Protein AF-A0AAJ7VWB4-F1 (afdb_monomer_lite)

Secondary structure (DSSP, 8-state):
--SEEEEEE---TTSSPPEEEEEHHHHHHHHHHHHSSS--S--EEE-S-TTSHHHHHHHHHHHHHT--EEE-SS--HHHHHHHHHHH--SEEEEEHHHHHHHHHSS-GGG--GGG-SEEEEESSPPPHHHHHHHHHHTTTSEEEEEEEETTTEEEEEE-TTSPTT--BEEPTT-EEEEE-TTT-PEE-TT--EEEEEE-SS--SEETT-HHHHHHHB-TTS-EEEEEEEEE-TT--EEEEEETTTSEEETTEEE-HHHHHHHHHTSTTEEEEEEEEEEETTTEEEEEEEEEEPTT----HHHHHHHHHHHS-GGGS-TTEEEEESS-----------PPEEETTEEEPPP--------SHHHHHHTT----TTTGGGG----EEETTEEEPPP-------SSHHHHHHHHHHT-TTSEEEEETTT--EEEHHHHHHHHHHHHHHHHHTT--TT--EEEE--SSTTTHHHHHHHHHHT--EEEE-TT--EEEEETTTEEEEEE--TTSTT--BEEPTT-EEEEE-TTT-PBP-TT--EEEEEE-TT-----TT-HHHHHHHB-TTS-EEEEEEEEE-TT--EEEEEEGGGSEEETTEEE-HHHHHHHHHTSTTEEEEEEEEEEETTTEEEEEEEEEEPTT----HHHHHHHHHHHS-GGGS-TTEEEEESS--B-TTSSB-HHHHHHHHHHH-

InterPro domains:
  IPR000873 AMP-dependent synthetase/ligase domain [PF00501] (3-206)
  IPR000873 AMP-dependent synthetase/ligase domain [PF00501] (412-486)
  IPR000873 AMP-dependent synthetase/ligase domain [PF00501] (490-550)
  IPR020845 AMP-binding, conserved site [PS00455] (7-18)
  IPR025110 AMP-binding enzyme, C-terminal domain [PF13193] (258-334)
  IPR025110 AMP-binding enzyme, C-terminal domain [PF13193] (602-678)
  IPR042099 ANL, N-terminal domain [G3DSA:3.40.50.12780] (1-244)
  IPR042099 ANL, N-terminal domain [G3DSA:3.40.50.12780] (384-488)
  IPR045851 AMP-binding enzyme domain superfamily [G3DSA:3.30.300.30] (245-344)
  IPR045851 AMP-binding enzyme domain superfamily [G3DSA:3.30.300.30] (587-691)

Structure (mmCIF, N/CA/C/O backbone):
data_AF-A0AAJ7VWB4-F1
#
_entry.id   AF-A0AAJ7VWB4-F1
#
loop_
_atom_site.group_PDB
_atom_site.id
_atom_site.type_symbol
_atom_site.label_atom_id
_atom_site.label_alt_id
_atom_site.label_comp_id
_atom_site.label_asym_id
_atom_site.label_entity_id
_atom_site.label_seq_id
_atom_site.pdbx_PDB_ins_code
_atom_site.Cartn_x
_atom_site.Cartn_y
_atom_site.Cartn_z
_atom_site.occupancy
_atom_site.B_iso_or_equiv
_atom_site.auth_seq_id
_atom_site.auth_comp_id
_atom_site.auth_asym_id
_atom_site.auth_atom_id
_atom_site.pdbx_PDB_model_num
ATOM 1 N N . MET A 1 1 ? -9.449 -22.121 2.253 1.00 65.88 1 MET A N 1
ATOM 2 C CA . MET A 1 1 ? -8.291 -21.289 2.656 1.00 65.88 1 MET A CA 1
ATOM 3 C C . MET A 1 1 ? -7.584 -20.574 1.507 1.00 65.88 1 MET A C 1
ATOM 5 O O . MET A 1 1 ? -7.487 -19.358 1.591 1.00 65.88 1 MET A O 1
ATOM 9 N N . LYS A 1 2 ? -7.162 -21.248 0.424 1.00 72.38 2 LYS A N 1
ATOM 10 C CA . LYS A 1 2 ? -6.494 -20.581 -0.720 1.00 72.38 2 LYS A CA 1
ATOM 11 C C . LYS A 1 2 ? -7.417 -19.804 -1.676 1.00 72.38 2 LYS A C 1
ATOM 13 O O . LYS A 1 2 ? -6.926 -19.114 -2.558 1.00 72.38 2 LYS A O 1
ATOM 18 N N . HIS A 1 3 ? -8.736 -19.894 -1.497 1.00 83.19 3 HIS A N 1
ATOM 19 C CA . HIS A 1 3 ? -9.700 -19.081 -2.244 1.00 83.19 3 HIS A CA 1
ATOM 20 C C . HIS A 1 3 ? -9.554 -17.596 -1.913 1.00 83.19 3 HIS A C 1
ATOM 22 O O . HIS A 1 3 ? -9.207 -17.244 -0.779 1.00 83.19 3 HIS A O 1
ATOM 28 N N . ILE A 1 4 ? -9.849 -16.758 -2.905 1.00 89.12 4 ILE A N 1
ATOM 29 C CA . ILE A 1 4 ? -9.809 -15.300 -2.810 1.00 89.12 4 ILE A CA 1
ATOM 30 C C . ILE A 1 4 ? -10.823 -14.843 -1.755 1.00 89.12 4 ILE A C 1
ATOM 32 O O . ILE A 1 4 ? -11.956 -15.313 -1.726 1.00 89.12 4 ILE A O 1
ATOM 36 N N . ALA A 1 5 ? -10.399 -13.937 -0.883 1.00 87.62 5 ALA A N 1
ATOM 37 C CA . ALA A 1 5 ? -11.239 -13.275 0.106 1.00 87.62 5 ALA A CA 1
ATOM 38 C C . ALA A 1 5 ? -11.436 -11.796 -0.236 1.00 87.62 5 ALA A C 1
ATOM 40 O O . ALA A 1 5 ? -12.531 -11.266 -0.068 1.00 87.62 5 ALA A O 1
ATOM 41 N N . ILE A 1 6 ? -10.374 -11.128 -0.696 1.00 91.69 6 ILE A N 1
ATOM 42 C CA . ILE A 1 6 ? -10.367 -9.685 -0.950 1.00 91.69 6 ILE A CA 1
ATOM 43 C C . ILE A 1 6 ? -9.558 -9.424 -2.216 1.00 91.69 6 ILE A C 1
ATOM 45 O O . ILE A 1 6 ? -8.493 -10.010 -2.391 1.00 91.69 6 ILE A O 1
ATOM 49 N N . ILE A 1 7 ? -10.052 -8.552 -3.089 1.00 89.62 7 ILE A N 1
ATOM 50 C CA . ILE A 1 7 ? -9.299 -8.034 -4.233 1.00 89.62 7 ILE A CA 1
ATOM 51 C C . ILE A 1 7 ? -8.996 -6.569 -3.935 1.00 89.62 7 ILE A C 1
ATOM 53 O O . ILE A 1 7 ? -9.926 -5.795 -3.752 1.00 89.62 7 ILE A O 1
ATOM 57 N N . VAL A 1 8 ? -7.723 -6.187 -3.848 1.00 79.88 8 VAL A N 1
ATOM 58 C CA . VAL A 1 8 ? -7.310 -4.821 -3.474 1.00 79.88 8 VAL A CA 1
ATOM 59 C C . VAL A 1 8 ? -6.569 -4.168 -4.643 1.00 79.88 8 VAL A C 1
ATOM 61 O O . VAL A 1 8 ? -5.651 -4.792 -5.175 1.00 79.88 8 VAL A O 1
ATOM 64 N N . PRO A 1 9 ? -6.918 -2.941 -5.069 1.00 67.44 9 PRO A N 1
ATOM 65 C CA . PRO A 1 9 ? -6.173 -2.256 -6.119 1.00 67.44 9 PRO A CA 1
ATOM 66 C C . PRO A 1 9 ? -4.786 -1.805 -5.629 1.00 67.44 9 PRO A C 1
ATOM 68 O O . PRO A 1 9 ? -4.629 -1.313 -4.513 1.00 67.44 9 PRO A O 1
ATOM 71 N N . THR A 1 10 ? -3.762 -1.938 -6.473 1.00 58.84 10 THR A N 1
ATOM 72 C CA . THR A 1 10 ? -2.438 -1.339 -6.219 1.00 58.84 10 THR A CA 1
ATOM 73 C C . THR A 1 10 ? -2.473 0.179 -6.417 1.00 58.84 10 THR A C 1
ATOM 75 O O . THR A 1 10 ? -3.131 0.645 -7.341 1.00 58.84 10 THR A O 1
ATOM 78 N N . SER A 1 11 ? -1.655 0.943 -5.686 1.00 50.78 11 SER A N 1
ATOM 79 C CA . SER A 1 11 ? -1.554 2.413 -5.807 1.00 50.78 11 SER A CA 1
ATOM 80 C C . SER A 1 11 ? -1.009 2.947 -7.146 1.00 50.78 11 SER A C 1
ATOM 82 O O . SER A 1 11 ? -0.951 4.156 -7.331 1.00 50.78 11 SER A O 1
ATOM 84 N N . GLY A 1 12 ? -0.605 2.086 -8.090 1.00 37.28 12 GLY A N 1
ATOM 85 C CA . GLY A 1 12 ? -0.456 2.469 -9.502 1.00 37.28 12 GLY A CA 1
ATOM 86 C C . GLY A 1 12 ? 0.591 3.549 -9.811 1.00 37.28 12 GLY A C 1
ATOM 87 O O . GLY A 1 12 ? 0.348 4.423 -10.622 1.00 37.28 12 GLY A O 1
ATOM 88 N N . THR A 1 13 ? 1.785 3.511 -9.215 1.00 35.78 13 THR A N 1
ATOM 89 C CA . THR A 1 13 ? 2.806 4.573 -9.433 1.00 35.78 13 THR A CA 1
ATOM 90 C C . THR A 1 13 ? 3.363 4.725 -10.867 1.00 35.78 13 THR A C 1
ATOM 92 O O . THR A 1 13 ? 4.071 5.687 -11.128 1.00 35.78 13 THR A O 1
ATOM 95 N N . THR A 1 14 ? 3.136 3.767 -11.780 1.00 35.19 14 THR A N 1
ATOM 96 C CA . THR A 1 14 ? 3.696 3.777 -13.159 1.00 35.19 14 THR A CA 1
ATOM 97 C C . THR A 1 14 ? 2.738 3.217 -14.227 1.00 35.19 14 THR A C 1
ATOM 99 O O . THR A 1 14 ? 3.150 2.979 -15.360 1.00 35.19 14 THR A O 1
ATOM 102 N N . GLY A 1 15 ? 1.470 2.960 -13.882 1.00 39.12 15 GLY A N 1
ATOM 103 C CA . GLY A 1 15 ? 0.470 2.363 -14.776 1.00 39.12 15 GLY A CA 1
ATOM 104 C C . GLY A 1 15 ? -0.875 2.135 -14.080 1.00 39.12 15 GLY A C 1
ATOM 105 O O . GLY A 1 15 ? -0.980 2.358 -12.875 1.00 39.12 15 GLY A O 1
ATOM 106 N N . MET A 1 16 ? -1.883 1.672 -14.832 1.00 41.97 16 MET A N 1
ATOM 107 C CA . MET A 1 16 ? -3.222 1.395 -14.293 1.00 41.97 16 MET A CA 1
ATOM 108 C C . MET A 1 16 ? -3.154 0.452 -13.074 1.00 41.97 16 MET A C 1
ATOM 110 O O . MET A 1 16 ? -2.407 -0.534 -13.119 1.00 41.97 16 MET A O 1
ATOM 114 N N . PRO A 1 17 ? -3.921 0.722 -11.999 1.00 55.56 17 PRO A N 1
ATOM 115 C CA . PRO A 1 17 ? -4.004 -0.151 -10.833 1.00 55.56 17 PRO A CA 1
ATOM 116 C C . PRO A 1 17 ? -4.300 -1.606 -11.210 1.00 55.56 17 PRO A C 1
ATOM 118 O O . PRO A 1 17 ? -5.254 -1.893 -11.932 1.00 55.56 17 PRO A O 1
ATOM 121 N N . LYS A 1 18 ? -3.505 -2.546 -10.691 1.00 68.62 18 LYS A N 1
ATOM 122 C CA . LYS A 1 18 ? -3.796 -3.982 -10.784 1.00 68.62 18 LYS A CA 1
ATOM 123 C C . LYS A 1 18 ? -4.649 -4.398 -9.587 1.00 68.62 18 LYS A C 1
ATOM 125 O O . LYS A 1 18 ? -4.404 -3.936 -8.476 1.00 68.62 18 LYS A O 1
ATOM 130 N N . GLY A 1 19 ? -5.614 -5.295 -9.785 1.00 78.44 19 GLY A N 1
ATOM 131 C CA . GLY A 1 19 ? -6.345 -5.915 -8.677 1.00 78.44 19 GLY A CA 1
ATOM 132 C C . GLY A 1 19 ? -5.533 -7.059 -8.076 1.00 78.44 19 GLY A C 1
ATOM 133 O O . GLY A 1 19 ? -5.329 -8.066 -8.740 1.00 78.44 19 GLY A O 1
ATOM 134 N N . VAL A 1 20 ? -5.064 -6.932 -6.840 1.00 84.25 20 VAL A N 1
ATOM 135 C CA . VAL A 1 20 ? -4.345 -7.993 -6.123 1.00 84.25 20 VAL A CA 1
ATOM 136 C C . VAL A 1 20 ? -5.358 -8.898 -5.435 1.00 84.25 20 VAL A C 1
ATOM 138 O O . VAL A 1 20 ? -6.032 -8.471 -4.499 1.00 84.25 20 VAL A O 1
ATOM 141 N N . ALA A 1 21 ? -5.477 -10.147 -5.882 1.00 90.56 21 ALA A N 1
ATOM 142 C CA . ALA A 1 21 ? -6.367 -11.125 -5.274 1.00 90.56 21 ALA A CA 1
ATOM 143 C C . ALA A 1 21 ? -5.685 -11.795 -4.070 1.00 90.56 21 ALA A C 1
ATOM 145 O O . ALA A 1 21 ? -4.709 -12.534 -4.210 1.00 90.56 21 ALA A O 1
ATOM 146 N N . LEU A 1 22 ? -6.215 -11.550 -2.875 1.00 88.75 22 LEU A N 1
ATOM 147 C CA . LEU A 1 22 ? -5.682 -12.012 -1.596 1.00 88.75 22 LEU A CA 1
ATOM 148 C C . LEU A 1 22 ? -6.584 -13.096 -1.005 1.00 88.75 22 LEU A C 1
ATOM 150 O O . LEU A 1 22 ? -7.808 -12.957 -0.974 1.00 88.75 22 LEU A O 1
ATOM 154 N N . SER A 1 23 ? -5.989 -14.194 -0.538 1.00 88.31 23 SER A N 1
ATOM 155 C CA . SER A 1 23 ? -6.734 -15.360 -0.049 1.00 88.31 23 SER A CA 1
ATOM 156 C C . SER A 1 23 ? -7.264 -15.193 1.378 1.00 88.31 23 SER A C 1
ATOM 158 O O . SER A 1 23 ? -6.818 -14.334 2.136 1.00 88.31 23 SER A O 1
ATOM 160 N N . HIS A 1 24 ? -8.173 -16.072 1.808 1.00 85.81 24 HIS A N 1
ATOM 161 C CA . HIS A 1 24 ? -8.522 -16.163 3.232 1.00 85.81 24 HIS A CA 1
ATOM 162 C C . HIS A 1 24 ? -7.296 -16.473 4.104 1.00 85.81 24 HIS A C 1
ATOM 164 O O . HIS A 1 24 ? -7.179 -15.953 5.210 1.00 85.81 24 HIS A O 1
ATOM 170 N N . GLU A 1 25 ? -6.388 -17.320 3.612 1.00 84.06 25 GLU A N 1
ATOM 171 C CA . GLU A 1 25 ? -5.157 -17.686 4.316 1.00 84.06 25 GLU A CA 1
ATOM 172 C C . GLU A 1 25 ? -4.235 -16.485 4.540 1.00 84.06 25 GLU A C 1
ATOM 174 O O . GLU A 1 25 ? -3.708 -16.346 5.642 1.00 84.06 25 GLU A O 1
ATOM 179 N N . TYR A 1 26 ? -4.119 -15.590 3.552 1.00 86.81 26 TYR A N 1
ATOM 180 C CA . TYR A 1 26 ? -3.371 -14.335 3.673 1.00 86.81 26 TYR A CA 1
ATOM 181 C C . TYR A 1 26 ? -3.783 -13.568 4.933 1.00 86.81 26 TYR A C 1
ATOM 183 O O . TYR A 1 26 ? -2.953 -13.263 5.790 1.00 86.81 26 TYR A O 1
ATOM 191 N N . PHE A 1 27 ? -5.085 -13.309 5.086 1.00 84.25 27 PHE A N 1
ATOM 192 C CA . PHE A 1 27 ? -5.580 -12.501 6.198 1.00 84.25 27 PHE A CA 1
ATOM 193 C C . PHE A 1 27 ? -5.535 -13.244 7.526 1.00 84.25 27 PHE A C 1
ATOM 195 O O . PHE A 1 27 ? -5.168 -12.641 8.526 1.00 84.25 27 PHE A O 1
ATOM 202 N N . ILE A 1 28 ? -5.840 -14.545 7.563 1.00 81.31 28 ILE A N 1
ATOM 203 C CA . ILE A 1 28 ? -5.711 -15.311 8.812 1.00 81.31 28 ILE A CA 1
ATOM 204 C C . ILE A 1 28 ? -4.264 -15.269 9.318 1.00 81.31 28 ILE A C 1
ATOM 206 O O . ILE A 1 28 ? -4.040 -15.000 10.497 1.00 81.31 28 ILE A O 1
ATOM 210 N N . ARG A 1 29 ? -3.279 -15.449 8.431 1.00 79.06 29 ARG A N 1
ATOM 211 C CA . ARG A 1 29 ? -1.858 -15.358 8.794 1.00 79.06 29 ARG A CA 1
ATOM 212 C C . ARG A 1 29 ? -1.461 -13.964 9.267 1.00 79.06 29 ARG A C 1
ATOM 214 O O . ARG A 1 29 ? -0.700 -13.859 10.221 1.00 79.06 29 ARG A O 1
ATOM 221 N N . ALA A 1 30 ? -2.010 -12.916 8.658 1.00 78.94 30 ALA A N 1
ATOM 222 C CA . ALA A 1 30 ? -1.786 -11.544 9.103 1.00 78.94 30 ALA A CA 1
ATOM 223 C C . ALA A 1 30 ? -2.434 -11.237 10.471 1.00 78.94 30 ALA A C 1
ATOM 225 O O . ALA A 1 30 ? -1.931 -10.391 11.202 1.00 78.94 30 ALA A O 1
ATOM 226 N N . ILE A 1 31 ? -3.532 -11.914 10.835 1.00 77.25 31 ILE A N 1
ATOM 227 C CA . ILE A 1 31 ? -4.295 -11.651 12.068 1.00 77.25 31 ILE A CA 1
ATOM 228 C C . ILE A 1 31 ? -3.759 -12.428 13.279 1.00 77.25 31 ILE A C 1
ATOM 230 O O . ILE A 1 31 ? -3.718 -11.874 14.374 1.00 77.25 31 ILE A O 1
ATOM 234 N N . ILE A 1 32 ? -3.349 -13.692 13.113 1.00 72.81 32 ILE A N 1
ATOM 235 C CA . ILE A 1 32 ? -2.942 -14.577 14.228 1.00 72.81 32 ILE A CA 1
ATOM 236 C C . ILE A 1 32 ? -1.908 -13.949 15.186 1.00 72.81 32 ILE A C 1
ATOM 238 O O . ILE A 1 32 ? -2.076 -14.107 16.397 1.00 72.81 32 ILE A O 1
ATOM 242 N N . PRO A 1 33 ? -0.874 -13.215 14.722 1.00 73.06 33 PRO A N 1
ATOM 243 C CA . PRO A 1 33 ? 0.075 -12.569 15.630 1.00 73.06 33 PRO A CA 1
ATOM 244 C C . PRO A 1 33 ? -0.583 -11.611 16.635 1.00 73.06 33 PRO A C 1
ATOM 246 O O . PRO A 1 33 ? -0.067 -11.424 17.735 1.00 73.06 33 PRO A O 1
ATOM 249 N N . TYR A 1 34 ? -1.729 -11.022 16.279 1.00 71.81 34 TYR A N 1
ATOM 250 C CA . TYR A 1 34 ? -2.507 -10.150 17.157 1.00 71.81 34 TYR A CA 1
ATOM 251 C C . TYR A 1 34 ? -3.419 -10.931 18.110 1.00 71.81 34 TYR A C 1
ATOM 253 O O . TYR A 1 34 ? -3.652 -10.467 19.223 1.00 71.81 34 TYR A O 1
ATOM 261 N N . ASP A 1 35 ? -3.899 -12.108 17.709 1.00 66.00 35 ASP A N 1
ATOM 262 C CA . ASP A 1 35 ? -4.757 -12.974 18.532 1.00 66.00 35 ASP A CA 1
ATOM 263 C C . ASP A 1 35 ? -3.974 -13.641 19.676 1.00 66.00 35 ASP A C 1
ATOM 265 O O . ASP A 1 35 ? -4.375 -13.599 20.834 1.00 66.00 35 ASP A O 1
ATOM 269 N N . ASN A 1 36 ? -2.770 -14.141 19.381 1.00 58.09 36 ASN A N 1
ATOM 270 C CA . ASN A 1 36 ? -1.888 -14.784 20.366 1.00 58.09 36 ASN A CA 1
ATOM 271 C C . ASN A 1 36 ? -1.142 -13.801 21.283 1.00 58.09 36 ASN A C 1
ATOM 273 O O . ASN A 1 36 ? -0.328 -14.206 22.117 1.00 58.09 36 ASN A O 1
ATOM 277 N N . SER A 1 37 ? -1.350 -12.503 21.097 1.00 56.28 37 SER A N 1
ATOM 278 C CA . SER A 1 37 ? -0.658 -11.489 21.876 1.00 56.28 37 SER A CA 1
ATOM 279 C C . SER A 1 37 ? -1.319 -11.318 23.247 1.00 56.28 37 SER A C 1
ATOM 281 O O . SER A 1 37 ? -2.541 -11.267 23.353 1.00 56.28 37 SER A O 1
ATOM 283 N N . SER A 1 38 ? -0.529 -11.163 24.317 1.00 47.88 38 SER A N 1
ATOM 284 C CA . SER A 1 38 ? -1.005 -10.931 25.699 1.00 47.88 38 SER A CA 1
ATOM 285 C C . SER A 1 38 ? -1.736 -9.587 25.899 1.00 47.88 38 SER A C 1
ATOM 287 O O . SER A 1 38 ? -1.830 -9.069 27.013 1.00 47.88 38 SER A O 1
ATOM 289 N N . PHE A 1 39 ? -2.205 -8.970 24.817 1.00 52.47 39 PHE A N 1
ATOM 290 C CA . PHE A 1 39 ? -2.793 -7.646 24.759 1.00 52.47 39 PHE A CA 1
ATOM 291 C C . PHE A 1 39 ? -4.297 -7.699 25.032 1.00 52.47 39 PHE A C 1
ATOM 293 O O . PHE A 1 39 ? -5.127 -7.424 24.163 1.00 52.47 39 PHE A O 1
ATOM 300 N N . ASN A 1 40 ? -4.645 -8.018 26.276 1.00 49.44 40 ASN A N 1
ATOM 301 C CA . ASN A 1 40 ? -6.006 -7.831 26.755 1.00 49.44 40 ASN A CA 1
ATOM 302 C C . ASN A 1 40 ? -6.326 -6.325 26.833 1.00 49.44 40 ASN A C 1
ATOM 304 O O . ASN A 1 40 ? -5.509 -5.533 27.293 1.00 49.44 40 ASN A O 1
ATOM 308 N N . GLU A 1 41 ? -7.514 -5.956 26.341 1.00 59.16 41 GLU A N 1
ATOM 309 C CA . GLU A 1 41 ? -8.098 -4.600 26.350 1.00 59.16 41 GLU A CA 1
ATOM 310 C C . GLU A 1 41 ? -7.366 -3.537 25.512 1.00 59.16 41 GLU A C 1
ATOM 312 O O . GLU A 1 41 ? -6.769 -2.585 26.012 1.00 59.16 41 GLU A O 1
ATOM 317 N N . ARG A 1 42 ? -7.470 -3.663 24.185 1.00 77.31 42 ARG A N 1
ATOM 318 C CA . ARG A 1 42 ? -6.994 -2.651 23.236 1.00 77.31 42 ARG A CA 1
ATOM 319 C C . ARG A 1 42 ? -8.106 -2.071 22.377 1.00 77.31 42 ARG A C 1
ATOM 321 O O . ARG A 1 42 ? -9.107 -2.743 22.152 1.00 77.31 42 ARG A O 1
ATOM 328 N N . SER A 1 43 ? -7.882 -0.861 21.869 1.00 90.31 43 SER A N 1
ATOM 329 C CA . SER A 1 43 ? -8.668 -0.225 20.810 1.00 90.31 43 SER A CA 1
ATOM 330 C C . SER A 1 43 ? -7.743 0.349 19.734 1.00 90.31 43 SER A C 1
ATOM 332 O O . SER A 1 43 ? -6.604 0.738 20.017 1.00 90.31 43 SER A O 1
ATOM 334 N N . ALA A 1 44 ? -8.222 0.355 18.491 1.00 91.81 44 ALA A N 1
ATOM 335 C CA . ALA A 1 44 ? -7.454 0.762 17.317 1.00 91.81 44 ALA A CA 1
ATOM 336 C C . ALA A 1 44 ? -8.062 2.002 16.657 1.00 91.81 44 ALA A C 1
ATOM 338 O O . ALA A 1 44 ? -9.277 2.064 16.478 1.00 91.81 44 ALA A O 1
ATOM 339 N N . ILE A 1 45 ? -7.233 2.965 16.255 1.00 93.50 45 ILE A N 1
ATOM 340 C CA . ILE A 1 45 ? -7.683 4.078 15.406 1.00 93.50 45 ILE A CA 1
ATOM 341 C C . ILE A 1 45 ? -7.672 3.636 13.939 1.00 93.50 45 ILE A C 1
ATOM 343 O O . ILE A 1 45 ? -6.738 2.961 13.503 1.00 93.50 45 ILE A O 1
ATOM 347 N N . ILE A 1 46 ? -8.670 4.062 13.163 1.00 88.88 46 ILE A N 1
ATOM 348 C CA . ILE A 1 46 ? -8.676 3.912 11.706 1.00 88.88 46 ILE A CA 1
ATOM 349 C C . ILE A 1 46 ? -8.937 5.249 11.002 1.00 88.88 46 ILE A C 1
ATOM 351 O O . ILE A 1 46 ? -10.011 5.832 11.121 1.00 88.88 46 ILE A O 1
ATOM 355 N N . PHE A 1 47 ? -7.938 5.691 10.232 1.00 81.69 47 PHE A N 1
ATOM 356 C CA . PHE A 1 47 ? -8.046 6.784 9.256 1.00 81.69 47 PHE A CA 1
ATOM 357 C C . PHE A 1 47 ? -8.060 6.275 7.808 1.00 81.69 47 PHE A C 1
ATOM 359 O O . PHE A 1 47 ? -8.545 6.957 6.913 1.00 81.69 47 PHE A O 1
ATOM 366 N N . SER A 1 48 ? -7.525 5.079 7.548 1.00 78.56 48 SER A N 1
ATOM 367 C CA . SER A 1 48 ? -7.459 4.518 6.196 1.00 78.56 48 SER A CA 1
ATOM 368 C C . SER A 1 48 ? -8.851 4.188 5.657 1.00 78.56 48 SER A C 1
ATOM 370 O O . SER A 1 48 ? -9.617 3.513 6.341 1.00 78.56 48 SER A O 1
ATOM 372 N N . LYS A 1 49 ? -9.140 4.607 4.419 1.00 82.19 49 LYS A N 1
ATOM 373 C CA . LYS A 1 49 ? -10.317 4.175 3.649 1.00 82.19 49 LYS A CA 1
ATOM 374 C C . LYS A 1 49 ? -10.262 2.685 3.297 1.00 82.19 49 LYS A C 1
ATOM 376 O O . LYS A 1 49 ? -9.172 2.122 3.168 1.00 82.19 49 LYS A O 1
ATOM 381 N N . LEU A 1 50 ? -11.429 2.072 3.061 1.00 85.62 50 LEU A N 1
ATOM 382 C CA . LEU A 1 50 ? -11.570 0.639 2.756 1.00 85.62 50 LEU A CA 1
ATOM 383 C C . LEU A 1 50 ? -10.784 0.193 1.510 1.00 85.62 50 LEU A C 1
ATOM 385 O O . LEU A 1 50 ? -10.382 -0.967 1.442 1.00 85.62 50 LEU A O 1
ATOM 389 N N . ILE A 1 51 ? -10.519 1.096 0.557 1.00 79.50 51 ILE A N 1
ATOM 390 C CA . ILE A 1 51 ? -9.704 0.803 -0.633 1.00 79.50 51 ILE A CA 1
ATOM 391 C C . ILE A 1 51 ? -8.280 0.335 -0.293 1.00 79.50 51 ILE A C 1
ATOM 393 O O . ILE A 1 51 ? -7.684 -0.438 -1.037 1.00 79.50 51 ILE A O 1
ATOM 397 N N . TRP A 1 52 ? -7.748 0.732 0.865 1.00 78.00 52 TRP A N 1
ATOM 398 C CA . TRP A 1 52 ? -6.401 0.376 1.294 1.00 78.00 52 TRP A CA 1
ATOM 399 C C . TRP A 1 52 ? -6.380 -0.923 2.104 1.00 78.00 52 TRP A C 1
ATOM 401 O O . TRP A 1 52 ? -7.196 -1.139 3.006 1.00 78.00 52 TRP A O 1
ATOM 411 N N . VAL A 1 53 ? -5.373 -1.771 1.865 1.00 78.19 53 VAL A N 1
ATOM 412 C CA . VAL A 1 53 ? -5.188 -3.035 2.607 1.00 78.19 53 VAL A CA 1
ATOM 413 C C . VAL A 1 53 ? -5.120 -2.822 4.127 1.00 78.19 53 VAL A C 1
ATOM 415 O O . VAL A 1 53 ? -5.614 -3.651 4.887 1.00 78.19 53 VAL A O 1
ATOM 418 N N . THR A 1 54 ? -4.610 -1.673 4.584 1.00 79.81 54 THR A N 1
ATOM 419 C CA . THR A 1 54 ? -4.536 -1.298 6.004 1.00 79.81 54 THR A CA 1
ATOM 420 C C . THR A 1 54 ? -5.908 -1.245 6.676 1.00 79.81 54 THR A C 1
ATOM 422 O O . THR A 1 54 ? -6.067 -1.754 7.785 1.00 79.81 54 THR A O 1
ATOM 425 N N . ALA A 1 55 ? -6.916 -0.670 6.010 1.00 86.00 55 ALA A N 1
ATOM 426 C CA . ALA A 1 55 ? -8.269 -0.597 6.557 1.00 86.00 55 ALA A CA 1
ATOM 427 C C . ALA A 1 55 ? -8.892 -1.990 6.685 1.00 86.00 55 ALA A C 1
ATOM 429 O O . ALA A 1 55 ? -9.463 -2.325 7.724 1.00 86.00 55 ALA A O 1
ATOM 430 N N . ASN A 1 56 ? -8.712 -2.813 5.648 1.00 89.31 56 ASN A N 1
ATOM 431 C CA . ASN A 1 56 ? -9.143 -4.207 5.632 1.00 89.31 56 ASN A CA 1
ATOM 432 C C . ASN A 1 56 ? -8.499 -4.984 6.787 1.00 89.31 56 ASN A C 1
ATOM 434 O O . ASN A 1 56 ? -9.207 -5.610 7.570 1.00 89.31 56 ASN A O 1
ATOM 438 N N . LEU A 1 57 ? -7.180 -4.876 6.963 1.00 84.06 57 LEU A N 1
ATOM 439 C CA . LEU A 1 57 ? -6.469 -5.540 8.053 1.00 84.06 57 LEU A CA 1
ATOM 440 C C . LEU A 1 57 ? -7.007 -5.123 9.428 1.00 84.06 57 LEU A C 1
ATOM 442 O O . LEU A 1 57 ? -7.318 -5.993 10.234 1.00 84.06 57 LEU A O 1
ATOM 446 N N . ILE A 1 58 ? -7.172 -3.821 9.694 1.00 88.56 58 ILE A N 1
ATOM 447 C CA . ILE A 1 58 ? -7.657 -3.332 10.998 1.00 88.56 58 ILE A CA 1
ATOM 448 C C . ILE A 1 58 ? -9.088 -3.809 11.276 1.00 88.56 58 ILE A C 1
ATOM 450 O O . ILE A 1 58 ? -9.368 -4.253 12.386 1.00 88.56 58 ILE A O 1
ATOM 454 N N . ILE A 1 59 ? -9.988 -3.762 10.285 1.00 93.25 59 ILE A N 1
ATOM 455 C CA . ILE A 1 59 ? -11.369 -4.259 10.427 1.00 93.25 59 ILE A CA 1
ATOM 456 C C . ILE A 1 59 ? -11.374 -5.743 10.818 1.00 93.25 59 ILE A C 1
ATOM 458 O O . ILE A 1 59 ? -12.113 -6.142 11.720 1.00 93.25 59 ILE A O 1
ATOM 462 N N . LEU A 1 60 ? -10.536 -6.553 10.168 1.00 90.94 60 LEU A N 1
ATOM 463 C CA . LEU A 1 60 ? -10.470 -7.993 10.404 1.00 90.94 60 LEU A CA 1
ATOM 464 C C . LEU A 1 60 ? -9.786 -8.337 11.734 1.00 90.94 60 LEU A C 1
ATOM 466 O O . LEU A 1 60 ? -10.289 -9.186 12.469 1.00 90.94 60 LEU A O 1
ATOM 470 N N . VAL A 1 61 ? -8.689 -7.651 12.075 1.00 87.12 61 VAL A N 1
ATOM 471 C CA . VAL A 1 61 ? -8.012 -7.786 13.374 1.00 87.12 61 VAL A CA 1
ATOM 472 C C . VAL A 1 61 ? -8.986 -7.447 14.495 1.00 87.12 61 VAL A C 1
ATOM 474 O O . VAL A 1 61 ? -9.191 -8.283 15.366 1.00 87.12 61 VAL A O 1
ATOM 477 N N . SER A 1 62 ? -9.658 -6.292 14.436 1.00 89.69 62 SER A N 1
ATOM 478 C CA . SER A 1 62 ? -10.651 -5.886 15.439 1.00 89.69 62 SER A CA 1
ATOM 479 C C . SER A 1 62 ? -11.772 -6.905 15.624 1.00 89.69 62 SER A C 1
ATOM 481 O O . SER A 1 62 ? -12.240 -7.088 16.744 1.00 89.69 62 SER A O 1
ATOM 483 N N . ALA A 1 63 ? -12.208 -7.575 14.556 1.00 89.56 63 ALA A N 1
ATOM 484 C CA . ALA A 1 63 ? -13.261 -8.579 14.642 1.00 89.56 63 ALA A CA 1
ATOM 485 C C . ALA A 1 63 ? -12.803 -9.864 15.348 1.00 89.56 63 ALA A C 1
ATOM 487 O O . ALA A 1 63 ? -13.549 -10.423 16.149 1.00 89.56 63 ALA A O 1
ATOM 488 N N . VAL A 1 64 ? -11.576 -10.313 15.075 1.00 85.94 64 VAL A N 1
ATOM 489 C CA . VAL A 1 64 ? -11.004 -11.525 15.677 1.00 85.94 64 VAL A CA 1
ATOM 490 C C . VAL A 1 64 ? -10.570 -11.270 17.121 1.00 85.94 64 VAL A C 1
ATOM 492 O O . VAL A 1 64 ? -11.016 -11.965 18.025 1.00 85.94 64 VAL A O 1
ATOM 495 N N . THR A 1 65 ? -9.793 -10.215 17.368 1.00 84.12 65 THR A N 1
ATOM 496 C CA . THR A 1 65 ? -9.289 -9.874 18.712 1.00 84.12 65 THR A CA 1
ATOM 497 C C . THR A 1 65 ? -10.345 -9.217 19.603 1.00 84.12 65 THR A C 1
ATOM 499 O O . THR A 1 65 ? -10.147 -9.018 20.806 1.00 84.12 65 THR A O 1
ATOM 502 N N . ARG A 1 66 ? -11.485 -8.843 19.012 1.00 88.69 66 ARG A N 1
ATOM 503 C CA . ARG A 1 66 ? -12.578 -8.090 19.638 1.00 88.69 66 ARG A CA 1
ATOM 504 C C . ARG A 1 66 ? -12.111 -6.758 20.234 1.00 88.69 66 ARG A C 1
ATOM 506 O O . ARG A 1 66 ? -12.546 -6.363 21.321 1.00 88.69 66 ARG A O 1
ATOM 513 N N . TRP A 1 67 ? -11.184 -6.080 19.562 1.00 89.94 67 TRP A N 1
ATOM 514 C CA . TRP A 1 67 ? -10.741 -4.727 19.912 1.00 89.94 67 TRP A CA 1
ATOM 515 C C . TRP A 1 67 ? -11.708 -3.691 19.326 1.00 89.94 67 TRP A C 1
ATOM 517 O O . TRP A 1 67 ? -11.931 -3.723 18.110 1.00 89.94 67 TRP A O 1
ATOM 527 N N . PRO A 1 68 ? -12.248 -2.744 20.121 1.00 93.31 68 PRO A N 1
ATOM 528 C CA . PRO A 1 68 ? -13.034 -1.650 19.571 1.00 93.31 68 PRO A CA 1
ATOM 529 C C . PRO A 1 68 ? -12.199 -0.838 18.573 1.00 93.31 68 PRO A C 1
ATOM 531 O O . PRO A 1 68 ? -11.035 -0.526 18.838 1.00 93.31 68 PRO A O 1
ATOM 534 N N . ARG A 1 69 ? -12.786 -0.465 17.438 1.00 94.12 69 ARG A N 1
ATOM 535 C CA . ARG A 1 69 ? -12.162 0.432 16.453 1.00 94.12 69 ARG A CA 1
ATOM 536 C C . ARG A 1 69 ? -12.787 1.821 16.501 1.00 94.12 69 ARG A C 1
ATOM 538 O O . ARG A 1 69 ? -14.005 1.956 16.434 1.00 94.12 69 ARG A O 1
ATOM 545 N N . ILE A 1 70 ? -11.952 2.848 16.606 1.00 96.62 70 ILE A N 1
ATOM 546 C CA . ILE A 1 70 ? -12.350 4.256 16.598 1.00 96.62 70 ILE A CA 1
ATOM 547 C C . ILE A 1 70 ? -12.228 4.765 15.164 1.00 96.62 70 ILE A C 1
ATOM 549 O O . ILE A 1 70 ? -11.123 4.861 14.629 1.00 96.62 70 ILE A O 1
ATOM 553 N N . ILE A 1 71 ? -13.373 5.023 14.538 1.00 94.44 71 ILE A N 1
ATOM 554 C CA . ILE A 1 71 ? -13.501 5.390 13.131 1.00 94.44 71 ILE A CA 1
ATOM 555 C C . ILE A 1 71 ? -13.381 6.897 12.978 1.00 94.44 71 ILE A C 1
ATOM 557 O O . ILE A 1 71 ? -14.187 7.645 13.533 1.00 94.44 71 ILE A O 1
ATOM 561 N N . CYS A 1 72 ? -12.408 7.317 12.177 1.00 88.31 72 CYS A N 1
ATOM 562 C CA . CYS A 1 72 ? -12.197 8.706 11.812 1.00 88.31 72 CYS A CA 1
ATOM 563 C C . CYS A 1 72 ? -12.485 8.890 10.318 1.00 88.31 72 CYS A C 1
ATOM 565 O O . CYS A 1 72 ? -11.937 8.164 9.484 1.00 88.31 72 CYS A O 1
ATOM 567 N N . ALA A 1 73 ? -13.333 9.865 9.982 1.00 77.69 73 ALA A N 1
ATOM 568 C CA . ALA A 1 73 ? -13.703 10.153 8.597 1.00 77.69 73 ALA A CA 1
ATOM 569 C C . ALA A 1 73 ? -12.495 10.636 7.777 1.00 77.69 73 ALA A C 1
ATOM 571 O O . ALA A 1 73 ? -12.207 10.094 6.713 1.00 77.69 73 ALA A O 1
ATOM 572 N N . THR A 1 74 ? -11.758 11.611 8.309 1.00 74.69 74 THR A N 1
ATOM 573 C CA . THR A 1 74 ? -10.582 12.216 7.675 1.00 74.69 74 THR A CA 1
ATOM 574 C C . THR A 1 74 ? -9.460 12.403 8.688 1.00 74.69 74 THR A C 1
ATOM 576 O O . THR A 1 74 ? -9.690 12.459 9.899 1.00 74.69 74 THR A O 1
ATOM 579 N N . PHE A 1 75 ? -8.226 12.461 8.192 1.00 78.12 75 PHE A N 1
ATOM 580 C CA . PHE A 1 75 ? -7.050 12.724 9.009 1.00 78.12 75 PHE A CA 1
ATOM 581 C C . PHE A 1 75 ? -6.709 14.214 8.998 1.00 78.12 75 PHE A C 1
ATOM 583 O O . PHE A 1 75 ? -6.488 14.785 7.936 1.00 78.12 75 PHE A O 1
ATOM 590 N N . THR A 1 76 ? -6.566 14.792 10.187 1.00 76.94 76 THR A N 1
ATOM 591 C CA . THR A 1 76 ? -5.694 15.945 10.441 1.00 76.94 76 THR A CA 1
ATOM 592 C C . THR A 1 76 ? -4.912 15.668 11.723 1.00 76.94 76 THR A C 1
ATOM 594 O O . THR A 1 76 ? -5.288 14.787 12.509 1.00 76.94 76 THR A O 1
ATOM 597 N N . THR A 1 77 ? -3.829 16.408 11.962 1.00 77.81 77 THR A N 1
ATOM 598 C CA . THR A 1 77 ? -3.059 16.262 13.204 1.00 77.81 77 THR A CA 1
ATOM 599 C C . THR A 1 77 ? -3.910 16.592 14.438 1.00 77.81 77 THR A C 1
ATOM 601 O O . THR A 1 77 ? -3.840 15.886 15.440 1.00 77.81 77 THR A O 1
ATOM 604 N N . GLU A 1 78 ? -4.772 17.605 14.357 1.00 86.25 78 GLU A N 1
ATOM 605 C CA . GLU A 1 78 ? -5.681 18.012 15.435 1.00 86.25 78 GLU A CA 1
ATOM 606 C C . GLU A 1 78 ? -6.699 16.911 15.737 1.00 86.25 78 GLU A C 1
ATOM 608 O O . GLU A 1 78 ? -6.860 16.523 16.892 1.00 86.25 78 GLU A O 1
ATOM 613 N N . VAL A 1 79 ? -7.314 16.333 14.698 1.00 88.31 79 VAL A N 1
ATOM 614 C CA . VAL A 1 79 ? -8.255 15.215 14.856 1.00 88.31 79 VAL A CA 1
ATOM 615 C C . VAL A 1 79 ? -7.559 14.005 15.477 1.00 88.31 79 VAL A C 1
ATOM 617 O O . VAL A 1 79 ? -8.124 13.359 16.360 1.00 88.31 79 VAL A O 1
ATOM 620 N N . LEU A 1 80 ? -6.327 13.690 15.060 1.00 91.00 80 LEU A N 1
ATOM 621 C CA . LEU A 1 80 ? -5.538 12.619 15.675 1.00 91.00 80 LEU A CA 1
ATOM 622 C C . LEU A 1 80 ? -5.338 12.871 17.176 1.00 91.00 80 LEU A C 1
ATOM 624 O O . LEU A 1 80 ? -5.549 11.959 17.977 1.00 91.00 80 LEU A O 1
ATOM 628 N N . PHE A 1 81 ? -4.956 14.089 17.558 1.00 94.88 81 PHE A N 1
ATOM 629 C CA . PHE A 1 81 ? -4.701 14.453 18.953 1.00 94.88 81 PHE A CA 1
ATOM 630 C C . PHE A 1 81 ? -5.970 14.394 19.799 1.00 94.88 81 PHE A C 1
ATOM 632 O O . PHE A 1 81 ? -5.966 13.774 20.865 1.00 94.88 81 PHE A O 1
ATOM 639 N N . ASP A 1 82 ? -7.073 14.950 19.299 1.00 94.81 82 ASP A N 1
ATOM 640 C CA . ASP A 1 82 ? -8.374 14.902 19.964 1.00 94.81 82 ASP A CA 1
ATOM 641 C C . ASP A 1 82 ? -8.830 13.458 20.185 1.00 94.81 82 ASP A C 1
ATOM 643 O O . ASP A 1 82 ? -9.271 13.096 21.278 1.00 94.81 82 ASP A O 1
ATOM 647 N N . VAL A 1 83 ? -8.665 12.599 19.176 1.00 95.94 83 VAL A N 1
ATOM 648 C CA . VAL A 1 83 ? -9.030 11.183 19.263 1.00 95.94 83 VAL A CA 1
ATOM 649 C C . VAL A 1 83 ? -8.158 10.434 20.266 1.00 95.94 83 VAL A C 1
ATOM 651 O O . VAL A 1 83 ? -8.696 9.684 21.086 1.00 95.94 83 VAL A O 1
ATOM 654 N N . ILE A 1 84 ? -6.838 10.643 20.247 1.00 96.12 84 ILE A N 1
ATOM 655 C CA . ILE A 1 84 ? -5.926 10.017 21.212 1.00 96.12 84 ILE A CA 1
ATOM 656 C C . ILE A 1 84 ? -6.286 10.450 22.634 1.00 96.12 84 ILE A C 1
ATOM 658 O O . ILE A 1 84 ? -6.430 9.609 23.523 1.00 96.12 84 ILE A O 1
ATOM 662 N N . ASN A 1 85 ? -6.484 11.748 22.852 1.00 96.19 85 ASN A N 1
ATOM 663 C CA . ASN A 1 85 ? -6.790 12.299 24.165 1.00 96.19 85 ASN A CA 1
ATOM 664 C C . ASN A 1 85 ? -8.147 11.828 24.697 1.00 96.19 85 ASN A C 1
ATOM 666 O O . ASN A 1 85 ? -8.247 11.479 25.873 1.00 96.19 85 ASN A O 1
ATOM 670 N N . LYS A 1 86 ? -9.175 11.795 23.843 1.00 96.31 86 LYS A N 1
ATOM 671 C CA . LYS A 1 86 ? -10.550 11.451 24.225 1.00 96.31 86 LYS A CA 1
ATOM 672 C C . LYS A 1 86 ? -10.755 9.952 24.414 1.00 96.31 86 LYS A C 1
ATOM 674 O O . LYS A 1 86 ? -11.352 9.540 25.403 1.00 96.31 86 LYS A O 1
ATOM 679 N N . TYR A 1 87 ? -10.288 9.139 23.467 1.00 95.56 87 TYR A N 1
ATOM 680 C CA . TYR A 1 87 ? -10.598 7.706 23.424 1.00 95.56 87 TYR A CA 1
ATOM 681 C C . TYR A 1 87 ? -9.470 6.812 23.943 1.00 95.56 87 TYR A C 1
ATOM 683 O O . TYR A 1 87 ? -9.681 5.607 24.079 1.00 95.56 87 TYR A O 1
ATOM 691 N N . LYS A 1 88 ? -8.292 7.385 24.234 1.00 94.69 88 LYS A N 1
ATOM 692 C CA . LYS A 1 88 ? -7.114 6.699 24.790 1.00 94.69 88 LYS A CA 1
ATOM 693 C C . LYS A 1 88 ? -6.813 5.351 24.099 1.00 94.69 88 LYS A C 1
ATOM 695 O O . LYS A 1 88 ? -6.727 4.322 24.772 1.00 94.69 88 LYS A O 1
ATOM 700 N N . PRO A 1 89 ? -6.673 5.330 22.760 1.00 94.12 89 PRO A N 1
ATOM 701 C CA . PRO A 1 89 ? -6.421 4.110 22.013 1.00 94.12 89 PRO A CA 1
ATOM 702 C C . PRO A 1 89 ? -5.032 3.548 22.278 1.00 94.12 89 PRO A C 1
ATOM 704 O O . PRO A 1 89 ? -4.110 4.266 22.652 1.00 94.12 89 PRO A O 1
ATOM 707 N N . SER A 1 90 ? -4.865 2.253 22.026 1.00 91.69 90 SER A N 1
ATOM 708 C CA . SER A 1 90 ? -3.597 1.556 22.258 1.00 91.69 90 SER A CA 1
ATOM 709 C C . SER A 1 90 ? -2.892 1.111 20.981 1.00 91.69 90 SER A C 1
ATOM 711 O O . SER A 1 90 ? -1.699 0.798 21.033 1.00 91.69 90 SER A O 1
ATOM 713 N N . PHE A 1 91 ? -3.587 1.102 19.842 1.00 90.19 91 PHE A N 1
ATOM 714 C CA . PHE A 1 91 ? -3.040 0.697 18.552 1.00 90.19 91 PHE A CA 1
ATOM 715 C C . PHE A 1 91 ? -3.274 1.762 17.474 1.00 90.19 91 PHE A C 1
ATOM 717 O O . PHE A 1 91 ? -4.399 2.227 17.273 1.00 90.19 91 PHE A O 1
ATOM 724 N N . LEU A 1 92 ? -2.209 2.116 16.756 1.00 91.31 92 LEU A N 1
ATOM 725 C CA . LEU A 1 92 ? -2.244 3.060 15.643 1.00 91.31 92 LEU A CA 1
ATOM 726 C C . LEU A 1 92 ? -1.374 2.548 14.492 1.00 91.31 92 LEU A C 1
ATOM 728 O O . LEU A 1 92 ? -0.187 2.278 14.669 1.00 91.31 92 LEU A O 1
ATOM 732 N N . VAL A 1 93 ? -1.954 2.469 13.298 1.00 84.62 93 VAL A N 1
ATOM 733 C CA . VAL A 1 93 ? -1.186 2.381 12.051 1.00 84.62 93 VAL A CA 1
ATOM 734 C C . VAL A 1 93 ? -1.248 3.742 11.384 1.00 84.62 93 VAL A C 1
ATOM 736 O O . VAL A 1 93 ? -2.332 4.302 11.228 1.00 84.62 93 VAL A O 1
ATOM 739 N N . MET A 1 94 ? -0.096 4.278 11.004 1.00 79.50 94 MET A N 1
ATOM 740 C CA . MET A 1 94 ? -0.003 5.581 10.359 1.00 79.50 94 MET A CA 1
ATOM 741 C C . MET A 1 94 ? 0.869 5.504 9.110 1.00 79.50 94 MET A C 1
ATOM 743 O O . MET A 1 94 ? 1.829 4.733 9.046 1.00 79.50 94 MET A O 1
ATOM 747 N N . SER A 1 95 ? 0.527 6.299 8.098 1.00 75.56 95 SER A N 1
ATOM 748 C CA . SER A 1 95 ? 1.399 6.472 6.941 1.00 75.56 95 SER A CA 1
ATOM 749 C C . SER A 1 95 ? 2.630 7.299 7.321 1.00 75.56 95 SER A C 1
ATOM 751 O O . SER A 1 95 ? 2.637 8.030 8.318 1.00 75.56 95 SER A O 1
ATOM 753 N N . VAL A 1 96 ? 3.665 7.247 6.483 1.00 70.38 96 VAL A N 1
ATOM 754 C CA . VAL A 1 96 ? 4.831 8.134 6.626 1.00 70.38 96 VAL A CA 1
ATOM 755 C C . VAL A 1 96 ? 4.420 9.610 6.594 1.00 70.38 96 VAL A C 1
ATOM 757 O O . VAL A 1 96 ? 4.942 10.400 7.378 1.00 70.38 96 VAL A O 1
ATOM 760 N N . SER A 1 97 ? 3.445 9.984 5.755 1.00 68.38 97 SER A N 1
ATOM 761 C CA . SER A 1 97 ? 2.945 11.363 5.685 1.00 68.38 97 SER A CA 1
ATOM 762 C C . SER A 1 97 ? 2.235 11.790 6.970 1.00 68.38 97 SER A C 1
ATOM 764 O O . SER A 1 97 ? 2.509 12.877 7.474 1.00 68.38 97 SER A O 1
ATOM 766 N N . MET A 1 98 ? 1.391 10.931 7.551 1.00 73.56 98 MET A N 1
ATOM 767 C CA . MET A 1 98 ? 0.743 11.194 8.840 1.00 73.56 98 MET A CA 1
ATOM 768 C C . MET A 1 98 ? 1.779 11.369 9.952 1.00 73.56 98 MET A C 1
ATOM 770 O O . MET A 1 98 ? 1.666 12.299 10.748 1.00 73.56 98 MET A O 1
ATOM 774 N N . MET A 1 99 ? 2.809 10.513 9.997 1.00 80.31 99 MET A N 1
ATOM 775 C CA . MET A 1 99 ? 3.911 10.652 10.955 1.00 80.31 99 MET A CA 1
ATOM 776 C C . MET A 1 99 ? 4.613 12.002 10.783 1.00 80.31 99 MET A C 1
ATOM 778 O O . MET A 1 99 ? 4.782 12.721 11.762 1.00 80.31 99 MET A O 1
ATOM 782 N N . GLN A 1 100 ? 4.999 12.362 9.556 1.00 69.00 100 GLN A N 1
ATOM 783 C CA . GLN A 1 100 ? 5.702 13.616 9.277 1.00 69.00 100 GLN A CA 1
ATOM 784 C C . GLN A 1 100 ? 4.868 14.842 9.660 1.00 69.00 100 GLN A C 1
ATOM 786 O O . GLN A 1 100 ? 5.393 15.746 1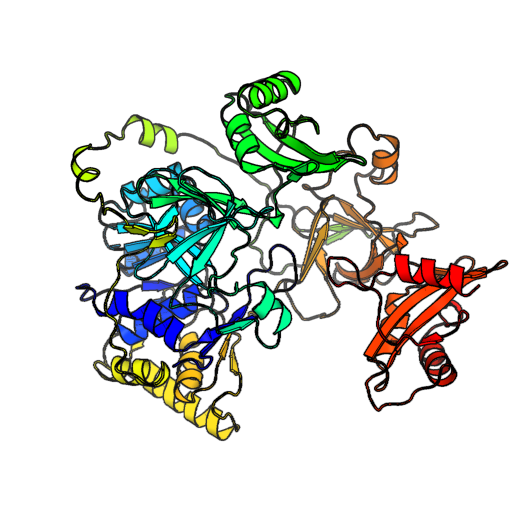0.304 1.00 69.00 100 GLN A O 1
ATOM 791 N N . GLN A 1 101 ? 3.580 14.862 9.307 1.00 68.88 101 GLN A N 1
ATOM 792 C CA . GLN A 1 101 ? 2.661 15.936 9.698 1.00 68.88 101 GLN A CA 1
ATOM 793 C C . GLN A 1 101 ? 2.512 16.024 11.217 1.00 68.88 101 GLN A C 1
ATOM 795 O O . GLN A 1 101 ? 2.569 17.118 11.771 1.00 68.88 101 GLN A O 1
ATOM 800 N N . THR A 1 102 ? 2.402 14.873 11.887 1.00 77.56 102 THR A N 1
ATOM 801 C CA . THR A 1 102 ? 2.325 14.802 13.348 1.00 77.56 102 THR A CA 1
ATOM 802 C C . THR A 1 102 ? 3.569 15.426 13.970 1.00 77.56 102 THR A C 1
ATOM 804 O O . THR A 1 102 ? 3.462 16.434 14.658 1.00 77.56 102 THR A O 1
ATOM 807 N N . VAL A 1 103 ? 4.762 14.899 13.673 1.00 77.44 103 VAL A N 1
ATOM 808 C CA . VAL A 1 103 ? 5.998 15.340 14.342 1.00 77.44 103 VAL A CA 1
ATOM 809 C C . VAL A 1 103 ? 6.366 16.792 14.023 1.00 77.44 103 VAL A C 1
ATOM 811 O O . VAL A 1 103 ? 6.941 17.463 14.879 1.00 77.44 103 VAL A O 1
ATOM 814 N N . ARG A 1 104 ? 6.010 17.297 12.831 1.00 71.31 104 ARG A N 1
ATOM 815 C CA . ARG A 1 104 ? 6.303 18.672 12.380 1.00 71.31 104 ARG A CA 1
ATOM 816 C C . ARG A 1 104 ? 5.257 19.706 12.798 1.00 71.31 104 ARG A C 1
ATOM 818 O O . ARG A 1 104 ? 5.471 20.887 12.556 1.00 71.31 104 ARG A O 1
ATOM 825 N N . SER A 1 105 ? 4.157 19.294 13.426 1.00 70.94 105 SER A N 1
ATOM 826 C CA . SER A 1 105 ? 3.033 20.186 13.745 1.00 70.94 105 SER A CA 1
ATOM 827 C C . SER A 1 105 ? 3.367 21.325 14.714 1.00 70.94 105 SER A C 1
ATOM 829 O O . SER A 1 105 ? 2.599 22.279 14.820 1.00 70.94 105 SER A O 1
ATOM 831 N N . GLY A 1 106 ? 4.458 21.202 15.480 1.00 69.12 106 GLY A N 1
ATOM 832 C CA . GLY A 1 106 ? 4.826 22.141 16.545 1.00 69.12 106 GLY A CA 1
ATOM 833 C C . GLY A 1 106 ? 3.872 22.148 17.748 1.00 69.12 106 GLY A C 1
ATOM 834 O O . GLY A 1 106 ? 4.121 22.877 18.697 1.00 69.12 106 GLY A O 1
ATOM 835 N N . ASN A 1 107 ? 2.814 21.328 17.726 1.00 76.69 107 ASN A N 1
ATOM 836 C CA . ASN A 1 107 ? 1.749 21.262 18.732 1.00 76.69 107 ASN A CA 1
ATOM 837 C C . ASN A 1 107 ? 1.722 19.904 19.461 1.00 76.69 107 ASN A C 1
ATOM 839 O O . ASN A 1 107 ? 0.691 19.496 19.995 1.00 76.69 107 ASN A O 1
ATOM 843 N N . ASN A 1 108 ? 2.828 19.155 19.428 1.00 78.44 108 ASN A N 1
ATOM 844 C CA . ASN A 1 108 ? 2.899 17.776 19.932 1.00 78.44 108 ASN A CA 1
ATOM 845 C C . ASN A 1 108 ? 2.613 17.669 21.439 1.00 78.44 108 ASN A C 1
ATOM 847 O O . ASN A 1 108 ? 2.158 16.631 21.909 1.00 78.44 108 ASN A O 1
ATOM 851 N N . ASP A 1 109 ? 2.856 18.747 22.181 1.00 84.94 109 ASP A N 1
ATOM 852 C CA . ASP A 1 109 ? 2.543 18.915 23.600 1.00 84.94 109 ASP A CA 1
ATOM 853 C C . ASP A 1 109 ? 1.035 18.875 23.901 1.00 84.94 109 ASP A C 1
ATOM 855 O O . ASP A 1 109 ? 0.639 18.571 25.025 1.00 84.94 109 ASP A O 1
ATOM 859 N N . LYS A 1 110 ? 0.180 19.107 22.895 1.00 88.44 110 LYS A N 1
ATOM 860 C CA . LYS A 1 110 ? -1.283 19.007 23.021 1.00 88.44 110 LYS A CA 1
ATOM 861 C C . LYS A 1 110 ? -1.805 17.568 23.014 1.00 88.44 110 LYS A C 1
ATOM 863 O O . LYS A 1 110 ? -2.995 17.360 23.248 1.00 88.44 110 LYS A O 1
ATOM 868 N N . CYS A 1 111 ? -0.960 16.574 22.747 1.00 93.75 111 CYS A N 1
ATOM 869 C CA . CYS A 1 111 ? -1.357 15.172 22.665 1.00 93.75 111 CYS A CA 1
ATOM 870 C C . CYS A 1 111 ? -0.654 14.315 23.718 1.00 93.75 111 CYS A C 1
ATOM 872 O O . CYS A 1 111 ? 0.571 14.262 23.796 1.00 93.75 111 CYS A O 1
ATOM 874 N N . ASP A 1 112 ? -1.440 13.567 24.490 1.00 93.62 112 ASP A N 1
ATOM 875 C CA . ASP A 1 112 ? -0.933 12.569 25.426 1.00 93.62 112 ASP A CA 1
ATOM 876 C C . ASP A 1 112 ? -0.848 11.183 24.760 1.00 93.62 112 ASP A C 1
ATOM 878 O O . ASP A 1 112 ? -1.790 10.384 24.778 1.00 93.62 112 ASP A O 1
ATOM 882 N N . PHE A 1 113 ? 0.329 10.875 24.211 1.00 93.88 113 PHE A N 1
ATOM 883 C CA . PHE A 1 113 ? 0.627 9.598 23.552 1.00 93.88 113 PHE A CA 1
ATOM 884 C C . PHE A 1 113 ? 0.744 8.399 24.518 1.00 93.88 113 PHE A C 1
ATOM 886 O O . PHE A 1 113 ? 0.978 7.279 24.068 1.00 93.88 113 PHE A O 1
ATOM 893 N N . SER A 1 114 ? 0.584 8.574 25.839 1.00 92.25 114 SER A N 1
ATOM 894 C CA . SER A 1 114 ? 0.831 7.512 26.834 1.00 92.25 114 SER A CA 1
ATOM 895 C C . SER A 1 114 ? -0.116 6.303 26.743 1.00 92.25 114 SER A C 1
ATOM 897 O O . SER A 1 114 ? 0.227 5.200 27.201 1.00 92.25 114 SER A O 1
ATOM 899 N N . SER A 1 115 ? -1.295 6.506 26.146 1.00 93.12 115 SER A N 1
ATOM 900 C CA . SER A 1 115 ? -2.291 5.458 25.895 1.00 93.12 115 SER A CA 1
ATOM 901 C C . SER A 1 115 ? -1.846 4.467 24.818 1.00 93.12 115 SER A C 1
ATOM 903 O O . SER A 1 115 ? -2.103 3.265 24.946 1.00 93.12 115 SER A O 1
ATOM 905 N N . LEU A 1 116 ? -1.091 4.938 23.821 1.00 92.88 116 LEU A N 1
ATOM 906 C CA . LEU A 1 116 ? -0.597 4.112 22.729 1.00 92.88 116 LEU A CA 1
ATOM 907 C C . LEU A 1 116 ? 0.413 3.087 23.250 1.00 92.88 116 LEU A C 1
ATOM 909 O O . LEU A 1 116 ? 1.306 3.393 24.040 1.00 92.88 116 LEU A O 1
ATOM 913 N N . LYS A 1 117 ? 0.255 1.843 22.797 1.00 90.19 117 LYS A N 1
ATOM 914 C CA . LYS A 1 117 ? 1.139 0.710 23.111 1.00 90.19 117 LYS A CA 1
ATOM 915 C C . LYS A 1 117 ? 1.845 0.187 21.874 1.00 90.19 117 LYS A C 1
ATOM 917 O O . LYS A 1 117 ? 2.960 -0.307 21.984 1.00 90.19 117 LYS A O 1
ATOM 922 N N . ASN A 1 118 ? 1.219 0.313 20.707 1.00 88.75 118 ASN A N 1
ATOM 923 C CA . ASN A 1 118 ? 1.836 -0.016 19.436 1.00 88.75 118 ASN A CA 1
ATOM 924 C C . ASN A 1 118 ? 1.529 1.063 18.402 1.00 88.75 118 ASN A C 1
ATOM 926 O O . ASN A 1 118 ? 0.365 1.385 18.161 1.00 88.75 118 ASN A O 1
ATOM 930 N N . ILE A 1 119 ? 2.579 1.550 17.754 1.00 91.38 119 ILE A N 1
ATOM 931 C CA . ILE A 1 119 ? 2.484 2.391 16.568 1.00 91.38 119 ILE A CA 1
ATOM 932 C C . ILE A 1 119 ? 3.204 1.659 15.441 1.00 91.38 119 ILE A C 1
ATOM 934 O O . ILE A 1 119 ? 4.285 1.110 15.644 1.00 91.38 119 ILE A O 1
ATOM 938 N N . THR A 1 120 ? 2.594 1.572 14.266 1.00 87.44 120 THR A N 1
ATOM 939 C CA . THR A 1 120 ? 3.244 1.023 13.070 1.00 87.44 120 THR A CA 1
ATOM 940 C C . THR A 1 120 ? 3.216 2.056 11.959 1.00 87.44 120 THR A C 1
ATOM 942 O O . THR A 1 120 ? 2.146 2.506 11.555 1.00 87.44 120 THR A O 1
ATOM 945 N N . VAL A 1 121 ? 4.401 2.427 11.480 1.00 82.00 121 VAL A N 1
ATOM 946 C CA . VAL A 1 121 ? 4.604 3.346 10.360 1.00 82.00 121 VAL A CA 1
ATOM 947 C C . VAL A 1 121 ? 4.901 2.528 9.107 1.00 82.00 121 VAL A C 1
ATOM 949 O O . VAL A 1 121 ? 5.795 1.680 9.114 1.00 82.00 121 VAL A O 1
ATOM 952 N N . THR A 1 122 ? 4.146 2.748 8.033 1.00 73.88 122 THR A N 1
ATOM 953 C CA . THR A 1 122 ? 4.318 2.000 6.777 1.00 73.88 122 THR A CA 1
ATOM 954 C C . THR A 1 122 ? 3.849 2.800 5.554 1.00 73.88 122 THR A C 1
ATOM 956 O O . THR A 1 122 ? 3.355 3.923 5.678 1.00 73.88 122 THR A O 1
ATOM 959 N N . GLY A 1 123 ? 4.015 2.228 4.361 1.00 61.44 123 GLY A N 1
ATOM 960 C CA . GLY A 1 123 ? 3.495 2.750 3.092 1.00 61.44 123 GLY A CA 1
ATOM 961 C C . GLY A 1 123 ? 4.463 3.604 2.267 1.00 61.44 123 GLY A C 1
ATOM 962 O O . GLY A 1 123 ? 4.168 3.870 1.108 1.00 61.44 123 GLY A O 1
ATOM 963 N N . ALA A 1 124 ? 5.608 4.018 2.818 1.00 64.56 124 ALA A N 1
ATOM 964 C CA . ALA A 1 124 ? 6.674 4.706 2.084 1.00 64.56 124 ALA A CA 1
ATOM 965 C C . ALA A 1 124 ? 8.020 4.598 2.827 1.00 64.56 124 ALA A C 1
ATOM 967 O O . ALA A 1 124 ? 8.082 4.075 3.944 1.00 64.56 124 ALA A O 1
ATOM 968 N N . ARG A 1 125 ? 9.097 5.120 2.222 1.00 64.56 125 ARG A N 1
ATOM 969 C CA . ARG A 1 125 ? 10.408 5.244 2.876 1.00 64.56 125 ARG A CA 1
ATOM 970 C C . ARG A 1 125 ? 10.317 6.238 4.037 1.00 64.56 125 ARG A C 1
ATOM 972 O O . ARG A 1 125 ? 9.844 7.359 3.872 1.00 64.56 125 ARG A O 1
ATOM 979 N N . VAL A 1 126 ? 10.755 5.813 5.217 1.00 64.56 126 VAL A N 1
ATOM 980 C CA . VAL A 1 126 ? 10.735 6.615 6.447 1.00 64.56 126 VAL A CA 1
ATOM 981 C C . VAL A 1 126 ? 12.071 7.331 6.612 1.00 64.56 126 VAL A C 1
ATOM 983 O O . VAL A 1 126 ? 13.121 6.734 6.392 1.00 64.56 126 VAL A O 1
ATOM 986 N N . ASN A 1 127 ? 12.037 8.598 7.033 1.00 68.31 127 ASN A N 1
ATOM 987 C CA . ASN A 1 127 ? 13.245 9.298 7.464 1.00 68.31 127 ASN A CA 1
ATOM 988 C C . ASN A 1 127 ? 13.531 8.993 8.952 1.00 68.31 127 ASN A C 1
ATOM 990 O O . ASN A 1 127 ? 12.618 8.968 9.783 1.00 68.31 127 ASN A O 1
ATOM 994 N N . SER A 1 128 ? 14.800 8.746 9.285 1.00 72.56 128 SER A N 1
ATOM 995 C CA . SER A 1 128 ? 15.217 8.317 10.630 1.00 72.56 128 SER A CA 1
ATOM 996 C C . SER A 1 128 ? 14.962 9.380 11.710 1.00 72.56 128 SER A C 1
ATOM 998 O O . SER A 1 128 ? 14.649 9.038 12.851 1.00 72.56 128 SER A O 1
ATOM 1000 N N . GLU A 1 129 ? 15.043 10.667 11.359 1.00 72.81 129 GLU A N 1
ATOM 1001 C CA . GLU A 1 129 ? 14.825 11.788 12.284 1.00 72.81 129 GLU A CA 1
ATOM 1002 C C . GLU A 1 129 ? 13.378 11.829 12.803 1.00 72.81 129 GLU A C 1
ATOM 1004 O O . GLU A 1 129 ? 13.144 11.804 14.010 1.00 72.81 129 GLU A O 1
ATOM 1009 N N . SER A 1 130 ? 12.388 11.807 11.905 1.00 75.75 130 SER A N 1
ATOM 1010 C CA . SER A 1 130 ? 10.963 11.848 12.269 1.00 75.75 130 SER A CA 1
ATOM 1011 C C . SER A 1 130 ? 10.555 10.609 13.059 1.00 75.75 130 SER A C 1
ATOM 1013 O O . SER A 1 130 ? 9.768 10.715 13.998 1.00 75.75 130 SER A O 1
ATOM 1015 N N . LEU A 1 131 ? 11.105 9.440 12.715 1.00 81.50 131 LEU A N 1
ATOM 1016 C CA . LEU A 1 131 ? 10.842 8.205 13.452 1.00 81.50 131 LEU A CA 1
ATOM 1017 C C . LEU A 1 131 ? 11.401 8.266 14.879 1.00 81.50 131 LEU A C 1
ATOM 1019 O O . LEU A 1 131 ? 10.748 7.806 15.815 1.00 81.50 131 LEU A O 1
ATOM 1023 N N . THR A 1 132 ? 12.583 8.862 15.052 1.00 83.88 132 THR A N 1
ATOM 1024 C CA . THR A 1 132 ? 13.195 9.081 16.370 1.00 83.88 132 THR A CA 1
ATOM 1025 C C . THR A 1 132 ? 12.354 10.042 17.207 1.00 83.88 132 THR A C 1
ATOM 1027 O O . THR A 1 132 ? 12.024 9.724 18.346 1.00 83.88 132 THR A O 1
ATOM 1030 N N . ILE A 1 133 ? 11.906 11.161 16.628 1.00 83.44 133 ILE A N 1
ATOM 1031 C CA . ILE A 1 133 ? 11.011 12.106 17.315 1.00 83.44 133 ILE A CA 1
ATOM 1032 C C . ILE A 1 133 ? 9.708 11.412 17.735 1.00 83.44 133 ILE A C 1
ATOM 1034 O O . ILE A 1 133 ? 9.271 11.559 18.874 1.00 83.44 133 ILE A O 1
ATOM 1038 N N . LEU A 1 134 ? 9.097 10.613 16.853 1.00 87.31 134 LEU A N 1
ATOM 1039 C CA . LEU A 1 134 ? 7.880 9.868 17.184 1.00 87.31 134 LEU A CA 1
ATOM 1040 C C . LEU A 1 134 ? 8.105 8.865 18.329 1.00 87.31 134 LEU A C 1
ATOM 1042 O O . LEU A 1 134 ? 7.243 8.732 19.197 1.00 87.31 134 LEU A O 1
ATOM 1046 N N . ARG A 1 135 ? 9.249 8.168 18.349 1.00 89.19 135 ARG A N 1
ATOM 1047 C CA . ARG A 1 135 ? 9.628 7.241 19.431 1.00 89.19 135 ARG A CA 1
ATOM 1048 C C . ARG A 1 135 ? 9.747 7.947 20.779 1.00 89.19 135 ARG A C 1
ATOM 1050 O O . ARG A 1 135 ? 9.302 7.390 21.778 1.00 89.19 135 ARG A O 1
ATOM 1057 N N . GLU A 1 136 ? 10.274 9.167 20.799 1.00 87.88 136 GLU A N 1
ATOM 1058 C CA . GLU A 1 136 ? 10.356 9.976 22.019 1.00 87.88 136 GLU A CA 1
ATOM 1059 C C . GLU A 1 136 ? 8.979 10.476 22.477 1.00 87.88 136 GLU A C 1
ATOM 1061 O O . GLU A 1 136 ? 8.625 10.334 23.651 1.00 87.88 136 GLU A O 1
ATOM 1066 N N . LEU A 1 137 ? 8.156 10.986 21.551 1.00 89.44 137 LEU A N 1
ATOM 1067 C CA . LEU A 1 137 ? 6.779 11.401 21.853 1.00 89.44 137 LEU A CA 1
ATOM 1068 C C . LEU A 1 137 ? 5.956 10.239 22.427 1.00 89.44 137 LEU A C 1
ATOM 1070 O O . LEU A 1 137 ? 5.238 10.401 23.412 1.00 89.44 137 LEU A O 1
ATOM 1074 N N . ALA A 1 138 ? 6.102 9.047 21.847 1.00 90.62 138 ALA A N 1
ATOM 1075 C CA . ALA A 1 138 ? 5.393 7.836 22.234 1.00 90.62 138 ALA A CA 1
ATOM 1076 C C . ALA A 1 138 ? 6.289 6.840 22.995 1.00 90.62 138 ALA A C 1
ATOM 1078 O O . ALA A 1 138 ? 6.220 5.637 22.754 1.00 90.62 138 ALA A O 1
ATOM 1079 N N . LYS A 1 139 ? 7.091 7.311 23.961 1.00 88.12 139 LYS A N 1
ATOM 1080 C CA . LYS A 1 139 ? 8.064 6.491 24.725 1.00 88.12 139 LYS A CA 1
ATOM 1081 C C . LYS A 1 139 ? 7.509 5.237 25.421 1.00 88.12 139 LYS A C 1
ATOM 1083 O O . LYS A 1 139 ? 8.267 4.336 25.772 1.00 88.12 139 LYS A O 1
ATOM 1088 N N . ASN A 1 140 ? 6.196 5.189 25.658 1.00 86.19 140 ASN A N 1
ATOM 1089 C CA . ASN A 1 140 ? 5.503 4.047 26.268 1.00 86.19 140 ASN A CA 1
ATOM 1090 C C . ASN A 1 140 ? 4.990 3.027 25.233 1.00 86.19 140 ASN A C 1
ATOM 1092 O O . ASN A 1 140 ? 4.417 2.006 25.620 1.00 86.19 140 ASN A O 1
ATOM 1096 N N . ALA A 1 141 ? 5.156 3.315 23.942 1.00 88.81 141 ALA A N 1
ATOM 1097 C CA . ALA A 1 141 ? 4.713 2.493 22.832 1.00 88.81 141 ALA A CA 1
ATOM 1098 C C . ALA A 1 141 ? 5.895 1.819 22.129 1.00 88.81 141 ALA A C 1
ATOM 1100 O O . ALA A 1 141 ? 6.990 2.367 22.000 1.00 88.81 141 ALA A O 1
ATOM 1101 N N . THR A 1 142 ? 5.642 0.635 21.585 1.00 88.94 142 THR A N 1
ATOM 1102 C CA . THR A 1 142 ? 6.504 0.047 20.565 1.00 88.94 142 THR A CA 1
ATOM 1103 C C . THR A 1 142 ? 6.201 0.724 19.227 1.00 88.94 142 THR A C 1
ATOM 1105 O O . THR A 1 142 ? 5.096 0.582 18.699 1.00 88.94 142 THR A O 1
ATOM 1108 N N . VAL A 1 143 ? 7.163 1.475 18.687 1.00 90.00 143 VAL A N 1
ATOM 1109 C CA . VAL A 1 143 ? 7.047 2.200 17.416 1.00 90.00 143 VAL A CA 1
ATOM 1110 C C . VAL A 1 143 ? 7.840 1.451 16.353 1.00 90.00 143 VAL A C 1
ATOM 1112 O O . VAL A 1 143 ? 9.069 1.553 16.264 1.00 90.00 143 VAL A O 1
ATOM 1115 N N . ASN A 1 144 ? 7.101 0.688 15.556 1.00 88.62 144 ASN A N 1
ATOM 1116 C CA . ASN A 1 144 ? 7.633 -0.133 14.485 1.00 88.62 144 ASN A CA 1
ATOM 1117 C C . ASN A 1 144 ? 7.588 0.618 13.153 1.00 88.62 144 ASN A C 1
ATOM 1119 O O . ASN A 1 144 ? 6.601 1.288 12.851 1.00 88.62 144 ASN A O 1
ATOM 1123 N N . GLN A 1 145 ? 8.608 0.429 12.326 1.00 85.94 145 GLN A N 1
ATOM 1124 C CA . GLN A 1 145 ? 8.537 0.691 10.892 1.00 85.94 145 GLN A CA 1
ATOM 1125 C C . GLN A 1 145 ? 8.400 -0.650 10.171 1.00 85.94 145 GLN A C 1
ATOM 1127 O O . GLN A 1 145 ? 9.109 -1.596 10.501 1.00 85.94 145 GLN A O 1
ATOM 1132 N N . ALA A 1 146 ? 7.497 -0.745 9.199 1.00 83.38 146 ALA A N 1
ATOM 1133 C CA . ALA A 1 146 ? 7.296 -1.967 8.428 1.00 83.38 146 ALA A CA 1
ATOM 1134 C C . ALA A 1 146 ? 7.385 -1.690 6.926 1.00 83.38 146 ALA A C 1
ATOM 1136 O O . ALA A 1 146 ? 6.747 -0.758 6.424 1.00 83.38 146 ALA A O 1
ATOM 1137 N N . TYR A 1 147 ? 8.140 -2.528 6.216 1.00 86.62 147 TYR A N 1
ATOM 1138 C CA . TYR A 1 147 ? 8.165 -2.575 4.755 1.00 86.62 147 TYR A CA 1
ATOM 1139 C C . TYR A 1 147 ? 7.357 -3.776 4.269 1.00 86.62 147 TYR A C 1
ATOM 1141 O O . TYR A 1 147 ? 7.376 -4.853 4.866 1.00 86.62 147 TYR A O 1
ATOM 1149 N N . GLY A 1 148 ? 6.612 -3.572 3.191 1.00 82.81 148 GLY A N 1
ATOM 1150 C CA . GLY A 1 148 ? 5.725 -4.567 2.625 1.00 82.81 148 GLY A CA 1
ATOM 1151 C C . GLY A 1 148 ? 5.035 -4.049 1.376 1.00 82.81 148 GLY A C 1
ATOM 1152 O O . GLY A 1 148 ? 5.043 -2.849 1.099 1.00 82.81 148 GLY A O 1
ATOM 1153 N N . LEU A 1 149 ? 4.411 -4.969 0.650 1.00 81.50 149 LEU A N 1
ATOM 1154 C CA . LEU A 1 149 ? 3.588 -4.678 -0.518 1.00 81.50 149 LEU A CA 1
ATOM 1155 C C . LEU A 1 149 ? 2.221 -5.334 -0.336 1.00 81.50 149 LEU A C 1
ATOM 1157 O O . LEU A 1 149 ? 2.073 -6.278 0.446 1.00 81.50 149 LEU A O 1
ATOM 1161 N N . THR A 1 150 ? 1.220 -4.870 -1.083 1.00 76.50 150 THR A N 1
ATOM 1162 C CA . THR A 1 150 ? -0.125 -5.473 -1.057 1.00 76.50 150 THR A CA 1
ATOM 1163 C C . THR A 1 150 ? -0.040 -6.976 -1.345 1.00 76.50 150 THR A C 1
ATOM 1165 O O . THR A 1 150 ? -0.699 -7.780 -0.692 1.00 76.50 150 THR A O 1
ATOM 1168 N N . GLU A 1 151 ? 0.853 -7.351 -2.258 1.00 84.69 151 GLU A N 1
ATOM 1169 C CA . GLU A 1 151 ? 1.093 -8.698 -2.755 1.00 84.69 151 GLU A CA 1
ATOM 1170 C C . GLU A 1 151 ? 1.700 -9.670 -1.740 1.00 84.69 151 GLU A C 1
ATOM 1172 O O . GLU A 1 151 ? 1.532 -10.873 -1.908 1.00 84.69 151 GLU A O 1
ATOM 1177 N N . VAL A 1 152 ? 2.398 -9.200 -0.703 1.00 82.31 152 VAL A N 1
ATOM 1178 C CA . VAL A 1 152 ? 3.129 -10.079 0.241 1.00 82.31 152 VAL A CA 1
ATOM 1179 C C . VAL A 1 152 ? 2.918 -9.743 1.719 1.00 82.31 152 VAL A C 1
ATOM 1181 O O . VAL A 1 152 ? 3.437 -10.444 2.592 1.00 82.31 152 VAL A O 1
ATOM 1184 N N . GLY A 1 153 ? 2.153 -8.687 2.008 1.00 81.31 153 GLY A N 1
ATOM 1185 C CA . GLY A 1 153 ? 1.971 -8.176 3.362 1.00 81.31 153 GLY A CA 1
ATOM 1186 C C . GLY A 1 153 ? 3.251 -7.539 3.902 1.00 81.31 153 GLY A C 1
ATOM 1187 O O . GLY A 1 153 ? 4.087 -7.056 3.136 1.00 81.31 153 GLY A O 1
ATOM 1188 N N . PHE A 1 154 ? 3.404 -7.521 5.229 1.00 83.44 154 PHE A N 1
ATOM 1189 C CA . PHE A 1 154 ? 4.637 -7.051 5.862 1.00 83.44 154 PHE A CA 1
ATOM 1190 C C . PHE A 1 154 ? 5.770 -8.049 5.629 1.00 83.44 154 PHE A C 1
ATOM 1192 O O . PHE A 1 154 ? 5.713 -9.189 6.084 1.00 83.44 154 PHE A O 1
ATOM 1199 N N . ALA A 1 155 ? 6.802 -7.593 4.930 1.00 87.62 155 ALA A N 1
ATOM 1200 C CA . ALA A 1 155 ? 7.987 -8.368 4.613 1.00 87.62 155 ALA A CA 1
ATOM 1201 C C . ALA A 1 155 ? 9.036 -8.255 5.717 1.00 87.62 155 ALA A C 1
ATOM 1203 O O . ALA A 1 155 ? 9.561 -9.266 6.177 1.00 87.62 155 ALA A O 1
ATOM 1204 N N . THR A 1 156 ? 9.303 -7.028 6.172 1.00 90.00 156 THR A N 1
ATOM 1205 C CA . THR A 1 156 ? 10.257 -6.742 7.246 1.00 90.00 156 THR A CA 1
ATOM 1206 C C . THR A 1 156 ? 9.658 -5.798 8.276 1.00 90.00 156 THR A C 1
ATOM 1208 O O . THR A 1 156 ? 8.785 -4.979 7.967 1.00 90.00 156 THR A O 1
ATOM 1211 N N . VAL A 1 157 ? 10.144 -5.900 9.514 1.00 87.69 157 VAL A N 1
ATOM 1212 C CA . VAL A 1 157 ? 9.740 -5.016 10.610 1.00 87.69 157 VAL A CA 1
ATOM 1213 C C . VAL A 1 157 ? 10.970 -4.549 11.377 1.00 87.69 157 VAL A C 1
ATOM 1215 O O . VAL A 1 157 ? 11.739 -5.351 11.903 1.00 87.69 157 VAL A O 1
ATOM 1218 N N . GLN A 1 158 ? 11.140 -3.234 11.480 1.00 88.12 158 GLN A N 1
ATOM 1219 C CA . GLN A 1 158 ? 12.113 -2.599 12.356 1.00 88.12 158 GLN A CA 1
ATOM 1220 C C . GLN A 1 158 ? 11.421 -2.189 13.661 1.00 88.12 158 GLN A C 1
ATOM 1222 O O . GLN A 1 158 ? 10.524 -1.345 13.657 1.00 88.12 158 GLN A O 1
ATOM 1227 N N . GLN A 1 159 ? 11.843 -2.769 14.784 1.00 80.44 159 GLN A N 1
ATOM 1228 C CA . GLN A 1 159 ? 11.337 -2.404 16.114 1.00 80.44 159 GLN A CA 1
ATOM 1229 C C . GLN A 1 159 ? 11.969 -1.098 16.635 1.00 80.44 159 GLN A C 1
ATOM 1231 O O . GLN A 1 159 ? 12.902 -0.578 16.022 1.00 80.44 159 GLN A O 1
ATOM 1236 N N . SER A 1 160 ? 11.487 -0.571 17.773 1.00 69.75 160 SER A N 1
ATOM 1237 C CA . SER A 1 160 ? 11.855 0.748 18.338 1.00 69.75 160 SER A CA 1
ATOM 1238 C C . SER A 1 160 ? 13.361 1.043 18.462 1.00 69.75 160 SER A C 1
ATOM 1240 O O . SER A 1 160 ? 13.738 2.208 18.553 1.00 69.75 160 SER A O 1
ATOM 1242 N N . TYR A 1 161 ? 14.216 0.018 18.453 1.00 68.56 161 TYR A N 1
ATOM 1243 C CA . TYR A 1 161 ? 15.674 0.132 18.585 1.00 68.56 161 TYR A CA 1
ATOM 1244 C C . TYR A 1 161 ? 16.431 -0.648 17.500 1.00 68.56 161 TYR A C 1
ATOM 1246 O O . TYR A 1 161 ? 17.564 -1.077 17.710 1.00 68.56 161 TYR A O 1
ATOM 1254 N N . GLY A 1 162 ? 15.792 -0.877 16.349 1.00 72.56 162 GLY A N 1
ATOM 1255 C CA . GLY A 1 162 ? 16.449 -1.490 15.199 1.00 72.56 162 GLY A CA 1
ATOM 1256 C C . GLY A 1 162 ? 17.537 -0.594 14.601 1.00 72.56 162 GLY A C 1
ATOM 1257 O O . GLY A 1 162 ? 17.626 0.599 14.899 1.00 72.56 162 GLY A O 1
ATOM 1258 N N . LYS A 1 163 ? 18.370 -1.184 13.739 1.00 81.44 163 LYS A N 1
ATOM 1259 C CA . LYS A 1 163 ? 19.486 -0.488 13.090 1.00 81.44 163 LYS A CA 1
ATOM 1260 C C . LYS A 1 163 ? 18.980 0.736 12.307 1.00 81.44 163 LYS A C 1
ATOM 1262 O O . LYS A 1 163 ? 18.038 0.560 11.538 1.00 81.44 163 LYS A O 1
ATOM 1267 N N . PRO A 1 164 ? 19.554 1.942 12.473 1.00 75.44 164 PRO A N 1
ATOM 1268 C CA . PRO A 1 164 ? 19.131 3.130 11.727 1.00 75.44 164 PRO A CA 1
ATOM 1269 C C . PRO A 1 164 ? 19.066 2.880 10.217 1.00 75.44 164 PRO A C 1
ATOM 1271 O O . PRO A 1 164 ? 19.842 2.080 9.701 1.00 75.44 164 PRO A O 1
ATOM 1274 N N . GLU A 1 165 ? 18.122 3.537 9.534 1.00 78.62 165 GLU A N 1
ATOM 1275 C CA . GLU A 1 165 ? 17.881 3.452 8.075 1.00 78.62 165 GLU A CA 1
ATOM 1276 C C . GLU A 1 165 ? 17.445 2.082 7.528 1.00 78.62 165 GLU A C 1
ATOM 1278 O O . GLU A 1 165 ? 16.904 2.001 6.425 1.00 78.62 165 GLU A O 1
ATOM 1283 N N . SER A 1 166 ? 17.612 1.013 8.306 1.00 87.25 166 SER A N 1
ATOM 1284 C CA . SER A 1 166 ? 17.095 -0.311 7.982 1.00 87.25 166 SER A CA 1
ATOM 1285 C C . SER A 1 166 ? 15.568 -0.340 8.060 1.00 87.25 166 SER A C 1
ATOM 1287 O O . SER A 1 166 ? 14.951 0.237 8.956 1.00 87.25 166 SER A O 1
ATOM 1289 N N . VAL A 1 167 ? 14.950 -1.096 7.154 1.00 87.06 167 VAL A N 1
ATOM 1290 C CA . VAL A 1 167 ? 13.526 -1.460 7.216 1.00 87.06 167 VAL A CA 1
ATOM 1291 C C . VAL A 1 167 ? 13.261 -2.687 8.098 1.00 87.06 167 VAL A C 1
ATOM 1293 O O . VAL A 1 167 ? 12.129 -3.165 8.192 1.00 87.06 167 VAL A O 1
ATOM 1296 N N . GLY A 1 168 ? 14.294 -3.170 8.782 1.00 91.38 168 GLY A N 1
ATOM 1297 C CA . GLY A 1 168 ? 14.254 -4.226 9.780 1.00 91.38 168 GLY A CA 1
ATOM 1298 C C . GLY A 1 168 ? 14.660 -5.587 9.240 1.00 91.38 168 GLY A C 1
ATOM 1299 O O . GLY A 1 168 ? 15.296 -5.708 8.196 1.00 91.38 168 GLY A O 1
ATOM 1300 N N . THR A 1 169 ? 14.290 -6.620 9.983 1.00 93.50 169 THR A N 1
ATOM 1301 C CA . THR A 1 169 ? 14.547 -8.022 9.641 1.00 93.50 169 THR A CA 1
ATOM 1302 C C . THR A 1 169 ? 13.259 -8.678 9.130 1.00 93.50 169 THR A C 1
ATOM 1304 O O . THR A 1 169 ? 12.174 -8.117 9.341 1.00 93.50 169 THR A O 1
ATOM 1307 N N . PRO A 1 170 ? 13.329 -9.831 8.433 1.00 93.25 170 PRO A N 1
ATOM 1308 C CA . PRO A 1 170 ? 12.133 -10.490 7.919 1.00 93.25 170 PRO A CA 1
ATOM 1309 C C . PRO A 1 170 ? 11.118 -10.809 9.021 1.00 93.25 170 PRO A C 1
ATOM 1311 O O . PRO A 1 170 ? 11.479 -11.285 10.100 1.00 93.25 170 PRO A O 1
ATOM 1314 N N . ALA A 1 171 ? 9.841 -10.567 8.726 1.00 88.56 171 ALA A N 1
ATOM 1315 C CA . ALA A 1 171 ? 8.730 -10.965 9.579 1.00 88.56 171 ALA A CA 1
ATOM 1316 C C . ALA A 1 171 ? 8.651 -12.497 9.730 1.00 88.56 171 ALA A C 1
ATOM 1318 O O . ALA A 1 171 ? 9.253 -13.252 8.965 1.00 88.56 171 ALA A O 1
ATOM 1319 N N . ASP A 1 172 ? 7.896 -12.969 10.723 1.00 85.19 172 ASP A N 1
ATOM 1320 C CA . ASP A 1 172 ? 7.769 -14.399 11.014 1.00 85.19 172 ASP A CA 1
ATOM 1321 C C . ASP A 1 172 ? 7.376 -15.206 9.762 1.00 85.19 172 ASP A C 1
ATOM 1323 O O . ASP A 1 172 ? 6.393 -14.910 9.077 1.00 85.19 172 ASP A O 1
ATOM 1327 N N . ASN A 1 173 ? 8.126 -16.281 9.494 1.00 86.25 173 ASN A N 1
ATOM 1328 C CA . ASN A 1 173 ? 8.022 -17.171 8.323 1.00 86.25 173 ASN A CA 1
ATOM 1329 C C . ASN A 1 173 ? 8.186 -16.505 6.950 1.00 86.25 173 ASN A C 1
ATOM 1331 O O . ASN A 1 173 ? 7.948 -17.163 5.936 1.00 86.25 173 ASN A O 1
ATOM 1335 N N . VAL A 1 174 ? 8.578 -15.235 6.893 1.00 91.31 174 VAL A N 1
ATOM 1336 C CA . VAL A 1 174 ? 8.958 -14.587 5.640 1.00 91.31 174 VAL A CA 1
ATOM 1337 C C . VAL A 1 174 ? 10.397 -14.962 5.317 1.00 91.31 174 VAL A C 1
ATOM 1339 O O . VAL A 1 174 ? 11.268 -14.967 6.188 1.00 91.31 174 VAL A O 1
ATOM 1342 N N . GLN A 1 175 ? 10.655 -15.276 4.055 1.00 96.00 175 GLN A N 1
ATOM 1343 C CA . GLN A 1 175 ? 11.997 -15.479 3.529 1.00 96.00 175 GLN A CA 1
ATOM 1344 C C . GLN A 1 175 ? 12.273 -14.419 2.475 1.00 96.00 175 GLN A C 1
ATOM 1346 O O . GLN A 1 175 ? 11.418 -14.140 1.634 1.00 96.00 175 GLN A O 1
ATOM 1351 N N . ILE A 1 176 ? 13.462 -13.831 2.516 1.00 97.62 176 ILE A N 1
ATOM 1352 C CA . ILE A 1 176 ? 13.849 -12.767 1.596 1.00 97.62 176 ILE A CA 1
ATOM 1353 C C . ILE A 1 176 ? 15.221 -13.095 1.020 1.00 97.62 176 ILE A C 1
ATOM 1355 O O . ILE A 1 176 ? 16.144 -13.437 1.762 1.00 97.62 176 ILE A O 1
ATOM 1359 N N . LYS A 1 177 ? 15.340 -12.989 -0.302 1.00 97.50 177 LYS A N 1
ATOM 1360 C CA . LYS A 1 177 ? 16.603 -13.085 -1.036 1.00 97.50 177 LYS A CA 1
ATOM 1361 C C . LYS A 1 177 ? 16.826 -11.805 -1.839 1.00 97.50 177 LYS A C 1
ATOM 1363 O O . LYS A 1 177 ? 15.858 -11.155 -2.235 1.00 97.50 177 LYS A O 1
ATOM 1368 N N . ILE A 1 178 ? 18.087 -11.449 -2.060 1.00 97.88 178 ILE A N 1
ATOM 1369 C CA . ILE A 1 178 ? 18.473 -10.373 -2.977 1.00 97.88 178 ILE A CA 1
ATOM 1370 C C . ILE A 1 178 ? 19.002 -11.026 -4.246 1.00 97.88 178 ILE A C 1
ATOM 1372 O O . ILE A 1 178 ? 19.814 -11.944 -4.159 1.00 97.88 178 ILE A O 1
ATOM 1376 N N . VAL A 1 179 ? 18.528 -10.584 -5.405 1.00 95.69 179 VAL A N 1
ATOM 1377 C CA . VAL A 1 179 ? 18.879 -11.176 -6.699 1.00 95.69 179 VAL A CA 1
ATOM 1378 C C . VAL A 1 179 ? 19.537 -10.128 -7.585 1.00 95.69 179 VAL A C 1
ATOM 1380 O O . VAL A 1 179 ? 19.047 -9.004 -7.696 1.00 95.69 179 VAL A O 1
ATOM 1383 N N . ASP A 1 180 ? 20.649 -10.482 -8.221 1.00 92.44 180 ASP A N 1
ATOM 1384 C CA . ASP A 1 180 ? 21.264 -9.627 -9.231 1.00 92.44 180 ASP A CA 1
ATOM 1385 C C . ASP A 1 180 ? 20.332 -9.470 -10.440 1.00 92.44 180 ASP A C 1
ATOM 1387 O O . ASP A 1 180 ? 19.795 -10.442 -10.972 1.00 92.44 180 ASP A O 1
ATOM 1391 N N . ILE A 1 181 ? 20.139 -8.231 -10.888 1.00 83.88 181 ILE A N 1
ATOM 1392 C CA . ILE A 1 181 ? 19.165 -7.897 -11.936 1.00 83.88 181 ILE A CA 1
ATOM 1393 C C . ILE A 1 181 ? 19.588 -8.470 -13.302 1.00 83.88 181 ILE A C 1
ATOM 1395 O O . ILE A 1 181 ? 18.736 -8.690 -14.162 1.00 83.88 181 ILE A O 1
ATOM 1399 N N . GLN A 1 182 ? 20.888 -8.695 -13.520 1.00 79.31 182 GLN A N 1
ATOM 1400 C CA . GLN A 1 182 ? 21.439 -9.162 -14.792 1.00 79.31 182 GLN A CA 1
ATOM 1401 C C . GLN A 1 182 ? 21.661 -10.667 -14.805 1.00 79.31 182 GLN A C 1
ATOM 1403 O O . GLN A 1 182 ? 21.199 -11.341 -15.724 1.00 79.31 182 GLN A O 1
ATOM 1408 N N . SER A 1 183 ? 22.386 -11.191 -13.816 1.00 88.38 183 SER A N 1
ATOM 1409 C CA . SER A 1 183 ? 22.749 -12.608 -13.774 1.00 88.38 183 SER A CA 1
ATOM 1410 C C . SER A 1 183 ? 21.636 -13.483 -13.202 1.00 88.38 183 SER A C 1
ATOM 1412 O O . SER A 1 183 ? 21.590 -14.675 -13.499 1.00 88.38 183 SER A O 1
ATOM 1414 N N . GLY A 1 184 ? 20.734 -12.913 -12.394 1.00 87.62 184 GLY A N 1
ATOM 1415 C CA . GLY A 1 184 ? 19.736 -13.674 -11.644 1.00 87.62 184 GLY A CA 1
ATOM 1416 C C . GLY A 1 184 ? 20.316 -14.440 -10.449 1.00 87.62 184 GLY A C 1
ATOM 1417 O O . GLY A 1 184 ? 19.611 -15.244 -9.841 1.00 87.62 184 GLY A O 1
ATOM 1418 N N . GLU A 1 185 ? 21.588 -14.221 -10.100 1.00 93.94 185 GLU A N 1
ATOM 1419 C CA . GLU A 1 185 ? 22.237 -14.894 -8.973 1.00 93.94 185 GLU A CA 1
ATOM 1420 C C . GLU A 1 185 ? 21.779 -14.329 -7.625 1.00 93.94 185 GLU A C 1
ATOM 1422 O O . GLU A 1 185 ? 21.512 -13.134 -7.485 1.00 93.94 185 GLU A O 1
ATOM 1427 N N . ILE A 1 186 ? 21.724 -15.192 -6.605 1.00 97.06 186 ILE A N 1
ATOM 1428 C CA . ILE A 1 186 ? 21.408 -14.776 -5.236 1.00 97.06 186 ILE A CA 1
ATOM 1429 C C . ILE A 1 186 ? 22.638 -14.117 -4.611 1.00 97.06 186 ILE A C 1
ATOM 1431 O O . ILE A 1 186 ? 23.674 -14.753 -4.399 1.00 97.06 186 ILE A O 1
ATOM 1435 N N . LEU A 1 187 ? 22.484 -12.849 -4.262 1.00 97.06 187 LEU A N 1
ATOM 1436 C CA . LEU A 1 187 ? 23.529 -12.005 -3.713 1.00 97.06 187 LEU A CA 1
ATOM 1437 C C . LEU A 1 187 ? 23.657 -12.163 -2.195 1.00 97.06 187 LEU A C 1
ATOM 1439 O O . LEU A 1 187 ? 22.677 -12.392 -1.487 1.00 97.06 187 LEU A O 1
ATOM 1443 N N . GLY A 1 188 ? 24.890 -12.045 -1.707 1.00 95.75 188 GLY A N 1
ATOM 1444 C CA . GLY A 1 188 ? 25.241 -12.077 -0.294 1.00 95.75 188 GLY A CA 1
ATOM 1445 C C . GLY A 1 188 ? 25.062 -10.727 0.419 1.00 95.75 188 GLY A C 1
ATOM 1446 O O . GLY A 1 188 ? 24.532 -9.767 -0.149 1.00 95.75 188 GLY A O 1
ATOM 1447 N N . PRO A 1 189 ? 25.528 -10.626 1.676 1.00 95.25 189 PRO A N 1
ATOM 1448 C CA . PRO A 1 189 ? 25.420 -9.405 2.465 1.00 95.25 189 PRO A CA 1
ATOM 1449 C C . PRO A 1 189 ? 26.070 -8.194 1.779 1.00 95.25 189 PRO A C 1
ATOM 1451 O O . PRO A 1 189 ? 27.117 -8.298 1.144 1.00 95.25 189 PRO A O 1
ATOM 1454 N N . SER A 1 190 ? 25.466 -7.021 1.958 1.00 94.44 190 SER A N 1
ATOM 1455 C CA . SER A 1 190 ? 25.893 -5.714 1.437 1.00 94.44 190 SER A CA 1
ATOM 1456 C C . SER A 1 190 ? 25.968 -5.601 -0.091 1.00 94.44 190 SER A C 1
ATOM 1458 O O . SER A 1 190 ? 26.468 -4.604 -0.611 1.00 94.44 190 SER A O 1
ATOM 1460 N N . GLN A 1 191 ? 25.442 -6.582 -0.824 1.00 93.00 191 GLN A N 1
ATOM 1461 C CA . GLN A 1 191 ? 25.330 -6.540 -2.279 1.00 93.00 191 GLN A CA 1
ATOM 1462 C C . GLN A 1 191 ? 23.921 -6.083 -2.682 1.00 93.00 191 GLN A C 1
ATOM 1464 O O . GLN A 1 191 ? 22.921 -6.593 -2.177 1.00 93.00 191 GLN A O 1
ATOM 1469 N N . LYS A 1 192 ? 23.846 -5.086 -3.569 1.00 91.81 192 LYS A N 1
ATOM 1470 C CA . LYS A 1 192 ? 22.588 -4.475 -4.020 1.00 91.81 192 LYS A CA 1
ATOM 1471 C C . LYS A 1 192 ? 21.969 -5.298 -5.150 1.00 91.81 192 LYS A C 1
ATOM 1473 O O . LYS A 1 192 ? 22.657 -5.621 -6.110 1.00 91.81 192 LYS A O 1
ATOM 1478 N N . GLY A 1 193 ? 20.668 -5.548 -5.071 1.00 91.62 193 GLY A N 1
ATOM 1479 C CA . GLY A 1 193 ? 19.906 -6.235 -6.113 1.00 91.62 193 GLY A CA 1
ATOM 1480 C C . GLY A 1 193 ? 18.400 -6.113 -5.898 1.00 91.62 193 GLY A C 1
ATOM 1481 O O . GLY A 1 193 ? 17.946 -5.383 -5.016 1.00 91.62 193 GLY A O 1
ATOM 1482 N N . GLU A 1 194 ? 17.622 -6.821 -6.710 1.00 94.00 194 GLU A N 1
ATOM 1483 C CA . GLU A 1 194 ? 16.171 -6.899 -6.559 1.00 94.00 194 GLU A CA 1
ATOM 1484 C C . GLU A 1 194 ? 15.806 -7.698 -5.302 1.00 94.00 194 GLU A C 1
ATOM 1486 O O . GLU A 1 194 ? 16.263 -8.826 -5.101 1.00 94.00 194 GLU A O 1
ATOM 1491 N N . ILE A 1 195 ? 14.944 -7.124 -4.463 1.00 96.00 195 ILE A N 1
ATOM 1492 C CA . ILE A 1 195 ? 14.377 -7.810 -3.307 1.00 96.00 195 ILE A CA 1
ATOM 1493 C C . ILE A 1 195 ? 13.327 -8.812 -3.804 1.00 96.00 195 ILE A C 1
ATOM 1495 O O . ILE A 1 195 ? 12.364 -8.454 -4.477 1.00 96.00 195 ILE A O 1
ATOM 1499 N N . CYS A 1 196 ? 13.481 -10.081 -3.439 1.00 96.56 196 CYS A N 1
ATOM 1500 C CA . CYS A 1 196 ? 12.520 -11.137 -3.745 1.00 96.56 196 CYS A CA 1
ATOM 1501 C C . CYS A 1 196 ? 12.006 -11.758 -2.442 1.00 96.56 196 CYS A C 1
ATOM 1503 O O . CYS A 1 196 ? 12.796 -12.129 -1.571 1.00 96.56 196 CYS A O 1
ATOM 1505 N N . ILE A 1 197 ? 10.684 -11.879 -2.293 1.00 95.38 197 ILE A N 1
ATOM 1506 C CA . ILE A 1 197 ? 10.035 -12.221 -1.018 1.00 95.38 197 ILE A CA 1
ATOM 1507 C C . ILE A 1 197 ? 9.172 -13.469 -1.160 1.00 95.38 197 ILE A C 1
ATOM 1509 O O . ILE A 1 197 ? 8.207 -13.493 -1.919 1.00 95.38 197 ILE A O 1
ATOM 1513 N N . ASN A 1 198 ? 9.441 -14.483 -0.348 1.00 94.06 198 ASN A N 1
ATOM 1514 C CA . ASN A 1 198 ? 8.535 -15.601 -0.135 1.00 94.06 198 ASN A CA 1
ATOM 1515 C C . ASN A 1 198 ? 7.816 -15.396 1.202 1.00 94.06 198 ASN A C 1
ATOM 1517 O O . ASN A 1 198 ? 8.405 -15.515 2.276 1.00 94.06 198 ASN A O 1
ATOM 1521 N N . SER A 1 199 ? 6.539 -15.032 1.117 1.00 88.00 199 SER A N 1
ATOM 1522 C CA . SER A 1 199 ? 5.661 -14.823 2.266 1.00 88.00 199 SER A CA 1
ATOM 1523 C C . SER A 1 199 ? 4.548 -15.869 2.252 1.00 88.00 199 SER A C 1
ATOM 1525 O O . SER A 1 199 ? 3.974 -16.145 1.192 1.00 88.00 199 SER A O 1
ATOM 1527 N N . PRO A 1 200 ? 4.167 -16.430 3.411 1.00 76.75 200 PRO A N 1
ATOM 1528 C CA . PRO A 1 200 ? 2.997 -17.294 3.489 1.00 76.75 200 PRO A CA 1
ATOM 1529 C C . PRO A 1 200 ? 1.690 -16.492 3.333 1.00 76.75 200 PRO A C 1
ATOM 1531 O O . PRO A 1 200 ? 0.652 -17.063 3.002 1.00 76.75 200 PRO A O 1
ATOM 1534 N N . ALA A 1 201 ? 1.737 -15.171 3.534 1.00 75.19 201 ALA A N 1
ATOM 1535 C CA . ALA A 1 201 ? 0.681 -14.225 3.198 1.00 75.19 201 ALA A CA 1
ATOM 1536 C C . ALA A 1 201 ? 1.006 -13.554 1.855 1.00 75.19 201 ALA A C 1
ATOM 1538 O O . ALA A 1 201 ? 1.233 -12.352 1.785 1.00 75.19 201 ALA A O 1
ATOM 1539 N N . ARG A 1 202 ? 1.052 -14.343 0.777 1.00 82.62 202 ARG A N 1
ATOM 1540 C CA . ARG A 1 202 ? 1.244 -13.838 -0.591 1.00 82.62 202 ARG A CA 1
ATOM 1541 C C . ARG A 1 202 ? -0.053 -13.819 -1.396 1.00 82.62 202 ARG A C 1
ATOM 1543 O O . ARG A 1 202 ? -1.005 -14.535 -1.069 1.00 82.62 202 ARG A O 1
ATOM 1550 N N . LEU A 1 203 ? -0.070 -13.013 -2.453 1.00 86.44 203 LEU A N 1
ATOM 1551 C CA . LEU A 1 203 ? -1.150 -12.952 -3.427 1.00 86.44 203 LEU A CA 1
ATOM 1552 C C . LEU A 1 203 ? -1.443 -14.331 -4.022 1.00 86.44 203 LEU A C 1
ATOM 1554 O O . LEU A 1 203 ? -0.561 -15.183 -4.150 1.00 86.44 203 LEU A O 1
ATOM 1558 N N . VAL A 1 204 ? -2.700 -14.528 -4.406 1.00 87.06 204 VAL A N 1
ATOM 1559 C CA . VAL A 1 204 ? -3.116 -15.664 -5.234 1.00 87.06 204 VAL A CA 1
ATOM 1560 C C . VAL A 1 204 ? -2.775 -15.371 -6.688 1.00 87.06 204 VAL A C 1
ATOM 1562 O O . VAL A 1 204 ? -2.161 -16.193 -7.358 1.00 87.06 204 VAL A O 1
ATOM 1565 N N . GLU A 1 205 ? -3.171 -14.186 -7.148 1.00 87.56 205 GLU A N 1
ATOM 1566 C CA . GLU A 1 205 ? -2.984 -13.705 -8.511 1.00 87.56 205 GLU A CA 1
ATOM 1567 C C . GLU A 1 205 ? -3.161 -12.184 -8.572 1.00 87.56 205 GLU A C 1
ATOM 1569 O O . GLU A 1 205 ? -3.734 -11.564 -7.669 1.00 87.56 205 GLU A O 1
ATOM 1574 N N . TYR A 1 206 ? -2.731 -11.586 -9.676 1.00 85.19 206 TYR A N 1
ATOM 1575 C CA . TYR A 1 206 ? -3.380 -10.380 -10.165 1.00 85.19 206 TYR A CA 1
ATOM 1576 C C . TYR A 1 206 ? -4.692 -10.788 -10.838 1.00 85.19 206 TYR A C 1
ATOM 1578 O O . TYR A 1 206 ? -4.704 -11.580 -11.780 1.00 85.19 206 TYR A O 1
ATOM 1586 N N . TYR A 1 207 ? -5.801 -10.263 -10.327 1.00 84.31 207 TYR A N 1
ATOM 1587 C CA . TYR A 1 207 ? -7.154 -10.663 -10.684 1.00 84.31 207 TYR A CA 1
ATOM 1588 C C . TYR A 1 207 ? -7.381 -10.570 -12.194 1.00 84.31 207 TYR A C 1
ATOM 1590 O O . TYR A 1 207 ? -7.259 -9.494 -12.782 1.00 84.31 207 TYR A O 1
ATOM 1598 N N . LYS A 1 208 ? -7.711 -11.714 -12.810 1.00 83.56 208 LYS A N 1
ATOM 1599 C CA . LYS A 1 208 ? -7.902 -11.860 -14.266 1.00 83.56 208 LYS A CA 1
ATOM 1600 C C . LYS A 1 208 ? -6.695 -11.423 -15.115 1.00 83.56 208 LYS A C 1
ATOM 1602 O O . LYS A 1 208 ? -6.861 -11.086 -16.283 1.00 83.56 208 LYS A O 1
ATOM 1607 N N . ASN A 1 209 ? -5.487 -11.450 -14.552 1.00 82.12 209 ASN A N 1
ATOM 1608 C CA . ASN A 1 209 ? -4.249 -11.111 -15.249 1.00 82.12 209 ASN A CA 1
ATOM 1609 C C . ASN A 1 209 ? -3.180 -12.206 -15.032 1.00 82.12 209 ASN A C 1
ATOM 1611 O O . ASN A 1 209 ? -2.266 -12.052 -14.208 1.00 82.12 209 ASN A O 1
ATOM 1615 N N . PRO A 1 210 ? -3.297 -13.347 -15.741 1.00 87.19 210 PRO A N 1
ATOM 1616 C CA . PRO A 1 210 ? -2.395 -14.485 -15.568 1.00 87.19 210 PRO A CA 1
ATOM 1617 C C . PRO A 1 210 ? -0.952 -14.168 -15.983 1.00 87.19 210 PRO A C 1
ATOM 1619 O O . PRO A 1 210 ? -0.018 -14.673 -15.364 1.00 87.19 210 PRO A O 1
ATOM 1622 N N . GLU A 1 211 ? -0.752 -13.301 -16.977 1.00 84.06 211 GLU A N 1
ATOM 1623 C CA . GLU A 1 211 ? 0.579 -12.908 -17.452 1.00 84.06 211 GLU A CA 1
ATOM 1624 C C . GLU A 1 211 ? 1.337 -12.105 -16.396 1.00 84.06 211 GLU A C 1
ATOM 1626 O O . GLU A 1 211 ? 2.455 -12.468 -16.026 1.00 84.06 211 GLU A O 1
ATOM 1631 N N . ALA A 1 212 ? 0.702 -11.073 -15.825 1.00 77.00 212 ALA A N 1
ATOM 1632 C CA . ALA A 1 212 ? 1.300 -10.310 -14.734 1.00 77.00 212 ALA A CA 1
ATOM 1633 C C . ALA A 1 212 ? 1.546 -11.184 -13.499 1.00 77.00 212 ALA A C 1
ATOM 1635 O O . ALA A 1 212 ? 2.519 -10.963 -12.785 1.00 77.00 212 ALA A O 1
ATOM 1636 N N . THR A 1 213 ? 0.673 -12.163 -13.242 1.00 82.44 213 THR A N 1
ATOM 1637 C CA . THR A 1 213 ? 0.824 -13.098 -12.117 1.00 82.44 213 THR A CA 1
ATOM 1638 C C . THR A 1 213 ? 2.055 -13.974 -12.300 1.00 82.44 213 THR A C 1
ATOM 1640 O O . THR A 1 213 ? 2.879 -14.068 -11.393 1.00 82.44 213 THR A O 1
ATOM 1643 N N . LYS A 1 214 ? 2.215 -14.565 -13.489 1.00 87.62 214 LYS A N 1
ATOM 1644 C CA . LYS A 1 214 ? 3.371 -15.398 -13.827 1.00 87.62 214 LYS A CA 1
ATOM 1645 C C . LYS A 1 214 ? 4.676 -14.601 -13.807 1.00 87.62 214 LYS A C 1
ATOM 1647 O O . LYS A 1 214 ? 5.689 -15.120 -13.370 1.00 87.62 214 LYS A O 1
ATOM 1652 N N . ALA A 1 215 ? 4.657 -13.347 -14.254 1.00 85.19 215 ALA A N 1
ATOM 1653 C CA . ALA A 1 215 ? 5.846 -12.497 -14.256 1.00 85.19 215 ALA A CA 1
ATOM 1654 C C . ALA A 1 215 ? 6.289 -12.051 -12.849 1.00 85.19 215 ALA A C 1
ATOM 1656 O O . ALA A 1 215 ? 7.449 -11.691 -12.658 1.00 85.19 215 ALA A O 1
ATOM 1657 N N . ALA A 1 216 ? 5.371 -12.038 -11.879 1.00 83.69 216 ALA A N 1
ATOM 1658 C CA . ALA A 1 216 ? 5.627 -11.495 -10.549 1.00 83.69 216 ALA A CA 1
ATOM 1659 C C . ALA A 1 216 ? 6.131 -12.524 -9.532 1.00 83.69 216 ALA A C 1
ATOM 1661 O O . ALA A 1 216 ? 6.613 -12.126 -8.476 1.00 83.69 216 ALA A O 1
ATOM 1662 N N . ILE A 1 217 ? 6.023 -13.823 -9.820 1.00 88.94 217 ILE A N 1
ATOM 1663 C CA . ILE A 1 217 ? 6.476 -14.902 -8.936 1.00 88.94 217 ILE A CA 1
ATOM 1664 C C . ILE A 1 217 ? 7.488 -15.752 -9.704 1.00 88.94 217 ILE A C 1
ATOM 1666 O O . ILE A 1 217 ? 7.187 -16.210 -10.802 1.00 88.94 217 ILE A O 1
ATOM 1670 N N . ASP A 1 218 ? 8.677 -15.949 -9.138 1.00 89.50 218 ASP A N 1
ATOM 1671 C CA . ASP A 1 218 ? 9.695 -16.819 -9.729 1.00 89.50 218 ASP A CA 1
ATOM 1672 C C . ASP A 1 218 ? 9.357 -18.316 -9.574 1.00 89.50 218 ASP A C 1
ATOM 1674 O O . ASP A 1 218 ? 8.419 -18.705 -8.870 1.00 89.50 218 ASP A O 1
ATOM 1678 N N . ASP A 1 219 ? 10.140 -19.177 -10.226 1.00 88.12 219 ASP A N 1
ATOM 1679 C CA . ASP A 1 219 ? 9.927 -20.632 -10.214 1.00 88.12 219 ASP A CA 1
ATOM 1680 C C . ASP A 1 219 ? 10.087 -21.260 -8.812 1.00 88.12 219 ASP A C 1
ATOM 1682 O O . ASP A 1 219 ? 9.599 -22.363 -8.556 1.00 88.12 219 ASP A O 1
ATOM 1686 N N . GLU A 1 220 ? 10.724 -20.550 -7.875 1.00 88.88 220 GLU A N 1
ATOM 1687 C CA . GLU A 1 220 ? 10.897 -20.952 -6.474 1.00 88.88 220 GLU A CA 1
ATOM 1688 C C . GLU A 1 220 ? 9.784 -20.405 -5.554 1.00 88.88 220 GLU A C 1
ATOM 1690 O O . GLU A 1 220 ? 9.738 -20.700 -4.354 1.00 88.88 220 GLU A O 1
ATOM 1695 N N . GLY A 1 221 ? 8.846 -19.625 -6.099 1.00 89.88 221 GLY A N 1
ATOM 1696 C CA . GLY A 1 221 ? 7.713 -19.064 -5.374 1.00 89.88 221 GLY A CA 1
ATOM 1697 C C . GLY A 1 221 ? 8.003 -17.762 -4.620 1.00 89.88 221 GLY A C 1
ATOM 1698 O O . GLY A 1 221 ? 7.212 -17.404 -3.737 1.00 89.88 221 GLY A O 1
ATOM 1699 N N . PHE A 1 222 ? 9.098 -17.065 -4.930 1.00 94.75 222 PHE A N 1
ATOM 1700 C CA . PHE A 1 222 ? 9.386 -15.723 -4.428 1.00 94.75 222 PHE A CA 1
ATOM 1701 C C . PHE A 1 222 ? 8.731 -14.666 -5.315 1.00 94.75 222 PHE A C 1
ATOM 1703 O O . PHE A 1 222 ? 8.842 -14.682 -6.538 1.00 94.75 222 PHE A O 1
ATOM 1710 N N . PHE A 1 223 ? 8.062 -13.713 -4.678 1.00 93.50 223 PHE A N 1
ATOM 1711 C CA . PHE A 1 223 ? 7.511 -12.539 -5.330 1.00 93.50 223 PHE A CA 1
ATOM 1712 C C . PHE A 1 223 ? 8.619 -11.525 -5.624 1.00 93.50 223 PHE A C 1
ATOM 1714 O O . PHE A 1 223 ? 9.350 -11.126 -4.713 1.00 93.50 223 PHE A O 1
ATOM 1721 N N . ARG A 1 224 ? 8.714 -11.091 -6.878 1.00 92.00 224 ARG A N 1
ATOM 1722 C CA . ARG A 1 224 ? 9.648 -10.067 -7.355 1.00 92.00 224 ARG A CA 1
ATOM 1723 C C . ARG A 1 224 ? 9.075 -8.686 -7.061 1.00 92.00 224 ARG A C 1
ATOM 1725 O O . ARG A 1 224 ? 8.062 -8.303 -7.645 1.00 92.00 224 ARG A O 1
ATOM 1732 N N . THR A 1 225 ? 9.675 -7.952 -6.125 1.00 85.94 225 THR A N 1
ATOM 1733 C CA . THR A 1 225 ? 9.082 -6.693 -5.644 1.00 85.94 225 THR A CA 1
ATOM 1734 C C . THR A 1 225 ? 9.242 -5.546 -6.633 1.00 85.94 225 THR A C 1
ATOM 1736 O O . THR A 1 225 ? 8.454 -4.601 -6.605 1.00 85.94 225 THR A O 1
ATOM 1739 N N . GLY A 1 226 ? 10.261 -5.605 -7.496 1.00 83.31 226 GLY A N 1
ATOM 1740 C CA . GLY A 1 226 ? 10.720 -4.448 -8.252 1.00 83.31 226 GLY A CA 1
ATOM 1741 C C . GLY A 1 226 ? 11.346 -3.352 -7.379 1.00 83.31 226 GLY A C 1
ATOM 1742 O O . GLY A 1 226 ? 11.549 -2.248 -7.880 1.00 83.31 226 GLY A O 1
ATOM 1743 N N . ASP A 1 227 ? 11.653 -3.628 -6.109 1.00 82.94 227 ASP A N 1
ATOM 1744 C CA . ASP A 1 227 ? 12.401 -2.747 -5.209 1.00 82.94 227 ASP A CA 1
ATOM 1745 C C . ASP A 1 227 ? 13.853 -3.226 -5.105 1.00 82.94 227 ASP A C 1
ATOM 1747 O O . ASP A 1 227 ? 14.129 -4.424 -5.013 1.00 82.94 227 ASP A O 1
ATOM 1751 N N . ILE A 1 228 ? 14.788 -2.281 -5.097 1.00 85.00 228 ILE A N 1
ATOM 1752 C CA . ILE A 1 228 ? 16.217 -2.532 -4.941 1.00 85.00 228 ILE A CA 1
ATOM 1753 C C . ILE A 1 228 ? 16.611 -2.354 -3.489 1.00 85.00 228 ILE A C 1
ATOM 1755 O O . ILE A 1 228 ? 16.288 -1.346 -2.855 1.00 85.00 228 ILE A O 1
ATOM 1759 N N . GLY A 1 229 ? 17.382 -3.304 -2.984 1.00 91.75 229 GLY A N 1
ATOM 1760 C CA . GLY A 1 229 ? 17.941 -3.229 -1.651 1.00 91.75 229 GLY A CA 1
ATOM 1761 C C . GLY A 1 229 ? 19.092 -4.189 -1.443 1.00 91.75 229 GLY A C 1
ATOM 1762 O O . GLY A 1 229 ? 19.572 -4.841 -2.368 1.00 91.75 229 GLY A O 1
ATOM 1763 N N . TYR A 1 230 ? 19.538 -4.247 -0.199 1.00 94.69 230 TYR A N 1
ATOM 1764 C CA . TYR A 1 230 ? 20.530 -5.199 0.281 1.00 94.69 230 TYR A CA 1
ATOM 1765 C C . TYR A 1 230 ? 20.215 -5.559 1.736 1.00 94.69 230 TYR A C 1
ATOM 1767 O O . TYR A 1 230 ? 19.382 -4.909 2.376 1.00 94.69 230 TYR A O 1
ATOM 1775 N N . TYR A 1 231 ? 20.890 -6.574 2.268 1.00 96.56 231 TYR A N 1
ATOM 1776 C CA . TYR A 1 231 ? 20.867 -6.892 3.695 1.00 96.56 231 TYR A CA 1
ATOM 1777 C C . TYR A 1 231 ? 22.283 -6.910 4.270 1.00 96.56 231 TYR A C 1
ATOM 1779 O O . TYR A 1 231 ? 23.233 -7.137 3.530 1.00 96.56 231 TYR A O 1
ATOM 1787 N N . ASP A 1 232 ? 22.452 -6.646 5.562 1.00 94.25 232 ASP A N 1
ATOM 1788 C CA . ASP A 1 232 ? 23.758 -6.735 6.231 1.00 94.25 232 ASP A CA 1
ATOM 1789 C C . ASP A 1 232 ? 24.015 -8.111 6.871 1.00 94.25 232 ASP A C 1
ATOM 1791 O O . ASP A 1 232 ? 23.153 -8.987 6.867 1.00 94.25 232 ASP A O 1
ATOM 1795 N N . ASP A 1 233 ? 25.197 -8.308 7.458 1.00 92.12 233 ASP A N 1
ATOM 1796 C CA . ASP A 1 233 ? 25.573 -9.573 8.114 1.00 92.12 233 ASP A CA 1
ATOM 1797 C C . ASP A 1 233 ? 24.662 -9.957 9.297 1.00 92.12 233 ASP A C 1
ATOM 1799 O O . ASP A 1 233 ? 24.603 -11.124 9.691 1.00 92.12 233 ASP A O 1
ATOM 1803 N N . ASP A 1 234 ? 23.930 -8.987 9.853 1.00 89.88 234 ASP A N 1
ATOM 1804 C CA . ASP A 1 234 ? 22.961 -9.188 10.930 1.00 89.88 234 ASP A CA 1
ATOM 1805 C C . ASP A 1 234 ? 21.542 -9.501 10.392 1.00 89.88 234 ASP A C 1
ATOM 1807 O O . ASP A 1 234 ? 20.630 -9.782 11.175 1.00 89.88 234 ASP A O 1
ATOM 1811 N N . GLY A 1 235 ? 21.341 -9.482 9.067 1.00 91.44 235 GLY A N 1
ATOM 1812 C CA . GLY A 1 235 ? 20.066 -9.754 8.398 1.00 91.44 235 GLY A CA 1
ATOM 1813 C C . GLY A 1 235 ? 19.101 -8.564 8.353 1.00 91.44 235 GLY A C 1
ATOM 1814 O O . GLY A 1 235 ? 17.904 -8.759 8.129 1.00 91.44 235 GLY A O 1
ATOM 1815 N N . ASN A 1 236 ? 19.589 -7.343 8.588 1.00 92.69 236 ASN A N 1
ATOM 1816 C CA . ASN A 1 236 ? 18.810 -6.114 8.448 1.00 92.69 236 ASN A CA 1
ATOM 1817 C C . ASN A 1 236 ? 18.753 -5.688 6.984 1.00 92.69 236 ASN A C 1
ATOM 1819 O O . ASN A 1 236 ? 19.793 -5.601 6.339 1.00 92.69 236 ASN A O 1
ATOM 1823 N N . PHE A 1 237 ? 17.563 -5.362 6.490 1.00 93.50 237 PHE A N 1
ATOM 1824 C CA . PHE A 1 237 ? 17.344 -4.937 5.111 1.00 93.50 237 PHE A CA 1
ATOM 1825 C C . PHE A 1 237 ? 17.360 -3.420 4.959 1.00 93.50 237 PHE A C 1
ATOM 1827 O O . PHE A 1 237 ? 16.841 -2.690 5.801 1.00 93.50 237 PHE A O 1
ATOM 1834 N N . PHE A 1 238 ? 17.884 -2.951 3.832 1.00 89.00 238 PHE A N 1
ATOM 1835 C CA . PHE A 1 238 ? 17.978 -1.541 3.472 1.00 89.00 238 PHE A CA 1
ATOM 1836 C C . PHE A 1 238 ? 17.385 -1.332 2.083 1.00 89.00 238 PHE A C 1
ATOM 1838 O O . PHE A 1 238 ? 17.765 -2.017 1.132 1.00 89.00 238 PHE A O 1
ATOM 1845 N N . LEU A 1 239 ? 16.452 -0.385 1.970 1.00 82.94 239 LEU A N 1
ATOM 1846 C CA . LEU A 1 239 ? 15.871 0.006 0.688 1.00 82.94 239 LEU A CA 1
ATOM 1847 C C . LEU A 1 239 ? 16.750 1.062 0.026 1.00 82.94 239 LEU A C 1
ATOM 1849 O O . LEU A 1 239 ? 17.095 2.069 0.649 1.00 82.94 239 LEU A O 1
ATOM 1853 N N . VAL A 1 240 ? 17.069 0.833 -1.242 1.00 77.12 240 VAL A N 1
ATOM 1854 C CA . VAL A 1 240 ? 17.864 1.737 -2.070 1.00 77.12 240 VAL A CA 1
ATOM 1855 C C . VAL A 1 240 ? 16.930 2.541 -2.967 1.00 77.12 240 VAL A C 1
ATOM 1857 O O . VAL A 1 240 ? 16.803 3.749 -2.792 1.00 77.12 240 VAL A O 1
ATOM 1860 N N . ASP A 1 241 ? 16.240 1.883 -3.893 1.00 64.88 241 ASP A N 1
ATOM 1861 C CA . ASP A 1 241 ? 15.390 2.546 -4.885 1.00 64.88 241 ASP A CA 1
ATOM 1862 C C . ASP A 1 241 ? 14.360 1.559 -5.452 1.00 64.88 241 ASP A C 1
ATOM 1864 O O . ASP A 1 241 ? 14.273 0.421 -4.996 1.00 64.88 241 ASP A O 1
ATOM 1868 N N . ARG A 1 242 ? 13.591 1.957 -6.463 1.00 62.94 242 ARG A N 1
ATOM 1869 C CA . ARG A 1 242 ? 12.774 1.040 -7.262 1.00 62.94 242 ARG A CA 1
ATOM 1870 C C . ARG A 1 242 ? 13.465 0.718 -8.570 1.00 62.94 242 ARG A C 1
ATOM 1872 O O . ARG A 1 242 ? 14.003 1.604 -9.219 1.00 62.94 242 ARG A O 1
ATOM 1879 N N . LEU A 1 243 ? 13.361 -0.527 -9.022 1.00 58.28 243 LEU A N 1
ATOM 1880 C CA . LEU A 1 243 ? 13.924 -1.004 -10.287 1.00 58.28 243 LEU A CA 1
ATOM 1881 C C . LEU A 1 243 ? 13.517 -0.115 -11.471 1.00 58.28 243 LEU A C 1
ATOM 1883 O O . LEU A 1 243 ? 14.331 0.181 -12.336 1.00 58.28 243 LEU A O 1
ATOM 1887 N N . LYS A 1 244 ? 12.263 0.355 -11.489 1.00 54.88 244 LYS A N 1
ATOM 1888 C CA . LYS A 1 244 ? 11.753 1.270 -12.526 1.00 54.88 244 LYS A CA 1
ATOM 1889 C C . LYS A 1 244 ? 12.227 2.722 -12.391 1.00 54.88 244 LYS A C 1
ATOM 1891 O O . LYS A 1 244 ? 12.003 3.491 -13.316 1.00 54.88 244 LYS A O 1
ATOM 1896 N N . ALA A 1 245 ? 12.783 3.096 -11.244 1.00 52.31 245 ALA A N 1
ATOM 1897 C CA . ALA A 1 245 ? 13.342 4.418 -10.970 1.00 52.31 245 ALA A CA 1
ATOM 1898 C C . ALA A 1 245 ? 14.876 4.447 -11.112 1.00 52.31 245 ALA A C 1
ATOM 1900 O O . ALA A 1 245 ? 15.459 5.527 -11.116 1.00 52.31 245 ALA A O 1
ATOM 1901 N N . LEU A 1 246 ? 15.524 3.282 -11.267 1.00 59.34 246 LEU A N 1
ATOM 1902 C CA . LEU A 1 246 ? 16.951 3.207 -11.564 1.00 59.34 246 LEU A CA 1
ATOM 1903 C C . LEU A 1 246 ? 17.256 3.847 -12.912 1.00 59.34 246 LEU A C 1
ATOM 1905 O O . LEU A 1 246 ? 16.602 3.562 -13.917 1.00 59.34 246 LEU A O 1
ATOM 1909 N N . ILE A 1 247 ? 18.320 4.636 -12.913 1.00 67.19 247 ILE A N 1
ATOM 1910 C CA . ILE A 1 247 ? 18.848 5.300 -14.093 1.00 67.19 247 ILE A CA 1
ATOM 1911 C C . ILE A 1 247 ? 19.664 4.279 -14.877 1.00 67.19 247 ILE A C 1
ATOM 1913 O O . ILE A 1 247 ? 20.600 3.678 -14.342 1.00 67.19 247 ILE A O 1
ATOM 1917 N N . LYS A 1 248 ? 19.312 4.057 -16.137 1.00 65.19 248 LYS A N 1
ATOM 1918 C CA . LYS A 1 248 ? 19.985 3.084 -17.002 1.00 65.19 248 LYS A CA 1
ATOM 1919 C C . LYS A 1 248 ? 21.196 3.734 -17.649 1.00 65.19 248 LYS A C 1
ATOM 1921 O O . LYS A 1 248 ? 21.045 4.440 -18.628 1.00 65.19 248 LYS A O 1
ATOM 1926 N N . PHE A 1 249 ? 22.391 3.504 -17.121 1.00 65.75 249 PHE A N 1
ATOM 1927 C CA . PHE A 1 249 ? 23.635 3.983 -17.722 1.00 65.75 249 PHE A CA 1
ATOM 1928 C C . PHE A 1 249 ? 24.378 2.814 -18.371 1.00 65.75 249 PHE A C 1
ATOM 1930 O O . PHE A 1 249 ? 25.100 2.078 -17.693 1.00 65.75 249 PHE A O 1
ATOM 1937 N N . ARG A 1 250 ? 24.224 2.626 -19.686 1.00 68.62 250 ARG A N 1
ATOM 1938 C CA . ARG A 1 250 ? 24.711 1.441 -20.416 1.00 68.62 250 ARG A CA 1
ATOM 1939 C C . ARG A 1 250 ? 24.203 0.154 -19.743 1.00 68.62 250 ARG A C 1
ATOM 1941 O O . ARG A 1 250 ? 23.041 0.027 -19.379 1.00 68.62 250 ARG A O 1
ATOM 1948 N N . ASN A 1 251 ? 25.112 -0.782 -19.469 1.00 55.34 251 ASN A N 1
ATOM 1949 C CA . ASN A 1 251 ? 24.844 -2.001 -18.713 1.00 55.34 251 ASN A CA 1
ATOM 1950 C C . ASN A 1 251 ? 24.845 -1.773 -17.187 1.00 55.34 251 ASN A C 1
ATOM 1952 O O . ASN A 1 251 ? 25.037 -2.728 -16.445 1.00 55.34 251 ASN A O 1
ATOM 1956 N N . TYR A 1 252 ? 24.695 -0.547 -16.683 1.00 57.91 252 TYR A N 1
ATOM 1957 C CA . TYR A 1 252 ? 24.659 -0.259 -15.247 1.00 57.91 252 TYR A CA 1
ATOM 1958 C C . TYR A 1 252 ? 23.317 0.344 -14.850 1.00 57.91 252 TYR A C 1
ATOM 1960 O O . TYR A 1 252 ? 22.750 1.168 -15.559 1.00 57.91 252 TYR A O 1
ATOM 1968 N N . HIS A 1 253 ? 22.831 -0.049 -13.676 1.00 63.81 253 HIS A N 1
ATOM 1969 C CA . HIS A 1 253 ? 21.660 0.557 -13.059 1.00 63.81 253 HIS A CA 1
ATOM 1970 C C . HIS A 1 253 ? 22.123 1.451 -11.911 1.00 63.81 253 HIS A C 1
ATOM 1972 O O . HIS A 1 253 ? 22.656 0.969 -10.910 1.00 63.81 253 HIS A O 1
ATOM 1978 N N . VAL A 1 254 ? 21.954 2.758 -12.077 1.00 69.38 254 VAL A N 1
ATOM 1979 C CA . VAL A 1 254 ? 22.409 3.777 -11.134 1.00 69.38 254 VAL A CA 1
ATOM 1980 C C . VAL A 1 254 ? 21.245 4.177 -10.230 1.00 69.38 254 VAL A C 1
ATOM 1982 O O . VAL A 1 254 ? 20.165 4.524 -10.704 1.00 69.38 254 VAL A O 1
ATOM 1985 N N . SER A 1 255 ? 21.465 4.117 -8.916 1.00 70.62 255 SER A N 1
ATOM 1986 C CA . SER A 1 255 ? 20.482 4.550 -7.919 1.00 70.62 255 SER A CA 1
ATOM 1987 C C . SER A 1 255 ? 20.442 6.074 -7.842 1.00 70.62 255 SER A C 1
ATOM 1989 O O . SER A 1 255 ? 21.464 6.697 -7.540 1.00 70.62 255 SER A O 1
ATOM 1991 N N . ALA A 1 256 ? 19.269 6.669 -8.067 1.00 66.94 256 ALA A N 1
ATOM 1992 C CA . ALA A 1 256 ? 19.077 8.105 -7.901 1.00 66.94 256 ALA A CA 1
ATOM 1993 C C . ALA A 1 256 ? 19.276 8.509 -6.434 1.00 66.94 256 ALA A C 1
ATOM 1995 O O . ALA A 1 256 ? 20.027 9.436 -6.130 1.00 66.94 256 ALA A O 1
ATOM 1996 N N . SER A 1 257 ? 18.693 7.737 -5.514 1.00 61.62 257 SER A N 1
ATOM 1997 C CA . SER A 1 257 ? 18.684 8.051 -4.083 1.00 61.62 257 SER A CA 1
ATOM 1998 C C . SER A 1 257 ? 20.070 8.041 -3.421 1.00 61.62 257 SER A C 1
ATOM 2000 O O . SER A 1 257 ? 20.307 8.756 -2.445 1.00 61.62 257 SER A O 1
ATOM 2002 N N . GLU A 1 258 ? 21.008 7.249 -3.949 1.00 71.38 258 GLU A N 1
ATOM 2003 C CA . GLU A 1 258 ? 22.401 7.228 -3.486 1.00 71.38 258 GLU A CA 1
ATOM 2004 C C . GLU A 1 258 ? 23.089 8.562 -3.785 1.00 71.38 258 GLU A C 1
ATOM 2006 O O . GLU A 1 258 ? 23.738 9.146 -2.917 1.00 71.38 258 GLU A O 1
ATOM 2011 N N . ILE A 1 259 ? 22.868 9.089 -4.989 1.00 77.38 259 ILE A N 1
ATOM 2012 C CA . ILE A 1 259 ? 23.411 10.376 -5.415 1.00 77.38 259 ILE A CA 1
ATOM 2013 C C . ILE A 1 259 ? 22.706 11.521 -4.671 1.00 77.38 259 ILE A C 1
ATOM 2015 O O . ILE A 1 259 ? 23.371 12.443 -4.205 1.00 77.38 259 ILE A O 1
ATOM 2019 N N . GLU A 1 260 ? 21.385 11.439 -4.479 1.00 77.94 260 GLU A N 1
ATOM 2020 C CA . GLU A 1 260 ? 20.615 12.409 -3.684 1.00 77.94 260 GLU A CA 1
ATOM 2021 C C . GLU A 1 260 ? 21.148 12.522 -2.254 1.00 77.94 260 GLU A C 1
ATOM 2023 O O . GLU A 1 260 ? 21.325 13.629 -1.753 1.00 77.94 260 GLU A O 1
ATOM 2028 N N . THR A 1 261 ? 21.457 11.389 -1.616 1.00 71.44 261 THR A N 1
ATOM 2029 C CA . THR A 1 261 ? 21.987 11.352 -0.244 1.00 71.44 261 THR A CA 1
ATOM 2030 C C . THR A 1 261 ? 23.351 12.041 -0.157 1.00 71.44 261 THR A C 1
ATOM 2032 O O . THR A 1 261 ? 23.589 12.835 0.754 1.00 71.44 261 THR A O 1
ATOM 2035 N N . ILE A 1 262 ? 24.242 11.793 -1.123 1.00 81.94 262 ILE A N 1
ATOM 2036 C CA . ILE A 1 262 ? 25.561 12.440 -1.173 1.00 81.94 262 ILE A CA 1
ATOM 2037 C C . ILE A 1 262 ? 25.407 13.948 -1.360 1.00 81.94 262 ILE A C 1
ATOM 2039 O O . ILE A 1 262 ? 26.045 14.721 -0.646 1.00 81.94 262 ILE A O 1
ATOM 2043 N N . LEU A 1 263 ? 24.520 14.382 -2.256 1.00 78.31 263 LEU A N 1
ATOM 2044 C CA . LEU A 1 263 ? 24.254 15.803 -2.473 1.00 78.31 263 LEU A CA 1
ATOM 2045 C C . LEU A 1 263 ? 23.678 16.464 -1.215 1.00 78.31 263 LEU A C 1
ATOM 2047 O O . LEU A 1 263 ? 24.130 17.541 -0.835 1.00 78.31 263 LEU A O 1
ATOM 2051 N N . GLN A 1 264 ? 22.743 15.800 -0.530 1.00 79.94 264 GLN A N 1
ATOM 2052 C CA . GLN A 1 264 ? 22.139 16.282 0.718 1.00 79.94 264 GLN A CA 1
ATOM 2053 C C . GLN A 1 264 ? 23.138 16.362 1.884 1.00 79.94 264 GLN A C 1
ATOM 2055 O O . GLN A 1 264 ? 22.890 17.088 2.844 1.00 79.94 264 GLN A O 1
ATOM 2060 N N . SER A 1 265 ? 24.286 15.676 1.810 1.00 80.94 265 SER A N 1
ATOM 2061 C CA . SER A 1 265 ? 25.353 15.835 2.808 1.00 80.94 265 SER A CA 1
ATOM 2062 C C . SER A 1 265 ? 26.057 17.199 2.730 1.00 80.94 265 SER A C 1
ATOM 2064 O O . SER A 1 265 ? 26.706 17.621 3.692 1.00 80.94 265 SER A O 1
ATOM 2066 N N . HIS A 1 266 ? 25.933 17.912 1.604 1.00 84.62 266 HIS A N 1
ATOM 2067 C CA . HIS A 1 266 ? 26.584 19.199 1.414 1.00 84.62 266 HIS A CA 1
ATOM 2068 C C . HIS A 1 266 ? 25.841 20.321 2.171 1.00 84.62 266 HIS A C 1
ATOM 2070 O O . HIS A 1 266 ? 24.655 20.544 1.940 1.00 84.62 266 HIS A O 1
ATOM 2076 N N . PRO A 1 267 ? 26.517 21.125 3.015 1.00 79.94 267 PRO A N 1
ATOM 2077 C CA . PRO A 1 267 ? 25.869 22.086 3.918 1.00 79.94 267 PRO A CA 1
ATOM 2078 C C . PRO A 1 267 ? 25.106 23.224 3.217 1.00 79.94 267 PRO A C 1
ATOM 2080 O O . PRO A 1 267 ? 24.321 23.921 3.863 1.00 79.94 267 PRO A O 1
ATOM 2083 N N . SER A 1 268 ? 25.353 23.457 1.928 1.00 87.62 268 SER A N 1
ATOM 2084 C CA . SER A 1 268 ? 24.631 24.448 1.114 1.00 87.62 268 SER A CA 1
ATOM 2085 C C . SER A 1 268 ? 23.440 23.866 0.339 1.00 87.62 268 SER A C 1
ATOM 2087 O O . SER A 1 268 ? 22.716 24.633 -0.291 1.00 87.62 268 SER A O 1
ATOM 2089 N N . VAL A 1 269 ? 23.228 22.547 0.367 1.00 79.38 269 VAL A N 1
ATOM 2090 C CA . VAL A 1 269 ? 22.120 21.857 -0.314 1.00 79.38 269 VAL A CA 1
ATOM 2091 C C . VAL A 1 269 ? 20.951 21.719 0.659 1.00 79.38 269 VAL A C 1
ATOM 2093 O O . VAL A 1 269 ? 21.120 21.235 1.774 1.00 79.38 269 VAL A O 1
ATOM 2096 N N . GLN A 1 270 ? 19.769 22.179 0.254 1.00 70.69 270 GLN A N 1
ATOM 2097 C CA . GLN A 1 270 ? 18.538 22.083 1.039 1.00 70.69 270 GLN A CA 1
ATOM 2098 C C . GLN A 1 270 ? 17.742 20.825 0.676 1.00 70.69 270 GLN A C 1
ATOM 2100 O O . GLN A 1 270 ? 17.354 20.070 1.562 1.00 70.69 270 GLN A O 1
ATOM 2105 N N . GLU A 1 271 ? 17.511 20.588 -0.615 1.00 66.50 271 GLU A N 1
ATOM 2106 C CA . GLU A 1 271 ? 16.893 19.372 -1.150 1.00 66.50 271 GLU A CA 1
ATOM 2107 C C . GLU A 1 271 ? 17.623 18.971 -2.442 1.00 66.50 271 GLU A C 1
ATOM 2109 O O . GLU A 1 271 ? 18.140 19.828 -3.161 1.00 66.50 271 GLU A O 1
ATOM 2114 N N . ALA A 1 272 ? 17.666 17.673 -2.746 1.00 69.56 272 ALA A N 1
ATOM 2115 C CA . ALA A 1 272 ? 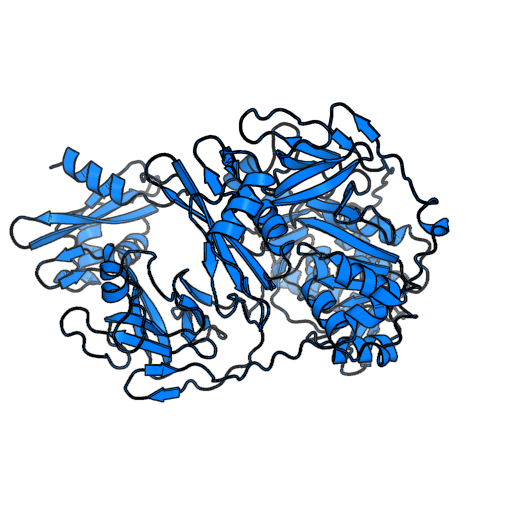18.226 17.151 -3.992 1.00 69.56 272 ALA A CA 1
ATOM 2116 C C . ALA A 1 272 ? 17.367 15.994 -4.515 1.00 69.56 272 ALA A C 1
ATOM 2118 O O . ALA A 1 272 ? 16.933 15.165 -3.715 1.00 69.56 272 ALA A O 1
ATOM 2119 N N . ALA A 1 273 ? 17.144 15.957 -5.828 1.00 67.25 273 ALA A N 1
ATOM 2120 C CA . ALA A 1 273 ? 16.428 14.903 -6.545 1.00 67.25 273 ALA A CA 1
ATOM 2121 C C . ALA A 1 273 ? 17.227 14.514 -7.794 1.00 67.25 273 ALA A C 1
ATOM 2123 O O . ALA A 1 273 ? 17.730 15.397 -8.485 1.00 67.25 273 ALA A O 1
ATOM 2124 N N . VAL A 1 274 ? 17.369 13.226 -8.099 1.00 69.88 274 VAL A N 1
ATOM 2125 C CA . VAL A 1 274 ? 18.208 12.745 -9.207 1.00 69.88 274 VAL A CA 1
ATOM 2126 C C . VAL A 1 274 ? 17.371 11.912 -10.171 1.00 69.88 274 VAL A C 1
ATOM 2128 O O . VAL A 1 274 ? 16.559 11.090 -9.765 1.00 69.88 274 VAL A O 1
ATOM 2131 N N . VAL A 1 275 ? 17.549 12.133 -11.473 1.00 70.31 275 VAL A N 1
ATOM 2132 C CA . VAL A 1 275 ? 16.805 11.430 -12.529 1.00 70.31 275 VAL A CA 1
ATOM 2133 C C . VAL A 1 275 ? 17.722 11.014 -13.673 1.00 70.31 275 VAL A C 1
ATOM 2135 O O . VAL A 1 275 ? 18.818 11.554 -13.843 1.00 70.31 275 VAL A O 1
ATOM 2138 N N . GLY A 1 276 ? 17.259 10.061 -14.482 1.00 59.12 276 GLY A N 1
ATOM 2139 C CA . GLY A 1 276 ? 17.935 9.650 -15.705 1.00 59.12 276 GLY A CA 1
ATOM 2140 C C . GLY A 1 276 ? 17.642 10.624 -16.837 1.00 59.12 276 GLY A C 1
ATOM 2141 O O . GLY A 1 276 ? 16.491 10.807 -17.228 1.00 59.12 276 GLY A O 1
ATOM 2142 N N . LYS A 1 277 ? 18.680 11.264 -17.371 1.00 71.69 277 LYS A N 1
ATOM 2143 C CA . LYS A 1 277 ? 18.603 12.081 -18.583 1.00 71.69 277 LYS A CA 1
ATOM 2144 C C . LYS A 1 277 ? 18.895 11.191 -19.793 1.00 71.69 277 LYS A C 1
ATOM 2146 O O . LYS A 1 277 ? 20.030 10.732 -19.884 1.00 71.69 277 LYS A O 1
ATOM 2151 N N . PRO A 1 278 ? 17.957 10.982 -20.733 1.00 52.09 278 PRO A N 1
ATOM 2152 C CA . PRO A 1 278 ? 18.211 10.167 -21.918 1.00 52.09 278 PRO A CA 1
ATOM 2153 C C . PRO A 1 278 ? 19.490 10.581 -22.665 1.00 52.09 278 PRO A C 1
ATOM 2155 O O . PRO A 1 278 ? 19.749 11.773 -22.855 1.00 52.09 278 PRO A O 1
ATOM 2158 N N . HIS A 1 279 ? 20.281 9.599 -23.090 1.00 64.31 279 HIS A N 1
ATOM 2159 C CA . HIS A 1 279 ? 21.542 9.759 -23.806 1.00 64.31 279 HIS A CA 1
ATOM 2160 C C . HIS A 1 279 ? 21.637 8.730 -24.939 1.00 64.31 279 HIS A C 1
ATOM 2162 O O . HIS A 1 279 ? 21.452 7.539 -24.716 1.00 64.31 279 HIS A O 1
ATOM 2168 N N . GLU A 1 280 ? 21.979 9.171 -26.151 1.00 49.03 280 GLU A N 1
ATOM 2169 C CA . GLU A 1 280 ? 21.895 8.340 -27.367 1.00 49.03 280 GLU A CA 1
ATOM 2170 C C . GLU A 1 280 ? 22.755 7.067 -27.335 1.00 49.03 280 GLU A C 1
ATOM 2172 O O . GLU A 1 280 ? 22.395 6.072 -27.954 1.00 49.03 280 GLU A O 1
ATOM 2177 N N . ILE A 1 281 ? 23.891 7.096 -26.631 1.00 57.81 281 ILE A N 1
ATOM 2178 C CA . ILE A 1 281 ? 24.845 5.971 -26.577 1.00 57.81 281 ILE A CA 1
ATOM 2179 C C . ILE A 1 281 ? 24.822 5.252 -25.224 1.00 57.81 281 ILE A C 1
ATOM 2181 O O . ILE A 1 281 ? 25.131 4.067 -25.145 1.00 57.81 281 ILE A O 1
ATOM 2185 N N . ASP A 1 282 ? 24.487 5.972 -24.155 1.00 58.72 282 ASP A N 1
ATOM 2186 C CA . ASP A 1 282 ? 24.663 5.479 -22.782 1.00 58.72 282 ASP A CA 1
ATOM 2187 C C . ASP A 1 282 ? 23.317 5.194 -22.104 1.00 58.72 282 ASP A C 1
ATOM 2189 O O . ASP A 1 282 ? 23.287 5.010 -20.892 1.00 58.72 282 ASP A O 1
ATOM 2193 N N . ASP A 1 283 ? 22.231 5.173 -22.881 1.00 65.31 283 ASP A N 1
ATOM 2194 C CA . ASP A 1 283 ? 20.829 5.108 -22.459 1.00 65.31 283 ASP A CA 1
ATOM 2195 C C . ASP A 1 283 ? 20.387 6.318 -21.622 1.00 65.31 283 ASP A C 1
ATOM 2197 O O . ASP A 1 283 ? 19.582 7.122 -22.088 1.00 65.31 283 ASP A O 1
ATOM 2201 N N . GLU A 1 284 ? 20.930 6.505 -20.421 1.00 63.16 284 GLU A N 1
ATOM 2202 C CA . GLU A 1 284 ? 20.628 7.609 -19.513 1.00 63.16 284 GLU A CA 1
ATOM 2203 C C . GLU A 1 284 ? 21.868 8.061 -18.723 1.00 63.16 284 GLU A C 1
ATOM 2205 O O . GLU A 1 284 ? 22.686 7.267 -18.264 1.00 63.16 284 GLU A O 1
ATOM 2210 N N . HIS A 1 285 ? 22.000 9.368 -18.500 1.00 75.25 285 HIS A N 1
ATOM 2211 C CA . HIS A 1 285 ? 23.000 9.972 -17.619 1.00 75.25 285 HIS A CA 1
ATOM 2212 C C . HIS A 1 285 ? 22.347 10.486 -16.331 1.00 75.25 285 HIS A C 1
ATOM 2214 O O . HIS A 1 285 ? 21.345 11.197 -16.421 1.00 75.25 285 HIS A O 1
ATOM 2220 N N . PRO A 1 286 ? 22.917 10.227 -15.139 1.00 79.00 286 PRO A N 1
ATOM 2221 C CA . PRO A 1 286 ? 22.406 10.812 -13.902 1.00 79.00 286 PRO A CA 1
ATOM 2222 C C . PRO A 1 286 ? 22.466 12.345 -13.917 1.00 79.00 286 PRO A C 1
ATOM 2224 O O . PRO A 1 286 ? 23.535 12.921 -14.132 1.00 79.00 286 PRO A O 1
ATOM 2227 N N . LEU A 1 287 ? 21.324 12.994 -13.686 1.00 82.81 287 LEU A N 1
ATOM 2228 C CA . LEU A 1 287 ? 21.143 14.445 -13.602 1.00 82.81 287 LEU A CA 1
ATOM 2229 C C . LEU A 1 287 ? 20.532 14.795 -12.243 1.00 82.81 287 LEU A C 1
ATOM 2231 O O . LEU A 1 287 ? 19.498 14.237 -11.882 1.00 82.81 287 LEU A O 1
ATOM 2235 N N . ALA A 1 288 ? 21.136 15.734 -11.518 1.00 74.19 288 ALA A N 1
ATOM 2236 C CA . ALA A 1 288 ? 20.612 16.204 -10.239 1.00 74.19 288 ALA A CA 1
ATOM 2237 C C . ALA A 1 288 ? 19.862 17.531 -10.376 1.00 74.19 288 ALA A C 1
ATOM 2239 O O . ALA A 1 288 ? 20.324 18.447 -11.049 1.00 74.19 288 ALA A O 1
ATOM 2240 N N . PHE A 1 289 ? 18.763 17.663 -9.648 1.00 73.81 289 PHE A N 1
ATOM 2241 C CA . PHE A 1 289 ? 18.107 18.918 -9.314 1.00 73.81 289 PHE A CA 1
ATOM 2242 C C . PHE A 1 289 ? 18.386 19.237 -7.847 1.00 73.81 289 PHE A C 1
ATOM 2244 O O . PHE A 1 289 ? 18.320 18.341 -7.007 1.00 73.81 289 PHE A O 1
ATOM 2251 N N . VAL A 1 290 ? 18.711 20.487 -7.524 1.00 77.19 290 VAL A N 1
ATOM 2252 C CA . VAL A 1 290 ? 19.167 20.892 -6.187 1.00 77.19 290 VAL A CA 1
ATOM 2253 C C . VAL A 1 290 ? 18.565 22.232 -5.785 1.00 77.19 290 VAL A C 1
ATOM 2255 O O . VAL A 1 290 ? 18.680 23.203 -6.520 1.00 77.19 290 VAL A O 1
ATOM 2258 N N . THR A 1 291 ? 17.991 22.334 -4.591 1.00 74.44 291 THR A N 1
ATOM 2259 C CA . THR A 1 291 ? 17.656 23.630 -3.979 1.00 74.44 291 THR A CA 1
ATOM 2260 C C . THR A 1 291 ? 18.733 24.023 -2.971 1.00 74.44 291 THR A C 1
ATOM 2262 O O . THR A 1 291 ? 19.338 23.165 -2.324 1.00 74.44 291 THR A O 1
ATOM 2265 N N . LYS A 1 292 ? 19.014 25.324 -2.844 1.00 84.31 292 LYS A N 1
ATOM 2266 C CA . LYS A 1 292 ? 20.051 25.841 -1.937 1.00 84.31 292 LYS A CA 1
ATOM 2267 C C . LYS A 1 292 ? 19.468 26.233 -0.587 1.00 84.31 292 LYS A C 1
ATOM 2269 O O . LYS A 1 292 ? 18.374 26.781 -0.513 1.00 84.31 292 LYS A O 1
ATOM 2274 N N . VAL A 1 293 ? 20.248 26.049 0.476 1.00 75.81 293 VAL A N 1
ATOM 2275 C CA . VAL A 1 293 ? 19.928 26.650 1.778 1.00 75.81 293 VAL A CA 1
ATOM 2276 C C . VAL A 1 293 ? 19.983 28.179 1.636 1.00 75.81 293 VAL A C 1
ATOM 2278 O O . VAL A 1 293 ? 21.005 28.690 1.169 1.00 75.81 293 VAL A O 1
ATOM 2281 N N . PRO A 1 294 ? 18.945 28.932 2.054 1.00 77.19 294 PRO A N 1
ATOM 2282 C CA . PRO A 1 294 ? 18.929 30.386 1.924 1.00 77.19 294 PRO A CA 1
ATOM 2283 C C . PRO A 1 294 ? 20.189 31.050 2.500 1.00 77.19 294 PRO A C 1
ATOM 2285 O O . PRO A 1 294 ? 20.577 30.792 3.641 1.00 77.19 294 PRO A O 1
ATOM 2288 N N . GLY A 1 295 ? 20.831 31.908 1.703 1.00 80.06 295 GLY A N 1
ATOM 2289 C CA . GLY A 1 295 ? 22.050 32.627 2.087 1.00 80.06 295 GLY A CA 1
ATOM 2290 C C . GLY A 1 295 ? 23.344 31.804 2.036 1.00 80.06 295 GLY A C 1
ATOM 2291 O O . GLY A 1 295 ? 24.381 32.293 2.485 1.00 80.06 295 GLY A O 1
ATOM 2292 N N . ARG A 1 296 ? 23.313 30.573 1.510 1.00 82.19 296 ARG A N 1
ATOM 2293 C CA . ARG A 1 296 ? 24.506 29.761 1.238 1.00 82.19 296 ARG A CA 1
ATOM 2294 C C . ARG A 1 296 ? 24.690 29.560 -0.258 1.00 82.19 296 ARG A C 1
ATOM 2296 O O . ARG A 1 296 ? 23.731 29.320 -0.984 1.00 82.19 296 ARG A O 1
ATOM 2303 N N . GLU A 1 297 ? 25.943 29.596 -0.692 1.00 87.06 297 GLU A N 1
ATOM 2304 C CA . GLU A 1 297 ? 26.313 29.349 -2.081 1.00 87.06 297 GLU A CA 1
ATOM 2305 C C . GLU A 1 297 ? 26.945 27.969 -2.256 1.00 87.06 297 GLU A C 1
ATOM 2307 O O . GLU A 1 297 ? 27.546 27.408 -1.335 1.00 87.06 297 GLU A O 1
ATOM 2312 N N . VAL A 1 298 ? 26.751 27.421 -3.451 1.00 92.62 298 VAL A N 1
ATOM 2313 C CA . VAL A 1 298 ? 27.396 26.211 -3.965 1.00 92.62 298 VAL A CA 1
ATOM 2314 C C . VAL A 1 298 ? 27.282 26.221 -5.488 1.00 92.62 298 VAL A C 1
ATOM 2316 O O . VAL A 1 298 ? 26.300 26.730 -6.043 1.00 92.62 298 VAL A O 1
ATOM 2319 N N . THR A 1 299 ? 28.299 25.698 -6.157 1.00 93.44 299 THR A N 1
ATOM 2320 C CA . THR A 1 299 ? 28.400 25.612 -7.615 1.00 93.44 299 THR A CA 1
ATOM 2321 C C . THR A 1 299 ? 28.053 24.211 -8.124 1.00 93.44 299 THR A C 1
ATOM 2323 O O . THR A 1 299 ? 28.116 23.227 -7.389 1.00 93.44 299 THR A O 1
ATOM 2326 N N . GLU A 1 300 ? 27.690 24.109 -9.406 1.00 91.81 300 GLU A N 1
ATOM 2327 C CA . GLU A 1 300 ? 27.437 22.820 -10.069 1.00 91.81 300 GLU A CA 1
ATOM 2328 C C . GLU A 1 300 ? 28.676 21.915 -9.996 1.00 91.81 300 GLU A C 1
ATOM 2330 O O . GLU A 1 300 ? 28.564 20.749 -9.620 1.00 91.81 300 GLU A O 1
ATOM 2335 N N . GLN A 1 301 ? 29.864 22.463 -10.276 1.00 92.56 301 GLN A N 1
ATOM 2336 C CA . GLN A 1 301 ? 31.105 21.691 -10.282 1.00 92.56 301 GLN A CA 1
ATOM 2337 C C . GLN A 1 301 ? 31.454 21.141 -8.894 1.00 92.56 301 GLN A C 1
ATOM 2339 O O . GLN A 1 301 ? 31.846 19.986 -8.795 1.00 92.56 301 GLN A O 1
ATOM 2344 N N . GLU A 1 302 ? 31.246 21.912 -7.821 1.00 93.75 302 GLU A N 1
ATOM 2345 C CA . GLU A 1 302 ? 31.470 21.432 -6.448 1.00 93.75 302 GLU A CA 1
ATOM 2346 C C . GLU A 1 302 ? 30.605 20.210 -6.113 1.00 93.75 302 GLU A C 1
ATOM 2348 O O . GLU A 1 302 ? 31.078 19.279 -5.465 1.00 93.75 302 GLU A O 1
ATOM 2353 N N . LEU A 1 303 ? 29.352 20.184 -6.574 1.00 93.19 303 LEU A N 1
ATOM 2354 C CA . LEU A 1 303 ? 28.436 19.064 -6.347 1.00 93.19 303 LEU A CA 1
ATOM 2355 C C . LEU A 1 303 ? 28.743 17.862 -7.249 1.00 93.19 303 LEU A C 1
ATOM 2357 O O . LEU A 1 303 ? 28.655 16.721 -6.793 1.00 93.19 303 LEU A O 1
ATOM 2361 N N . ILE A 1 304 ? 29.155 18.098 -8.498 1.00 94.38 304 ILE A N 1
ATOM 2362 C CA . ILE A 1 304 ? 29.649 17.040 -9.392 1.00 94.38 304 ILE A CA 1
ATOM 2363 C C . ILE A 1 304 ? 30.903 16.393 -8.799 1.00 94.38 304 ILE A C 1
ATOM 2365 O O . ILE A 1 304 ? 30.985 15.166 -8.752 1.00 94.38 304 ILE A O 1
ATOM 2369 N N . ASP A 1 305 ? 31.851 17.197 -8.317 1.00 93.25 305 ASP A N 1
ATOM 2370 C CA . ASP A 1 305 ? 33.105 16.726 -7.729 1.00 93.25 305 ASP A CA 1
ATOM 2371 C C . ASP A 1 305 ? 32.863 15.995 -6.406 1.00 93.25 305 ASP A C 1
ATOM 2373 O O . ASP A 1 305 ? 33.468 14.949 -6.164 1.00 93.25 305 ASP A O 1
ATOM 2377 N N . LEU A 1 306 ? 31.939 16.497 -5.577 1.00 91.50 306 LEU A N 1
ATOM 2378 C CA . LEU A 1 306 ? 31.492 15.823 -4.359 1.00 91.50 306 LEU A CA 1
ATOM 2379 C C . LEU A 1 306 ? 30.975 14.419 -4.674 1.00 91.50 306 LEU A C 1
ATOM 2381 O O . LEU A 1 306 ? 31.443 13.447 -4.086 1.00 91.50 306 LEU A O 1
ATOM 2385 N N . VAL A 1 307 ? 30.048 14.300 -5.627 1.00 90.19 307 VAL A N 1
ATOM 2386 C CA . VAL A 1 307 ? 29.505 12.996 -6.020 1.00 90.19 307 VAL A CA 1
ATOM 2387 C C . VAL A 1 307 ? 30.604 12.123 -6.617 1.00 90.19 307 VAL A C 1
ATOM 2389 O O . VAL A 1 307 ? 30.766 10.982 -6.198 1.00 90.19 307 VAL A O 1
ATOM 2392 N N . ALA A 1 308 ? 31.416 12.649 -7.535 1.00 91.00 308 ALA A N 1
ATOM 2393 C CA . ALA A 1 308 ? 32.478 11.900 -8.207 1.00 91.00 308 ALA A CA 1
ATOM 2394 C C . ALA A 1 308 ? 33.590 11.397 -7.272 1.00 91.00 308 ALA A C 1
ATOM 2396 O O . ALA A 1 308 ? 34.318 10.477 -7.658 1.00 91.00 308 ALA A O 1
ATOM 2397 N N . LYS A 1 309 ? 33.732 11.997 -6.085 1.00 89.56 309 LYS A N 1
ATOM 2398 C CA . LYS A 1 309 ? 34.649 11.559 -5.029 1.00 89.56 309 LYS A CA 1
ATOM 2399 C C . LYS A 1 309 ? 34.114 10.361 -4.241 1.00 89.56 309 LYS A C 1
ATOM 2401 O O . LYS A 1 309 ? 34.907 9.527 -3.815 1.00 89.56 309 LYS A O 1
ATOM 2406 N N . GLU A 1 310 ? 32.798 10.280 -4.069 1.00 78.31 310 GLU A N 1
ATOM 2407 C CA . GLU A 1 310 ? 32.131 9.279 -3.226 1.00 78.31 310 GLU A CA 1
ATOM 2408 C C . GLU A 1 310 ? 31.550 8.100 -4.033 1.00 78.31 310 GLU A C 1
ATOM 2410 O O . GLU A 1 310 ? 31.265 7.047 -3.464 1.00 78.31 310 GLU A O 1
ATOM 2415 N N . VAL A 1 311 ? 31.393 8.235 -5.360 1.00 78.19 311 VAL A N 1
ATOM 2416 C CA . VAL A 1 311 ? 30.801 7.195 -6.226 1.00 78.19 311 VAL A CA 1
ATOM 2417 C C . VAL A 1 311 ? 31.746 6.684 -7.317 1.00 78.19 311 VAL A C 1
ATOM 2419 O O . VAL A 1 311 ? 32.659 7.374 -7.772 1.00 78.19 311 VAL A O 1
ATOM 2422 N N . MET A 1 312 ? 31.491 5.460 -7.791 1.00 74.94 312 MET A N 1
ATOM 2423 C CA . MET A 1 312 ? 32.184 4.882 -8.950 1.00 74.94 312 MET A CA 1
ATOM 2424 C C . MET A 1 312 ? 31.920 5.683 -10.228 1.00 74.94 312 MET A C 1
ATOM 2426 O O . MET A 1 312 ? 30.890 6.341 -10.359 1.00 74.94 312 MET A O 1
ATOM 2430 N N . ASP A 1 313 ? 32.816 5.565 -11.216 1.00 77.88 313 ASP A N 1
ATOM 2431 C CA . ASP A 1 313 ? 32.705 6.305 -12.478 1.00 77.88 313 ASP A CA 1
ATOM 2432 C C . ASP A 1 313 ? 31.320 6.150 -13.121 1.00 77.88 313 ASP A C 1
ATOM 2434 O O . ASP A 1 313 ? 30.761 7.133 -13.585 1.00 77.88 313 ASP A O 1
ATOM 2438 N N . THR A 1 314 ? 30.705 4.972 -13.056 1.00 74.88 314 THR A N 1
ATOM 2439 C CA . THR A 1 314 ? 29.364 4.676 -13.592 1.00 74.88 314 THR A CA 1
ATOM 2440 C C . THR A 1 314 ? 28.234 5.523 -13.000 1.00 74.88 314 THR A C 1
ATOM 2442 O O . THR A 1 314 ? 27.259 5.782 -13.693 1.00 74.88 314 THR A O 1
ATOM 2445 N N . ASN A 1 315 ? 28.371 6.008 -11.764 1.00 78.12 315 ASN A N 1
ATOM 2446 C CA . ASN A 1 315 ? 27.310 6.695 -11.016 1.00 78.12 315 ASN A CA 1
ATOM 2447 C C . ASN A 1 315 ? 27.496 8.225 -10.987 1.00 78.12 315 ASN A C 1
ATOM 2449 O O . ASN A 1 315 ? 26.778 8.931 -10.284 1.00 78.12 315 ASN A O 1
ATOM 2453 N N . ARG A 1 316 ? 28.478 8.756 -11.725 1.00 89.88 316 ARG A N 1
ATOM 2454 C CA . ARG A 1 316 ? 28.756 10.197 -11.786 1.00 89.88 316 ARG A CA 1
ATOM 2455 C C . ARG A 1 316 ? 27.613 10.971 -12.442 1.00 89.88 316 ARG A C 1
ATOM 2457 O O . ARG A 1 316 ? 26.987 10.486 -13.385 1.00 89.88 316 ARG A O 1
ATOM 2464 N N . LEU A 1 317 ? 27.430 12.215 -12.000 1.00 89.75 317 LEU A N 1
ATOM 2465 C CA . LEU A 1 317 ? 26.463 13.184 -12.529 1.00 89.75 317 LEU A CA 1
ATOM 2466 C C . LEU A 1 317 ? 26.838 13.698 -13.930 1.00 89.75 317 LEU A C 1
ATOM 2468 O O . LEU A 1 317 ? 27.061 14.888 -14.138 1.00 89.75 317 LEU A O 1
ATOM 2472 N N . ARG A 1 318 ? 26.914 12.801 -14.918 1.00 88.38 318 ARG A N 1
ATOM 2473 C CA . ARG A 1 318 ? 27.198 13.155 -16.323 1.00 88.38 318 ARG A CA 1
ATOM 2474 C C . ARG A 1 318 ? 26.101 14.011 -16.950 1.00 88.38 318 ARG A C 1
ATOM 2476 O O . ARG A 1 318 ? 26.357 14.725 -17.915 1.00 88.38 318 ARG A O 1
ATOM 2483 N N . GLY A 1 319 ? 24.895 13.955 -16.388 1.00 79.38 319 GLY A N 1
ATOM 2484 C CA . GLY A 1 319 ? 23.776 14.801 -16.767 1.00 79.38 319 GLY A CA 1
ATOM 2485 C C . GLY A 1 319 ? 23.912 16.242 -16.269 1.00 79.38 319 GLY A C 1
ATOM 2486 O O . GLY A 1 319 ? 23.300 17.116 -16.881 1.00 79.38 319 GLY A O 1
ATOM 2487 N N . GLY A 1 320 ? 24.736 16.485 -15.239 1.00 86.81 320 GLY A N 1
ATOM 2488 C CA . GLY A 1 320 ? 24.970 17.788 -14.604 1.00 86.81 320 GLY A CA 1
ATOM 2489 C C . GLY A 1 320 ? 24.203 17.991 -13.291 1.00 86.81 320 GLY A C 1
ATOM 2490 O O . GLY A 1 320 ? 23.622 17.049 -12.738 1.00 86.81 320 GLY A O 1
ATOM 2491 N N . VAL A 1 321 ? 24.201 19.234 -12.799 1.00 89.12 321 VAL A N 1
ATOM 2492 C CA . VAL A 1 321 ? 23.391 19.685 -11.651 1.00 89.12 321 VAL A CA 1
ATOM 2493 C C . VAL A 1 321 ? 22.612 20.941 -12.033 1.00 89.12 321 VAL A C 1
ATOM 2495 O O . VAL A 1 321 ? 23.188 21.922 -12.493 1.00 89.12 321 VAL A O 1
ATOM 2498 N N . ILE A 1 322 ? 21.303 20.940 -11.792 1.00 78.94 322 ILE A N 1
ATOM 2499 C CA . ILE A 1 322 ? 20.408 22.075 -12.026 1.00 78.94 322 ILE A CA 1
ATOM 2500 C C . ILE A 1 322 ? 19.940 22.627 -10.682 1.00 78.94 322 ILE A C 1
ATOM 2502 O O . ILE A 1 322 ? 19.369 21.900 -9.870 1.00 78.94 322 ILE A O 1
ATOM 2506 N N . PHE A 1 323 ? 20.148 23.924 -10.450 1.00 81.31 323 PHE A N 1
ATOM 2507 C CA . PHE A 1 323 ? 19.641 24.586 -9.251 1.00 81.31 323 PHE A CA 1
ATOM 2508 C C . PHE A 1 323 ? 18.190 25.037 -9.432 1.00 81.31 323 PHE A C 1
ATOM 2510 O O . PHE A 1 323 ? 17.861 25.688 -10.421 1.00 81.31 323 PHE A O 1
ATOM 2517 N N . LEU A 1 324 ? 17.342 24.713 -8.460 1.00 65.25 324 LEU A N 1
ATOM 2518 C CA . LEU A 1 324 ? 15.941 25.115 -8.390 1.00 65.25 324 LEU A CA 1
ATOM 2519 C C . LEU A 1 324 ? 15.723 26.085 -7.225 1.00 65.25 324 LEU A C 1
ATOM 2521 O O . LEU A 1 324 ? 16.395 26.000 -6.195 1.00 65.25 324 LEU A O 1
ATOM 2525 N N . GLU A 1 325 ? 14.737 26.970 -7.359 1.00 62.00 325 GLU A N 1
ATOM 2526 C CA . GLU A 1 325 ? 14.278 27.806 -6.241 1.00 62.00 325 GLU A CA 1
ATOM 2527 C C . GLU A 1 325 ? 13.498 26.983 -5.203 1.00 62.00 325 GLU A C 1
ATOM 2529 O O . GLU A 1 325 ? 13.599 27.227 -4.004 1.00 62.00 325 GLU A O 1
ATOM 2534 N N . SER A 1 326 ? 12.743 25.973 -5.648 1.00 51.03 326 SER A N 1
ATOM 2535 C CA . SER A 1 326 ? 12.031 25.025 -4.785 1.00 51.03 326 SER A CA 1
ATOM 2536 C C . SER A 1 326 ? 11.803 23.685 -5.498 1.00 51.03 326 SER A C 1
ATOM 2538 O O . SER A 1 326 ? 11.811 23.629 -6.727 1.00 51.03 326 SER A O 1
ATOM 2540 N N . MET A 1 327 ? 11.623 22.598 -4.736 1.00 60.59 327 MET A N 1
ATOM 2541 C CA . MET A 1 327 ? 11.351 21.272 -5.302 1.00 60.59 327 MET A CA 1
ATOM 2542 C C . MET A 1 327 ? 9.861 21.065 -5.606 1.00 60.59 327 MET A C 1
ATOM 2544 O O . MET A 1 327 ? 9.017 21.424 -4.776 1.00 60.59 327 MET A O 1
ATOM 2548 N N . PRO A 1 328 ? 9.514 20.421 -6.736 1.00 39.00 328 PRO A N 1
ATOM 2549 C CA . PRO A 1 328 ? 8.131 20.105 -7.070 1.00 39.00 328 PRO A CA 1
ATOM 2550 C C . PRO A 1 328 ? 7.557 19.064 -6.093 1.00 39.00 328 PRO A C 1
ATOM 2552 O O . PRO A 1 328 ? 8.152 18.014 -5.852 1.00 39.00 328 PRO A O 1
ATOM 2555 N N . ARG A 1 329 ? 6.379 19.346 -5.521 1.00 36.12 329 ARG A N 1
ATOM 2556 C CA . ARG A 1 329 ? 5.655 18.460 -4.588 1.00 36.12 329 ARG A CA 1
ATOM 2557 C C . ARG A 1 329 ? 4.247 18.177 -5.113 1.00 36.12 329 ARG A C 1
ATOM 2559 O O . ARG A 1 329 ? 3.620 19.051 -5.701 1.00 36.12 329 ARG A O 1
ATOM 2566 N N . THR A 1 330 ? 3.714 16.985 -4.851 1.00 27.73 330 THR A N 1
ATOM 2567 C CA . THR A 1 330 ? 2.293 16.665 -5.081 1.00 27.73 330 THR A CA 1
ATOM 2568 C C . THR A 1 330 ? 1.443 17.150 -3.904 1.00 27.73 330 THR A C 1
ATOM 2570 O O . THR A 1 330 ? 1.735 16.798 -2.759 1.00 27.73 330 THR A O 1
ATOM 2573 N N . ALA A 1 331 ? 0.390 17.926 -4.167 1.00 26.91 331 ALA A N 1
ATOM 2574 C CA . ALA A 1 331 ? -0.584 18.363 -3.166 1.00 26.91 331 ALA A CA 1
ATOM 2575 C C . ALA A 1 331 ? -1.873 17.528 -3.267 1.00 26.91 331 ALA A C 1
ATOM 2577 O O . ALA A 1 331 ? -2.423 17.378 -4.352 1.00 26.91 331 ALA A O 1
ATOM 2578 N N . THR A 1 332 ? -2.381 17.027 -2.142 1.00 24.56 332 THR A N 1
ATOM 2579 C CA . THR A 1 332 ? -3.731 16.445 -2.033 1.00 24.56 332 THR A CA 1
ATOM 2580 C C . THR A 1 332 ? -4.372 16.977 -0.770 1.00 24.56 332 THR A C 1
ATOM 2582 O O . THR A 1 332 ? -3.963 16.538 0.302 1.00 24.56 332 THR A O 1
ATOM 2585 N N . ASP A 1 333 ? -5.319 17.910 -0.919 1.00 25.52 333 ASP A N 1
ATOM 2586 C CA . ASP A 1 333 ? -6.526 18.034 -0.081 1.00 25.52 333 ASP A CA 1
ATOM 2587 C C . ASP A 1 333 ? -7.388 19.224 -0.551 1.00 25.52 333 ASP A C 1
ATOM 2589 O O . ASP A 1 333 ? -7.110 20.331 -0.095 1.00 25.52 333 ASP A O 1
ATOM 2593 N N . LYS A 1 334 ? -8.391 19.077 -1.448 1.00 31.67 334 LYS A N 1
ATOM 2594 C CA . LYS A 1 334 ? -9.364 20.172 -1.724 1.00 31.67 334 LYS A CA 1
ATOM 2595 C C . LYS A 1 334 ? -10.771 19.733 -2.126 1.00 31.67 334 LYS A C 1
ATOM 2597 O O . LYS A 1 334 ? -10.959 18.898 -2.997 1.00 31.67 334 LYS A O 1
ATOM 2602 N N . GLN A 1 335 ? -11.744 20.412 -1.515 1.00 28.62 335 GLN A N 1
ATOM 2603 C CA . GLN A 1 335 ? -13.178 20.388 -1.817 1.00 28.62 335 GLN A CA 1
ATOM 2604 C C . GLN A 1 335 ? -13.524 21.130 -3.124 1.00 28.62 335 GLN A C 1
ATOM 2606 O O . GLN A 1 335 ? -12.902 22.145 -3.446 1.00 28.62 335 GLN A O 1
ATOM 2611 N N . LYS A 1 336 ? -14.600 20.687 -3.793 1.00 30.48 336 LYS A N 1
ATOM 2612 C CA . LYS A 1 336 ? -15.198 21.296 -4.997 1.00 30.48 336 LYS A CA 1
ATOM 2613 C C . LYS A 1 336 ? -15.520 22.786 -4.835 1.00 30.48 336 LYS A C 1
ATOM 2615 O O . LYS A 1 336 ? -16.371 23.144 -4.018 1.00 30.48 336 LYS A O 1
ATOM 2620 N N . GLN A 1 337 ? -14.963 23.636 -5.699 1.00 41.59 337 GLN A N 1
ATOM 2621 C CA . GLN A 1 337 ? -15.391 25.031 -5.888 1.00 41.59 337 GLN A CA 1
ATOM 2622 C C . GLN A 1 337 ? -15.315 25.449 -7.366 1.00 41.59 337 GLN A C 1
ATOM 2624 O O . GLN A 1 337 ? -14.537 24.896 -8.136 1.00 41.59 337 GLN A O 1
ATOM 2629 N N . LYS A 1 338 ? -16.156 26.421 -7.755 1.00 44.53 338 LYS A N 1
ATOM 2630 C CA . LYS A 1 338 ? -16.256 26.955 -9.125 1.00 44.53 338 LYS A CA 1
ATOM 2631 C C . LYS A 1 338 ? -14.921 27.542 -9.596 1.00 44.53 338 LYS A C 1
ATOM 2633 O O . LYS A 1 338 ? -14.346 28.391 -8.918 1.00 44.53 338 LYS A O 1
ATOM 2638 N N . VAL A 1 339 ? -14.485 27.106 -10.773 1.00 56.50 339 VAL A N 1
ATOM 2639 C CA . VAL A 1 339 ? -13.268 27.550 -11.463 1.00 56.50 339 VAL A CA 1
ATOM 2640 C C . VAL A 1 339 ? -13.470 28.954 -12.037 1.00 56.50 339 VAL A C 1
ATOM 2642 O O . VAL A 1 339 ? -14.585 29.318 -12.415 1.00 56.50 339 VAL A O 1
ATOM 2645 N N . LYS A 1 340 ? -12.409 29.764 -12.101 1.00 73.69 340 LYS A N 1
ATOM 2646 C CA . LYS A 1 340 ? -12.466 31.123 -12.662 1.00 73.69 340 LYS A CA 1
ATOM 2647 C C . LYS A 1 340 ? -11.999 31.095 -14.119 1.00 73.69 340 LYS A C 1
ATOM 2649 O O . LYS A 1 340 ? -10.886 30.647 -14.379 1.00 73.69 340 LYS A O 1
ATOM 2654 N N . ILE A 1 341 ? -12.816 31.589 -15.050 1.00 79.56 341 ILE A N 1
ATOM 2655 C CA . ILE A 1 341 ? -12.451 31.737 -16.470 1.00 79.56 341 ILE A CA 1
ATOM 2656 C C . ILE A 1 341 ? -12.327 33.231 -16.781 1.00 79.56 341 ILE A C 1
ATOM 2658 O O . ILE A 1 341 ? -13.280 33.985 -16.596 1.00 79.56 341 ILE A O 1
ATOM 2662 N N . GLU A 1 342 ? -11.153 33.668 -17.236 1.00 81.44 342 GLU A N 1
ATOM 2663 C CA . GLU A 1 342 ? -10.878 35.054 -17.638 1.00 81.44 342 GLU A CA 1
ATOM 2664 C C . GLU A 1 342 ? -10.135 35.052 -18.972 1.00 81.44 342 GLU A C 1
ATOM 2666 O O . GLU A 1 342 ? -9.099 34.405 -19.084 1.00 81.44 342 GLU A O 1
ATOM 2671 N N . ASN A 1 343 ? -10.642 35.773 -19.979 1.00 82.00 343 ASN A N 1
ATOM 2672 C CA . ASN A 1 343 ? -10.051 35.822 -21.326 1.00 82.00 343 ASN A CA 1
ATOM 2673 C C . ASN A 1 343 ? -9.766 34.423 -21.917 1.00 82.00 343 ASN A C 1
ATOM 2675 O O . ASN A 1 343 ? -8.712 34.207 -22.508 1.00 82.00 343 ASN A O 1
ATOM 2679 N N . ASN A 1 344 ? -10.684 33.468 -21.721 1.00 84.94 344 ASN A N 1
ATOM 2680 C CA . ASN A 1 344 ? -10.544 32.063 -22.136 1.00 84.94 344 ASN A CA 1
ATOM 2681 C C . ASN A 1 344 ? -9.357 31.304 -21.497 1.00 84.94 344 ASN A C 1
ATOM 2683 O O . ASN A 1 344 ? -8.982 30.227 -21.958 1.00 84.94 344 ASN A O 1
ATOM 2687 N N . ILE A 1 345 ? -8.791 31.832 -20.407 1.00 86.94 345 ILE A N 1
ATOM 2688 C CA . ILE A 1 345 ? -7.834 31.138 -19.542 1.00 86.94 345 ILE A CA 1
ATOM 2689 C C . ILE A 1 345 ? -8.592 30.631 -18.315 1.00 86.94 345 ILE A C 1
ATOM 2691 O O . ILE A 1 345 ? -9.167 31.413 -17.552 1.00 86.94 345 ILE A O 1
ATOM 2695 N N . VAL A 1 346 ? -8.581 29.316 -18.117 1.00 87.44 346 VAL A N 1
ATOM 2696 C CA . VAL A 1 346 ? -9.224 28.642 -16.988 1.00 87.44 346 VAL A CA 1
ATOM 2697 C C . VAL A 1 346 ? -8.214 28.530 -15.843 1.00 87.44 346 VAL A C 1
ATOM 2699 O O . VAL A 1 346 ? -7.142 27.954 -16.019 1.00 87.44 346 VAL A O 1
ATOM 2702 N N . LYS A 1 347 ? -8.527 29.096 -14.673 1.00 86.00 347 LYS A N 1
ATOM 2703 C CA . LYS A 1 347 ? -7.599 29.225 -13.537 1.00 86.00 347 LYS A CA 1
ATOM 2704 C C . LYS A 1 347 ? -8.057 28.414 -12.328 1.00 86.00 347 LYS A C 1
ATOM 2706 O O . LYS A 1 347 ? -9.188 28.569 -11.858 1.00 86.00 347 LYS A O 1
ATOM 2711 N N . GLY A 1 348 ? -7.148 27.609 -11.794 1.00 73.00 348 GLY A N 1
ATOM 2712 C CA . GLY A 1 348 ? -7.286 26.946 -10.507 1.00 73.00 348 GLY A CA 1
ATOM 2713 C C . GLY A 1 348 ? -7.170 27.922 -9.338 1.00 73.00 348 GLY A C 1
ATOM 2714 O O . GLY A 1 348 ? -6.816 29.092 -9.494 1.00 73.00 348 GLY A O 1
ATOM 2715 N N . LYS A 1 349 ? -7.499 27.445 -8.136 1.00 69.62 349 LYS A N 1
ATOM 2716 C CA . LYS A 1 349 ? -7.535 28.279 -6.929 1.00 69.62 349 LYS A CA 1
ATOM 2717 C C . LYS A 1 349 ? -6.139 28.790 -6.570 1.00 69.62 349 LYS A C 1
ATOM 2719 O O . LYS A 1 349 ? -5.204 28.001 -6.444 1.00 69.62 349 LYS A O 1
ATOM 2724 N N . GLU A 1 350 ? -6.030 30.091 -6.318 1.00 66.25 350 GLU A N 1
ATOM 2725 C CA . GLU A 1 350 ? -4.814 30.692 -5.773 1.00 66.25 350 GLU A CA 1
ATOM 2726 C C . GLU A 1 350 ? -4.653 30.336 -4.289 1.00 66.25 350 GLU A C 1
ATOM 2728 O O . GLU A 1 350 ? -5.545 30.596 -3.475 1.00 66.25 350 GLU A O 1
ATOM 2733 N N . VAL A 1 351 ? -3.525 29.723 -3.923 1.00 50.31 351 VAL A N 1
ATOM 2734 C CA . VAL A 1 351 ? -3.192 29.383 -2.531 1.00 50.31 351 VAL A CA 1
ATOM 2735 C C . VAL A 1 351 ? -1.759 29.788 -2.218 1.00 50.31 351 VAL A C 1
ATOM 2737 O O . VAL A 1 351 ? -0.823 29.340 -2.879 1.00 50.31 351 VAL A O 1
ATOM 2740 N N . ALA A 1 352 ? -1.604 30.616 -1.182 1.00 37.72 352 ALA A N 1
ATOM 2741 C CA . ALA A 1 352 ? -0.314 31.022 -0.641 1.00 37.72 352 ALA A CA 1
ATOM 2742 C C . ALA A 1 352 ? 0.314 29.879 0.172 1.00 37.72 352 ALA A C 1
ATOM 2744 O O . ALA A 1 352 ? -0.333 29.311 1.052 1.00 37.72 352 ALA A O 1
ATOM 2745 N N . PHE A 1 353 ? 1.579 29.562 -0.102 1.00 35.38 353 PHE A N 1
ATOM 2746 C CA . PHE A 1 353 ? 2.371 28.645 0.713 1.00 35.38 353 PHE A CA 1
ATOM 2747 C C . PHE A 1 353 ? 3.309 29.458 1.614 1.00 35.38 353 PHE A C 1
ATOM 2749 O O . PHE A 1 353 ? 4.289 30.022 1.136 1.00 35.38 353 PHE A O 1
ATOM 2756 N N . GLU A 1 354 ? 3.029 29.515 2.918 1.00 27.17 354 GLU A N 1
ATOM 2757 C CA . GLU A 1 354 ? 4.006 29.957 3.921 1.00 27.17 354 GLU A CA 1
ATOM 2758 C C . GLU A 1 354 ? 4.784 28.740 4.435 1.00 27.17 354 GLU A C 1
ATOM 2760 O O . GLU A 1 354 ? 4.210 27.793 4.972 1.00 27.17 354 GLU A O 1
ATOM 2765 N N . ILE A 1 355 ? 6.108 28.759 4.279 1.00 29.08 355 ILE A N 1
ATOM 2766 C CA . ILE A 1 355 ? 7.004 27.745 4.834 1.00 29.08 355 ILE A CA 1
ATOM 2767 C C . ILE A 1 355 ? 7.721 28.361 6.039 1.00 29.08 355 ILE A C 1
ATOM 2769 O O . ILE A 1 355 ? 8.618 29.184 5.878 1.00 29.08 355 ILE A O 1
ATOM 2773 N N . SER A 1 356 ? 7.354 27.942 7.253 1.00 27.80 356 SER A N 1
ATOM 2774 C CA . SER A 1 356 ? 8.094 28.268 8.478 1.00 27.80 356 SER A CA 1
ATOM 2775 C C . SER A 1 356 ? 8.939 27.070 8.915 1.00 27.80 356 SER A C 1
ATOM 2777 O O . SER A 1 356 ? 8.428 26.088 9.449 1.00 27.80 356 SER A O 1
ATOM 2779 N N . TYR A 1 357 ? 10.252 27.139 8.683 1.00 32.09 357 TYR A N 1
ATOM 2780 C CA . TYR A 1 357 ? 11.232 26.234 9.287 1.00 32.09 357 TYR A CA 1
ATOM 2781 C C . TYR A 1 357 ? 11.871 26.936 10.473 1.00 32.09 357 TYR A C 1
ATOM 2783 O O . TYR A 1 357 ? 12.777 27.734 10.262 1.00 32.09 357 TYR A O 1
ATOM 2791 N N . THR A 1 358 ? 11.470 26.660 11.716 1.00 37.22 358 THR A N 1
ATOM 2792 C CA . THR A 1 358 ? 12.270 27.136 12.855 1.00 37.22 358 THR A CA 1
ATOM 2793 C C . THR A 1 358 ? 12.120 26.321 14.158 1.00 37.22 358 THR A C 1
ATOM 2795 O O . THR A 1 358 ? 11.057 26.219 14.752 1.00 37.22 358 THR A O 1
ATOM 2798 N N . HIS A 1 359 ? 13.274 25.828 14.633 1.00 35.09 359 HIS A N 1
ATOM 2799 C CA . HIS A 1 359 ? 13.710 25.655 16.035 1.00 35.09 359 HIS A CA 1
ATOM 2800 C C . HIS A 1 359 ? 13.396 24.383 16.856 1.00 35.09 359 HIS A C 1
ATOM 2802 O O . HIS A 1 359 ? 14.218 24.063 17.715 1.00 35.09 359 HIS A O 1
ATOM 2808 N N . LEU A 1 360 ? 12.338 23.598 16.616 1.00 38.69 360 LEU A N 1
ATOM 2809 C CA . LEU A 1 360 ? 12.030 22.482 17.542 1.00 38.69 360 LEU A CA 1
ATOM 2810 C C . LEU A 1 360 ? 12.905 21.222 17.349 1.00 38.69 360 LEU A C 1
ATOM 2812 O O . LEU A 1 360 ? 13.361 20.636 18.329 1.00 38.69 360 LEU A O 1
ATOM 2816 N N . GLY A 1 361 ? 13.190 20.827 16.101 1.00 32.53 361 GLY A N 1
ATOM 2817 C CA . GLY A 1 361 ? 13.981 19.618 15.802 1.00 32.53 361 GLY A CA 1
ATOM 2818 C C . GLY A 1 361 ? 15.412 19.685 16.346 1.00 32.53 361 GLY A C 1
ATOM 2819 O O . GLY A 1 361 ? 15.900 18.732 16.944 1.00 32.53 361 GLY A O 1
ATOM 2820 N N . LYS A 1 362 ? 16.044 20.861 16.252 1.00 35.78 362 LYS A N 1
ATOM 2821 C CA . LYS A 1 362 ? 17.401 21.093 16.760 1.00 35.78 362 LYS A CA 1
ATOM 2822 C C . LYS A 1 362 ? 17.467 21.082 18.294 1.00 35.78 362 LYS A C 1
ATOM 2824 O O . LYS A 1 362 ? 18.363 20.471 18.856 1.00 35.78 362 LYS A O 1
ATOM 2829 N N . TYR A 1 363 ? 16.473 21.664 18.972 1.00 38.94 363 TYR A N 1
ATOM 2830 C CA . TYR A 1 363 ? 16.399 21.651 20.439 1.00 38.94 363 TYR A CA 1
ATOM 2831 C C . TYR A 1 363 ? 16.229 20.236 21.015 1.00 38.94 363 TYR A C 1
ATOM 2833 O O . TYR A 1 363 ? 16.781 19.931 22.069 1.00 38.94 363 TYR A O 1
ATOM 2841 N N . ILE A 1 364 ? 15.484 19.364 20.329 1.00 38.47 364 ILE A N 1
ATOM 2842 C CA . ILE A 1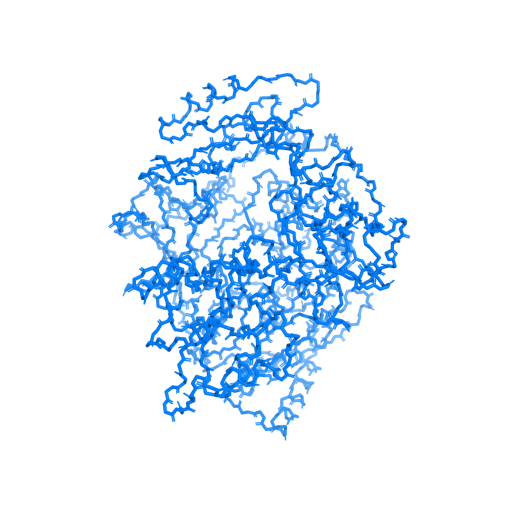 364 ? 15.294 17.973 20.755 1.00 38.47 364 ILE A CA 1
ATOM 2843 C C . ILE A 1 364 ? 16.576 17.161 20.518 1.00 38.47 364 ILE A C 1
ATOM 2845 O O . ILE A 1 364 ? 17.026 16.468 21.425 1.00 38.47 364 ILE A O 1
ATOM 2849 N N . LEU A 1 365 ? 17.212 17.296 19.351 1.00 37.84 365 LEU A N 1
ATOM 2850 C CA . LEU A 1 365 ? 18.451 16.579 19.023 1.00 37.84 365 LEU A CA 1
ATOM 2851 C C . LEU A 1 365 ? 19.625 16.956 19.940 1.00 37.84 365 LEU A C 1
ATOM 2853 O O . LEU A 1 365 ? 20.369 16.072 20.358 1.00 37.84 365 LEU A O 1
ATOM 2857 N N . ASP A 1 366 ? 19.744 18.231 20.322 1.00 39.47 366 ASP A N 1
ATOM 2858 C CA . ASP A 1 366 ? 20.815 18.714 21.206 1.00 39.47 366 ASP A CA 1
ATOM 2859 C C . ASP A 1 366 ? 20.650 18.252 22.674 1.00 39.47 366 ASP A C 1
ATOM 2861 O O . ASP A 1 366 ? 21.593 18.349 23.459 1.00 39.47 366 ASP A O 1
ATOM 2865 N N . ASN A 1 367 ? 19.475 17.730 23.058 1.00 37.75 367 ASN A N 1
ATOM 2866 C CA . ASN A 1 367 ? 19.155 17.327 24.437 1.00 37.75 367 ASN A CA 1
ATOM 2867 C C . ASN A 1 367 ? 18.829 15.829 24.607 1.00 37.75 367 ASN A C 1
ATOM 2869 O O . ASN A 1 367 ? 18.519 15.393 25.721 1.00 37.75 367 ASN A O 1
ATOM 2873 N N . ILE A 1 368 ? 18.917 15.014 23.548 1.00 37.25 368 ILE A N 1
ATOM 2874 C CA . ILE A 1 368 ? 18.735 13.560 23.654 1.00 37.25 368 ILE A CA 1
ATOM 2875 C C . ILE A 1 368 ? 20.042 12.908 24.120 1.00 37.25 368 ILE A C 1
ATOM 2877 O O . ILE A 1 368 ? 21.019 12.797 23.383 1.00 37.25 368 ILE A O 1
ATOM 2881 N N . SER A 1 369 ? 20.026 12.385 25.344 1.00 33.06 369 SER A N 1
ATOM 2882 C CA . SER A 1 369 ? 20.945 11.326 25.760 1.00 33.06 369 SER A CA 1
ATOM 2883 C C . SER A 1 369 ? 20.290 9.982 25.445 1.00 33.06 369 SER A C 1
ATOM 2885 O O . SER A 1 369 ? 19.413 9.511 26.167 1.00 33.06 369 SER A O 1
ATOM 2887 N N . VAL A 1 370 ? 20.694 9.352 24.338 1.00 35.50 370 VAL A N 1
ATOM 2888 C CA . VAL A 1 370 ? 20.311 7.962 24.057 1.00 35.50 370 VAL A CA 1
ATOM 2889 C C . VAL A 1 370 ? 20.960 7.097 25.134 1.00 35.50 370 VAL A C 1
ATOM 2891 O O . VAL A 1 370 ? 22.179 6.951 25.154 1.00 35.50 370 VAL A O 1
ATOM 2894 N N . SER A 1 371 ? 20.169 6.542 26.055 1.00 33.84 371 SER A N 1
ATOM 2895 C CA . SER A 1 371 ? 20.674 5.554 27.014 1.00 33.84 371 SER A CA 1
ATOM 2896 C C . SER A 1 371 ? 21.114 4.296 26.241 1.00 33.84 371 SER A C 1
ATOM 2898 O O . SER A 1 371 ? 20.260 3.639 25.635 1.00 33.84 371 SER A O 1
ATOM 2900 N N . PRO A 1 372 ? 22.414 3.932 26.242 1.00 36.25 372 PRO A N 1
ATOM 2901 C CA . PRO A 1 372 ? 22.933 2.792 25.475 1.00 36.25 372 PRO A CA 1
ATOM 2902 C C . PRO A 1 372 ? 22.368 1.435 25.926 1.00 36.25 372 PRO A C 1
ATOM 2904 O O . PRO A 1 372 ? 22.393 0.464 25.169 1.00 36.25 372 PRO A O 1
ATOM 2907 N N . ASP A 1 373 ? 21.826 1.362 27.145 1.00 38.28 373 ASP A N 1
ATOM 2908 C CA . ASP A 1 373 ? 21.525 0.099 27.823 1.00 38.28 373 ASP A CA 1
ATOM 2909 C C . ASP A 1 373 ? 20.294 -0.644 27.276 1.00 38.28 373 ASP A C 1
ATOM 2911 O O . ASP A 1 373 ? 20.183 -1.857 27.459 1.00 38.28 373 ASP A O 1
ATOM 2915 N N . LYS A 1 374 ? 19.378 0.026 26.556 1.00 40.97 374 LYS A N 1
ATOM 2916 C CA . LYS A 1 374 ? 18.183 -0.634 25.982 1.00 40.97 374 LYS A CA 1
ATOM 2917 C C . LYS A 1 374 ? 18.387 -1.198 24.571 1.00 40.97 374 LYS A C 1
ATOM 2919 O O . LYS A 1 374 ? 17.728 -2.173 24.218 1.00 40.97 374 LYS A O 1
ATOM 2924 N N . ALA A 1 375 ? 19.319 -0.654 23.785 1.00 40.28 375 ALA A N 1
ATOM 2925 C CA . ALA A 1 375 ? 19.617 -1.141 22.431 1.00 40.28 375 ALA A CA 1
ATOM 2926 C C . ALA A 1 375 ? 20.326 -2.513 22.434 1.00 40.28 375 ALA A C 1
ATOM 2928 O O . ALA A 1 375 ? 20.226 -3.280 21.478 1.00 40.28 375 ALA A O 1
ATOM 2929 N N . ALA A 1 376 ? 21.010 -2.859 23.530 1.00 36.91 376 ALA A N 1
ATOM 2930 C CA . ALA A 1 376 ? 21.754 -4.111 23.658 1.00 36.91 376 ALA A CA 1
ATOM 2931 C C . ALA A 1 376 ? 20.870 -5.361 23.879 1.00 36.91 376 ALA A C 1
ATOM 2933 O O . ALA A 1 376 ? 21.344 -6.477 23.673 1.00 36.91 376 ALA A O 1
ATOM 2934 N N . GLN A 1 377 ? 19.596 -5.212 24.268 1.00 40.25 377 GLN A N 1
ATOM 2935 C CA . GLN A 1 377 ? 18.746 -6.338 24.695 1.00 40.25 377 GLN A CA 1
ATOM 2936 C C . GLN A 1 377 ? 17.932 -7.028 23.580 1.00 40.25 377 GLN A C 1
ATOM 2938 O O . GLN A 1 377 ? 17.221 -7.989 23.867 1.00 40.25 377 GLN A O 1
ATOM 2943 N N . GLN A 1 378 ? 18.042 -6.612 22.313 1.00 47.66 378 GLN A N 1
ATOM 2944 C CA . GLN A 1 378 ? 17.208 -7.144 21.217 1.00 47.66 378 GLN A CA 1
ATOM 2945 C C . GLN A 1 378 ? 17.982 -7.523 19.941 1.00 47.66 378 GLN A C 1
ATOM 2947 O O . GLN A 1 378 ? 17.467 -7.413 18.831 1.00 47.66 378 GLN A O 1
ATOM 2952 N N . LYS A 1 379 ? 19.212 -8.040 20.064 1.00 48.94 379 LYS A N 1
ATOM 2953 C CA . LYS A 1 379 ? 19.879 -8.712 18.933 1.00 48.94 379 LYS A CA 1
ATOM 2954 C C . LYS A 1 379 ? 19.229 -10.074 18.670 1.00 48.94 379 LYS A C 1
ATOM 2956 O O . LYS A 1 379 ? 19.701 -11.104 19.149 1.00 48.94 379 LYS A O 1
ATOM 2961 N N . GLN A 1 380 ? 18.131 -10.093 17.921 1.00 55.22 380 GLN A N 1
ATOM 2962 C CA . GLN A 1 380 ? 17.581 -11.338 17.394 1.00 55.22 380 GLN A CA 1
ATOM 2963 C C . GLN A 1 380 ? 18.448 -11.783 16.213 1.00 55.22 380 GLN A C 1
ATOM 2965 O O . GLN A 1 380 ? 18.420 -11.169 15.153 1.00 55.22 380 GLN A O 1
ATOM 2970 N N . LYS A 1 381 ? 19.251 -12.835 16.406 1.00 62.22 381 LYS A N 1
ATOM 2971 C CA . LYS A 1 381 ? 20.094 -13.391 15.342 1.00 62.22 381 LYS A CA 1
ATOM 2972 C C . LYS A 1 381 ? 19.196 -14.031 14.281 1.00 62.22 381 LYS A C 1
ATOM 2974 O O . LYS A 1 381 ? 18.566 -15.056 14.544 1.00 62.22 381 LYS A O 1
ATOM 2979 N N . VAL A 1 382 ? 19.105 -13.398 13.116 1.00 80.44 382 VAL A N 1
ATOM 2980 C CA . VAL A 1 382 ? 18.318 -13.888 11.980 1.00 80.44 382 VAL A CA 1
ATOM 2981 C C . VAL A 1 382 ? 19.026 -15.090 11.354 1.00 80.44 382 VAL A C 1
ATOM 2983 O O . VAL A 1 382 ? 20.255 -15.189 11.380 1.00 80.44 382 VAL A O 1
ATOM 2986 N N . LYS A 1 383 ? 18.259 -16.044 10.824 1.00 91.56 383 LYS A N 1
ATOM 2987 C CA . LYS A 1 383 ? 18.810 -17.234 10.176 1.00 91.56 383 LYS A CA 1
ATOM 2988 C C . LYS A 1 383 ? 19.081 -16.922 8.704 1.00 91.56 383 LYS A C 1
ATOM 2990 O O . LYS A 1 383 ? 18.157 -16.548 7.989 1.00 91.56 383 LYS A O 1
ATOM 2995 N N . ILE A 1 384 ? 20.323 -17.092 8.257 1.00 93.44 384 ILE A N 1
ATOM 2996 C CA . ILE A 1 384 ? 20.727 -16.902 6.857 1.00 93.44 384 ILE A CA 1
ATOM 2997 C C . ILE A 1 384 ? 21.225 -18.247 6.327 1.00 93.44 384 ILE A C 1
ATOM 2999 O O . ILE A 1 384 ? 22.165 -18.819 6.876 1.00 93.44 384 ILE A O 1
ATOM 3003 N N . GLU A 1 385 ? 20.582 -18.770 5.286 1.00 93.94 385 GLU A N 1
ATOM 3004 C CA . GLU A 1 385 ? 20.948 -20.034 4.632 1.00 93.94 385 GLU A CA 1
ATOM 3005 C C . GLU A 1 385 ? 20.965 -19.823 3.123 1.00 93.94 385 GLU A C 1
ATOM 3007 O O . GLU A 1 385 ? 19.958 -19.398 2.565 1.00 93.94 385 GLU A O 1
ATOM 3012 N N . ASN A 1 386 ? 22.085 -20.125 2.459 1.00 93.88 386 ASN A N 1
ATOM 3013 C CA . ASN A 1 386 ? 22.249 -19.927 1.012 1.00 93.88 386 ASN A CA 1
ATOM 3014 C C . ASN A 1 386 ? 21.871 -18.503 0.556 1.00 93.88 386 ASN A C 1
ATOM 3016 O O . ASN A 1 386 ? 21.173 -18.336 -0.438 1.00 93.88 386 ASN A O 1
ATOM 3020 N N . ASN A 1 387 ? 22.281 -17.486 1.326 1.00 95.88 387 ASN A N 1
ATOM 3021 C CA . ASN A 1 387 ? 21.935 -16.073 1.109 1.00 95.88 387 ASN A CA 1
ATOM 3022 C C . ASN A 1 387 ? 20.424 -15.753 1.135 1.00 95.88 387 ASN A C 1
ATOM 3024 O O . ASN A 1 387 ? 19.995 -14.675 0.732 1.00 95.88 387 ASN A O 1
ATOM 3028 N N . ILE A 1 388 ? 19.605 -16.664 1.666 1.00 96.50 388 ILE A N 1
ATOM 3029 C CA . ILE A 1 388 ? 18.194 -16.421 1.964 1.00 96.50 388 ILE A CA 1
ATOM 3030 C C . ILE A 1 388 ? 18.085 -16.083 3.448 1.00 96.50 388 ILE A C 1
ATOM 3032 O O . ILE A 1 388 ? 18.388 -16.910 4.315 1.00 96.50 388 ILE A O 1
ATOM 3036 N N . VAL A 1 389 ? 17.633 -14.868 3.741 1.00 96.38 389 VAL A N 1
ATOM 3037 C CA . VAL A 1 389 ? 17.393 -14.394 5.102 1.00 96.38 389 VAL A CA 1
ATOM 3038 C C . VAL A 1 389 ? 15.992 -14.825 5.525 1.00 96.38 389 VAL A C 1
ATOM 3040 O O . VAL A 1 389 ? 15.001 -14.492 4.874 1.00 96.38 389 VAL A O 1
ATOM 3043 N N . LYS A 1 390 ? 15.899 -15.590 6.611 1.00 94.75 390 LYS A N 1
ATOM 3044 C CA . LYS A 1 390 ? 14.658 -16.212 7.076 1.00 94.75 390 LYS A CA 1
ATOM 3045 C C . LYS A 1 390 ? 14.214 -15.605 8.396 1.00 94.75 390 LYS A C 1
ATOM 3047 O O . LYS A 1 390 ? 14.963 -15.599 9.377 1.00 94.75 390 LYS A O 1
ATOM 3052 N N . GLY A 1 391 ? 12.972 -15.141 8.419 1.00 89.44 391 GLY A N 1
ATOM 3053 C CA . GLY A 1 391 ? 12.278 -14.765 9.637 1.00 89.44 391 GLY A CA 1
ATOM 3054 C C . GLY A 1 391 ? 12.082 -15.966 10.553 1.00 89.44 391 GLY A C 1
ATOM 3055 O O . GLY A 1 391 ? 12.268 -17.123 10.163 1.00 89.44 391 GLY A O 1
ATOM 3056 N N . LYS A 1 392 ? 11.703 -15.694 11.801 1.00 86.38 392 LYS A N 1
ATOM 3057 C CA . LYS A 1 392 ? 11.471 -16.746 12.789 1.00 86.38 392 LYS A CA 1
ATOM 3058 C C . LYS A 1 392 ? 10.387 -17.697 12.277 1.00 86.38 392 LYS A C 1
ATOM 3060 O O . LYS A 1 392 ? 9.283 -17.267 11.951 1.00 86.38 392 LYS A O 1
ATOM 3065 N N . GLU A 1 393 ? 10.700 -18.987 12.227 1.00 84.62 393 GLU A N 1
ATOM 3066 C CA . GLU A 1 393 ? 9.699 -20.017 11.968 1.00 84.62 393 GLU A CA 1
ATOM 3067 C C . GLU A 1 393 ? 8.808 -20.149 13.202 1.00 84.62 393 GLU A C 1
ATOM 3069 O O . GLU A 1 393 ? 9.272 -20.401 14.318 1.00 84.62 393 GLU A O 1
ATOM 3074 N N . VAL A 1 394 ? 7.515 -19.937 13.002 1.00 78.75 394 VAL A N 1
ATOM 3075 C CA . VAL A 1 394 ? 6.495 -20.069 14.033 1.00 78.75 394 VAL A CA 1
ATOM 3076 C C . VAL A 1 394 ? 5.495 -21.100 13.524 1.00 78.75 394 VAL A C 1
ATOM 3078 O O . VAL A 1 394 ? 5.087 -21.069 12.367 1.00 78.75 394 VAL A O 1
ATOM 3081 N N . ALA A 1 395 ? 5.127 -22.070 14.356 1.00 73.12 395 ALA A N 1
ATOM 3082 C CA . ALA A 1 395 ? 4.088 -23.019 13.979 1.00 73.12 395 ALA A CA 1
ATOM 3083 C C . ALA A 1 395 ? 2.733 -22.296 13.945 1.00 73.12 395 ALA A C 1
ATOM 3085 O O . ALA A 1 395 ? 2.389 -21.581 14.886 1.00 73.12 395 ALA A O 1
ATOM 3086 N N . PHE A 1 396 ? 1.963 -22.497 12.874 1.00 66.44 396 PHE A N 1
ATOM 3087 C CA . PHE A 1 396 ? 0.598 -21.979 12.757 1.00 66.44 396 PHE A CA 1
ATOM 3088 C C . PHE A 1 396 ? -0.365 -23.141 12.619 1.00 66.44 396 PHE A C 1
ATOM 3090 O O . PHE A 1 396 ? -0.267 -23.922 11.673 1.00 66.44 396 PHE A O 1
ATOM 3097 N N . GLU A 1 397 ? -1.331 -23.205 13.526 1.00 65.62 397 GLU A N 1
ATOM 3098 C CA . GLU A 1 397 ? -2.466 -24.104 13.413 1.00 65.62 397 GLU A CA 1
ATOM 3099 C C . GLU A 1 397 ? -3.685 -23.281 12.989 1.00 65.62 397 GLU A C 1
ATOM 3101 O O . GLU A 1 397 ? -4.129 -22.375 13.694 1.00 65.62 397 GLU A O 1
ATOM 3106 N N . ILE A 1 398 ? -4.185 -23.532 11.778 1.00 64.12 398 ILE A N 1
ATOM 3107 C CA . ILE A 1 398 ? -5.375 -22.855 11.263 1.00 64.12 398 ILE A CA 1
ATOM 3108 C C . ILE A 1 398 ? -6.582 -23.743 11.566 1.00 64.12 398 ILE A C 1
ATOM 3110 O O . ILE A 1 398 ? -6.880 -24.673 10.819 1.00 64.12 398 ILE A O 1
ATOM 3114 N N . SER A 1 399 ? -7.314 -23.422 12.631 1.00 69.69 399 SER A N 1
ATOM 3115 C CA . SER A 1 399 ? -8.515 -24.171 13.047 1.00 69.69 399 SER A CA 1
ATOM 3116 C C . SER A 1 399 ? -9.772 -23.858 12.217 1.00 69.69 399 SER A C 1
ATOM 3118 O O . SER A 1 399 ? -10.844 -24.398 12.482 1.00 69.69 399 SER A O 1
ATOM 3120 N N . TYR A 1 400 ? -9.668 -22.976 11.216 1.00 71.69 400 TYR A N 1
ATOM 3121 C CA . TYR A 1 400 ? -10.799 -22.459 10.439 1.00 71.69 400 TYR A CA 1
ATOM 3122 C C . TYR A 1 400 ? -10.632 -22.687 8.933 1.00 71.69 400 TYR A C 1
ATOM 3124 O O . TYR A 1 400 ? -9.548 -22.563 8.375 1.00 71.69 400 TYR A O 1
ATOM 3132 N N . THR A 1 401 ? -11.737 -22.972 8.241 1.00 71.75 401 THR A N 1
ATOM 3133 C CA . THR A 1 401 ? -11.738 -23.277 6.797 1.00 71.75 401 THR A CA 1
ATOM 3134 C C . THR A 1 401 ? -11.942 -22.051 5.894 1.00 71.75 401 THR A C 1
ATOM 3136 O O . THR A 1 401 ? -11.580 -22.102 4.708 1.00 71.75 401 THR A O 1
ATOM 3139 N N . HIS A 1 402 ? -12.479 -20.949 6.442 1.00 81.50 402 HIS A N 1
ATOM 3140 C CA . HIS A 1 402 ? -12.582 -19.630 5.802 1.00 81.50 402 HIS A CA 1
ATOM 3141 C C . HIS A 1 402 ? -12.688 -18.486 6.832 1.00 81.50 402 HIS A C 1
ATOM 3143 O O . HIS A 1 402 ? -13.170 -18.669 7.951 1.00 81.50 402 HIS A O 1
ATOM 3149 N N . LEU A 1 403 ? -12.279 -17.280 6.420 1.00 86.75 403 LEU A N 1
ATOM 3150 C CA . LEU A 1 403 ? -12.209 -16.077 7.266 1.00 86.75 403 LEU A CA 1
ATOM 3151 C C . LEU A 1 403 ? -13.574 -15.635 7.822 1.00 86.75 403 LEU A C 1
ATOM 3153 O O . LEU A 1 403 ? -13.659 -15.192 8.961 1.00 86.75 403 LEU A O 1
ATOM 3157 N N . GLY A 1 404 ? -14.648 -15.780 7.039 1.00 89.56 404 GLY A N 1
ATOM 3158 C CA . GLY A 1 404 ? -15.996 -15.386 7.461 1.00 89.56 404 GLY A CA 1
ATOM 3159 C C . GLY A 1 404 ? -16.473 -16.121 8.716 1.00 89.56 404 GLY A C 1
ATOM 3160 O O . GLY A 1 404 ? -16.999 -15.486 9.626 1.00 89.56 404 GLY A O 1
ATOM 3161 N N . LYS A 1 405 ? -16.230 -17.436 8.808 1.00 88.56 405 LYS A N 1
ATOM 3162 C CA . LYS A 1 405 ? -16.549 -18.213 10.012 1.00 88.56 405 LYS A CA 1
ATOM 3163 C C . LYS A 1 405 ? -15.681 -17.790 11.192 1.00 88.56 405 LYS A C 1
ATOM 3165 O O . LYS A 1 405 ? -16.204 -17.632 12.287 1.00 88.56 405 LYS A O 1
ATOM 3170 N N . TYR A 1 406 ? -14.389 -17.555 10.955 1.00 87.88 406 TYR A N 1
ATOM 3171 C CA . TYR A 1 406 ? -13.474 -17.116 12.007 1.00 87.88 406 TYR A CA 1
ATOM 3172 C C . TYR A 1 406 ? -13.919 -15.791 12.644 1.00 87.88 406 TYR A C 1
ATOM 3174 O O . TYR A 1 406 ? -13.933 -15.652 13.864 1.00 87.88 406 TYR A O 1
ATOM 3182 N N . ILE A 1 407 ? -14.360 -14.841 11.816 1.00 90.25 407 ILE A N 1
ATOM 3183 C CA . ILE A 1 407 ? -14.939 -13.575 12.272 1.00 90.25 407 ILE A CA 1
ATOM 3184 C C . ILE A 1 407 ? -16.236 -13.814 13.041 1.00 90.25 407 ILE A C 1
ATOM 3186 O O . ILE A 1 407 ? -16.380 -13.313 14.152 1.00 90.25 407 ILE A O 1
ATOM 3190 N N . LEU A 1 408 ? -17.179 -14.559 12.455 1.00 90.75 408 LEU A N 1
ATOM 3191 C CA . LEU A 1 408 ? -18.504 -14.767 13.040 1.00 90.75 408 LEU A CA 1
ATOM 3192 C C . LEU A 1 408 ? -18.425 -15.406 14.432 1.00 90.75 408 LEU A C 1
ATOM 3194 O O . LEU A 1 408 ? -19.129 -14.970 15.345 1.00 90.75 408 LEU A O 1
ATOM 3198 N N . ASP A 1 409 ? -17.556 -16.402 14.596 1.00 89.50 409 ASP A N 1
ATOM 3199 C CA . ASP A 1 409 ? -17.371 -17.091 15.869 1.00 89.50 409 ASP A CA 1
ATOM 3200 C C . ASP A 1 409 ? -16.793 -16.126 16.925 1.00 89.50 409 ASP A C 1
ATOM 3202 O O . ASP A 1 409 ? -17.336 -16.037 18.025 1.00 89.50 409 ASP A O 1
ATOM 3206 N N . ASN A 1 410 ? -15.787 -15.308 16.583 1.00 87.69 410 ASN A N 1
ATOM 3207 C CA . ASN A 1 410 ? -15.154 -14.370 17.525 1.00 87.69 410 ASN A CA 1
ATOM 3208 C C . ASN A 1 410 ? -16.045 -13.195 17.946 1.00 87.69 410 ASN A C 1
ATOM 3210 O O . ASN A 1 410 ? -16.132 -12.869 19.138 1.00 87.69 410 ASN A O 1
ATOM 3214 N N . ILE A 1 411 ? -16.752 -12.568 17.000 1.00 88.69 411 ILE A N 1
ATOM 3215 C CA . ILE A 1 411 ? -17.665 -11.463 17.333 1.00 88.69 411 ILE A CA 1
ATOM 3216 C C . ILE A 1 411 ? -18.862 -11.953 18.163 1.00 88.69 411 ILE A C 1
ATOM 3218 O O . ILE A 1 411 ? -19.458 -11.180 18.910 1.00 88.69 411 ILE A O 1
ATOM 3222 N N . SER A 1 412 ? -19.193 -13.247 18.091 1.00 90.62 412 SER A N 1
ATOM 3223 C CA . SER A 1 412 ? -20.275 -13.847 18.879 1.00 90.62 412 SER A CA 1
ATOM 3224 C C . SER A 1 412 ? -19.920 -14.066 20.353 1.00 90.62 412 SER A C 1
ATOM 3226 O O . SER A 1 412 ? -20.831 -14.207 21.163 1.00 90.62 412 SER A O 1
ATOM 3228 N N . VAL A 1 413 ? -18.634 -14.059 20.729 1.00 89.44 413 VAL A N 1
ATOM 3229 C CA . VAL A 1 413 ? -18.188 -14.351 22.107 1.00 89.44 413 VAL A CA 1
ATOM 3230 C C . VAL A 1 413 ? -18.534 -13.230 23.103 1.00 89.44 413 VAL A C 1
ATOM 3232 O O . VAL A 1 413 ? -18.709 -13.489 24.290 1.00 89.44 413 VAL A O 1
ATOM 3235 N N . SER A 1 414 ? -18.618 -11.963 22.674 1.00 86.19 414 SER A N 1
ATOM 3236 C CA . SER A 1 414 ? -18.985 -10.836 23.562 1.00 86.19 414 SER A CA 1
ATOM 3237 C C . SER A 1 414 ? -19.801 -9.793 22.816 1.00 86.19 414 SER A C 1
ATOM 3239 O O . SER A 1 414 ? -19.256 -8.752 22.445 1.00 86.19 414 SER A O 1
ATOM 3241 N N . PRO A 1 415 ? -21.092 -10.082 22.588 1.00 92.38 415 PRO A N 1
ATOM 3242 C CA . PRO A 1 415 ? -21.959 -9.231 21.789 1.00 92.38 415 PRO A CA 1
ATOM 3243 C C . PRO A 1 415 ? -22.101 -7.825 22.378 1.00 92.38 415 PRO A C 1
ATOM 3245 O O . PRO A 1 415 ? -22.138 -6.873 21.613 1.00 92.38 415 PRO A O 1
ATOM 3248 N N . ASP A 1 416 ? -22.085 -7.671 23.703 1.00 94.75 416 ASP A N 1
ATOM 3249 C CA . ASP A 1 416 ? -22.314 -6.372 24.354 1.00 94.75 416 ASP A CA 1
ATOM 3250 C C . ASP A 1 416 ? -21.074 -5.462 24.381 1.00 94.75 416 ASP A C 1
ATOM 3252 O O . ASP A 1 416 ? -21.152 -4.293 24.760 1.00 94.75 416 ASP A O 1
ATOM 3256 N N . LYS A 1 417 ? -19.899 -5.975 23.993 1.00 93.25 417 LYS A N 1
ATOM 3257 C CA . LYS A 1 417 ? -18.670 -5.176 23.948 1.00 93.25 417 LYS A CA 1
ATOM 3258 C C . LYS A 1 417 ? -18.720 -4.222 22.752 1.00 93.25 417 LYS A C 1
ATOM 3260 O O . LYS A 1 417 ? -19.152 -4.601 21.663 1.00 93.25 417 LYS A O 1
ATOM 3265 N N . ALA A 1 418 ? -18.227 -2.998 22.939 1.00 95.06 418 ALA A N 1
ATOM 3266 C CA . ALA A 1 418 ? -18.070 -2.034 21.854 1.00 95.06 418 ALA A CA 1
ATOM 3267 C C . ALA A 1 418 ? -17.209 -2.627 20.727 1.00 95.06 418 ALA A C 1
ATOM 3269 O O . ALA A 1 418 ? -16.081 -3.059 20.963 1.00 95.06 418 ALA A O 1
ATOM 3270 N N . ALA A 1 419 ? -17.736 -2.628 19.507 1.00 94.81 419 ALA A N 1
ATOM 3271 C CA . ALA A 1 419 ? -17.001 -3.016 18.312 1.00 94.81 419 ALA A CA 1
ATOM 3272 C C . ALA A 1 419 ? -16.456 -1.788 17.599 1.00 94.81 419 ALA A C 1
ATOM 3274 O O . ALA A 1 419 ? -15.318 -1.793 17.140 1.00 94.81 419 ALA A O 1
ATOM 3275 N N . GLN A 1 420 ? -17.262 -0.733 17.505 1.00 95.88 420 GLN A N 1
ATOM 3276 C CA . GLN A 1 420 ? -16.938 0.453 16.729 1.00 95.88 420 GLN A CA 1
ATOM 3277 C C . GLN A 1 420 ? -17.370 1.712 17.470 1.00 95.88 420 GLN A C 1
ATOM 3279 O O . GLN A 1 420 ? -18.415 1.725 18.117 1.00 95.88 420 GLN A O 1
ATOM 3284 N N . ILE A 1 421 ? -16.571 2.767 17.361 1.00 96.88 421 ILE A N 1
ATOM 3285 C CA . ILE A 1 421 ? -16.871 4.085 17.911 1.00 96.88 421 ILE A CA 1
ATOM 3286 C C . ILE A 1 421 ? -16.674 5.097 16.792 1.00 96.88 421 ILE A C 1
ATOM 3288 O O . ILE A 1 421 ? -15.598 5.167 16.208 1.00 96.88 421 ILE A O 1
ATOM 3292 N N . ASP A 1 422 ? -17.698 5.881 16.492 1.00 95.94 422 ASP A N 1
ATOM 3293 C CA . ASP A 1 422 ? -17.578 7.027 15.601 1.00 95.94 422 ASP A CA 1
ATOM 3294 C C . ASP A 1 422 ? -16.890 8.168 16.363 1.00 95.94 422 ASP A C 1
ATOM 3296 O O . ASP A 1 422 ? -17.389 8.626 17.395 1.00 95.94 422 ASP A O 1
ATOM 3300 N N . ALA A 1 423 ? -15.712 8.590 15.904 1.00 94.44 423 ALA A N 1
ATOM 3301 C CA . ALA A 1 423 ? -14.886 9.550 16.632 1.00 94.44 423 ALA A CA 1
ATOM 3302 C C . ALA A 1 423 ? -15.552 10.930 16.778 1.00 94.44 423 ALA A C 1
ATOM 3304 O O . ALA A 1 423 ? -15.388 11.595 17.806 1.00 94.44 423 ALA A O 1
ATOM 3305 N N . ALA A 1 424 ? -16.311 11.351 15.763 1.00 90.00 424 ALA A N 1
ATOM 3306 C CA . ALA A 1 424 ? -16.932 12.668 15.719 1.00 90.00 424 ALA A CA 1
ATOM 3307 C C . ALA A 1 424 ? -18.159 12.734 16.637 1.00 90.00 424 ALA A C 1
ATOM 3309 O O . ALA A 1 424 ? -18.300 13.649 17.446 1.00 90.00 424 ALA A O 1
ATOM 3310 N N . THR A 1 425 ? -19.034 11.735 16.545 1.00 94.12 425 THR A N 1
ATOM 3311 C CA . THR A 1 425 ? -20.323 11.720 17.251 1.00 94.12 425 THR A CA 1
ATOM 3312 C C . THR A 1 425 ? -20.266 11.010 18.601 1.00 94.12 425 THR A C 1
ATOM 3314 O O . THR A 1 425 ? -21.137 11.212 19.443 1.00 94.12 425 THR A O 1
ATOM 3317 N N . GLY A 1 426 ? -19.262 10.158 18.828 1.00 94.56 426 GLY A N 1
ATOM 3318 C CA . GLY A 1 426 ? -19.196 9.271 19.989 1.00 94.56 426 GLY A CA 1
ATOM 3319 C C . GLY A 1 426 ? -20.191 8.111 19.946 1.00 94.56 426 GLY A C 1
ATOM 3320 O O . GLY A 1 426 ? -20.294 7.382 20.931 1.00 94.56 426 GLY A O 1
ATOM 3321 N N . LYS A 1 427 ? -20.917 7.920 18.836 1.00 96.56 427 LYS A N 1
ATOM 3322 C CA . LYS A 1 427 ? -21.845 6.800 18.670 1.00 96.56 427 LYS A CA 1
ATOM 3323 C C . LYS A 1 427 ? -21.081 5.478 18.707 1.00 96.56 427 LYS A C 1
ATOM 3325 O O . LYS A 1 427 ? -20.059 5.327 18.039 1.00 96.56 427 LYS A O 1
ATOM 3330 N N . ILE A 1 428 ? -21.604 4.524 19.470 1.00 96.69 428 ILE A N 1
ATOM 3331 C CA . ILE A 1 428 ? -21.018 3.194 19.652 1.00 96.69 428 ILE A CA 1
ATOM 3332 C C . ILE A 1 428 ? -21.899 2.160 18.947 1.00 96.69 428 ILE A C 1
ATOM 3334 O O . ILE A 1 428 ? -23.122 2.224 19.053 1.00 96.69 428 ILE A O 1
ATOM 3338 N N . ASP A 1 429 ? -21.265 1.221 18.248 1.00 96.00 429 ASP A N 1
ATOM 3339 C CA . ASP A 1 429 ? -21.878 0.005 17.701 1.00 96.00 429 ASP A CA 1
ATOM 3340 C C . ASP A 1 429 ? -21.244 -1.195 18.420 1.00 96.00 429 ASP A C 1
ATOM 3342 O O . ASP A 1 429 ? -20.012 -1.283 18.514 1.00 96.00 429 ASP A O 1
ATOM 3346 N N . THR A 1 430 ? -22.050 -2.098 18.979 1.00 97.38 430 THR A N 1
ATOM 3347 C CA . THR A 1 430 ? -21.541 -3.281 19.696 1.00 97.38 430 THR A CA 1
ATOM 3348 C C . THR A 1 430 ? -21.199 -4.421 18.731 1.00 97.38 430 THR A C 1
ATOM 3350 O O . THR A 1 430 ? -21.599 -4.409 17.565 1.00 97.38 430 THR A O 1
ATOM 3353 N N . PHE A 1 431 ? -20.463 -5.443 19.182 1.00 95.31 431 PHE A N 1
ATOM 3354 C CA . PHE A 1 431 ? -20.221 -6.632 18.348 1.00 95.31 431 PHE A CA 1
ATOM 3355 C C . PHE A 1 431 ? -21.524 -7.366 18.003 1.00 95.31 431 PHE A C 1
ATOM 3357 O O . PHE A 1 431 ? -21.627 -7.939 16.918 1.00 95.31 431 PHE A O 1
ATOM 3364 N N . GLY A 1 432 ? -22.527 -7.318 18.885 1.00 97.12 432 GLY A N 1
ATOM 3365 C CA . GLY A 1 432 ? -23.874 -7.832 18.648 1.00 97.12 432 GLY A CA 1
ATOM 3366 C C . GLY A 1 432 ? -24.582 -7.078 17.525 1.00 97.12 432 GLY A C 1
ATOM 3367 O O . GLY A 1 432 ? -25.051 -7.710 16.578 1.00 97.12 432 GLY A O 1
ATOM 3368 N N . ASP A 1 433 ? -24.569 -5.742 17.573 1.00 97.25 433 ASP A N 1
ATOM 3369 C CA . ASP A 1 433 ? -25.159 -4.898 16.527 1.00 97.25 433 ASP A CA 1
ATOM 3370 C C . ASP A 1 433 ? -24.505 -5.158 15.165 1.00 97.25 433 ASP A C 1
ATOM 3372 O O . ASP A 1 433 ? -25.188 -5.420 14.168 1.00 97.25 433 ASP A O 1
ATOM 3376 N N . VAL A 1 434 ? -23.168 -5.157 15.132 1.00 97.50 434 VAL A N 1
ATOM 3377 C CA . VAL A 1 434 ? -22.373 -5.433 13.931 1.00 97.50 434 VAL A CA 1
ATOM 3378 C C . VAL A 1 434 ? -22.697 -6.812 13.369 1.00 97.50 434 VAL A C 1
ATOM 3380 O O . VAL A 1 434 ? -22.947 -6.941 12.167 1.00 97.50 434 VAL A O 1
ATOM 3383 N N . LYS A 1 435 ? -22.740 -7.844 14.219 1.00 96.69 435 LYS A N 1
ATOM 3384 C CA . LYS A 1 435 ? -23.079 -9.215 13.824 1.00 96.69 435 LYS A CA 1
ATOM 3385 C C . LYS A 1 435 ? -24.468 -9.278 13.196 1.00 96.69 435 LYS A C 1
ATOM 3387 O O . LYS A 1 435 ? -24.613 -9.766 12.075 1.00 96.69 435 LYS A O 1
ATOM 3392 N N . ASP A 1 436 ? -25.481 -8.761 13.881 1.00 97.50 436 ASP A N 1
ATOM 3393 C CA . ASP A 1 436 ? -26.872 -8.865 13.446 1.00 97.50 436 ASP A CA 1
ATOM 3394 C C . ASP A 1 436 ? -27.106 -8.127 12.125 1.00 97.50 436 ASP A C 1
ATOM 3396 O O . ASP A 1 436 ? -27.764 -8.639 11.214 1.00 97.50 436 ASP A O 1
ATOM 3400 N N . ARG A 1 437 ? -26.523 -6.934 11.982 1.00 97.75 437 ARG A N 1
ATOM 3401 C CA . ARG A 1 437 ? -26.579 -6.144 10.747 1.00 97.75 437 ARG A CA 1
ATOM 3402 C C . ARG A 1 437 ? -25.852 -6.841 9.597 1.00 97.75 437 ARG A C 1
ATOM 3404 O O . ARG A 1 437 ? -26.389 -6.886 8.489 1.00 97.75 437 ARG A O 1
ATOM 3411 N N . SER A 1 438 ? -24.691 -7.439 9.862 1.00 97.75 438 SER A N 1
ATOM 3412 C CA . SER A 1 438 ? -23.906 -8.183 8.867 1.00 97.75 438 SER A CA 1
ATOM 3413 C C . SER A 1 438 ? -24.627 -9.450 8.399 1.00 97.75 438 SER A C 1
ATOM 3415 O O . SER A 1 438 ? -24.681 -9.714 7.200 1.00 97.75 438 SER A O 1
ATOM 3417 N N . ILE A 1 439 ? -25.276 -10.194 9.304 1.00 97.62 439 ILE A N 1
ATOM 3418 C CA . ILE A 1 439 ? -26.105 -11.361 8.952 1.00 97.62 439 ILE A CA 1
ATOM 3419 C C . ILE A 1 439 ? -27.313 -10.936 8.113 1.00 97.62 439 ILE A C 1
ATOM 3421 O O . ILE A 1 439 ? -27.592 -11.557 7.086 1.00 97.62 439 ILE A O 1
ATOM 3425 N N . ARG A 1 440 ? -28.024 -9.865 8.497 1.00 98.00 440 ARG A N 1
ATOM 3426 C CA . ARG A 1 440 ? -29.151 -9.346 7.698 1.00 98.00 440 ARG A CA 1
ATOM 3427 C C . ARG A 1 440 ? -28.705 -8.934 6.295 1.00 98.00 440 ARG A C 1
ATOM 3429 O O . ARG A 1 440 ? -29.384 -9.275 5.326 1.00 98.00 440 ARG A O 1
ATOM 3436 N N . CYS A 1 441 ? -27.560 -8.261 6.184 1.00 97.88 441 CYS A N 1
ATOM 3437 C CA . CYS A 1 441 ? -26.952 -7.902 4.906 1.00 97.88 441 CYS A CA 1
ATOM 3438 C C . CYS A 1 441 ? -26.589 -9.152 4.080 1.00 97.88 441 CYS A C 1
ATOM 3440 O O . CYS A 1 441 ? -26.973 -9.244 2.916 1.00 97.88 441 CYS A O 1
ATOM 3442 N N . ALA A 1 442 ? -25.973 -10.173 4.686 1.00 96.50 442 ALA A N 1
ATOM 3443 C CA . ALA A 1 442 ? -25.638 -11.433 4.013 1.00 96.50 442 ALA A CA 1
ATOM 3444 C C . ALA A 1 442 ? -26.885 -12.170 3.493 1.00 96.50 442 ALA A C 1
ATOM 3446 O O . ALA A 1 442 ? -26.923 -12.627 2.350 1.00 96.50 442 ALA A O 1
ATOM 3447 N N . VAL A 1 443 ? -27.948 -12.249 4.301 1.00 97.69 443 VAL A N 1
ATOM 3448 C CA . VAL A 1 443 ? -29.234 -12.833 3.882 1.00 97.69 443 VAL A CA 1
ATOM 3449 C C . VAL A 1 443 ? -29.834 -12.049 2.714 1.00 97.69 443 VAL A C 1
ATOM 3451 O O . VAL A 1 443 ? -30.379 -12.653 1.789 1.00 97.69 443 VAL A O 1
ATOM 3454 N N . TRP A 1 444 ? -29.732 -10.719 2.730 1.00 97.75 444 TRP A N 1
ATOM 3455 C CA . TRP A 1 444 ? -30.202 -9.874 1.635 1.00 97.75 444 TRP A CA 1
ATOM 3456 C C . TRP A 1 444 ? -29.390 -10.080 0.348 1.00 97.75 444 TRP A C 1
ATOM 3458 O O . TRP A 1 444 ? -29.991 -10.323 -0.698 1.00 97.75 444 TRP A O 1
ATOM 3468 N N . LEU A 1 445 ? -28.054 -10.084 0.419 1.00 94.12 445 LEU A N 1
ATOM 3469 C CA . LEU A 1 445 ? -27.170 -10.352 -0.724 1.00 94.12 445 LEU A CA 1
ATOM 3470 C C . LEU A 1 445 ? -27.463 -11.725 -1.343 1.00 94.12 445 LEU A C 1
ATOM 3472 O O . LEU A 1 445 ? -27.644 -11.842 -2.554 1.00 94.12 445 LEU A O 1
ATOM 3476 N N . ARG A 1 446 ? -27.631 -12.757 -0.509 1.00 95.50 446 ARG A N 1
ATOM 3477 C CA . ARG A 1 446 ? -28.023 -14.096 -0.969 1.00 95.50 446 ARG A CA 1
ATOM 3478 C C . ARG A 1 446 ? -29.387 -14.094 -1.670 1.00 95.50 446 ARG A C 1
ATOM 3480 O O . ARG A 1 446 ? -29.546 -14.763 -2.687 1.00 95.50 446 ARG A O 1
ATOM 3487 N N . LYS A 1 447 ? -30.372 -13.329 -1.177 1.00 97.12 447 LYS A N 1
ATOM 3488 C CA . LYS A 1 447 ? -31.676 -13.152 -1.856 1.00 97.12 447 LYS A CA 1
ATOM 3489 C C . LYS A 1 447 ? -31.554 -12.417 -3.195 1.00 97.12 447 LYS A C 1
ATOM 3491 O O . LYS A 1 447 ? -32.388 -12.634 -4.066 1.00 97.12 447 LYS A O 1
ATOM 3496 N N . LYS A 1 448 ? -30.533 -11.572 -3.368 1.00 97.00 448 LYS A N 1
ATOM 3497 C CA . LYS A 1 448 ? -30.189 -10.926 -4.646 1.00 97.00 448 LYS A CA 1
ATOM 3498 C C . LYS A 1 448 ? -29.422 -11.833 -5.609 1.00 97.00 448 LYS A C 1
ATOM 3500 O O . LYS A 1 448 ? -29.137 -11.412 -6.721 1.00 97.00 448 LYS A O 1
ATOM 3505 N N . GLY A 1 449 ? -29.159 -13.078 -5.216 1.00 95.19 449 GLY A N 1
ATOM 3506 C CA . GLY A 1 449 ? -28.543 -14.082 -6.073 1.00 95.19 449 GLY A CA 1
ATOM 3507 C C . GLY A 1 449 ? -27.032 -14.200 -5.922 1.00 95.19 449 GLY A C 1
ATOM 3508 O O . GLY A 1 449 ? -26.462 -15.009 -6.643 1.00 95.19 449 GLY A O 1
ATOM 3509 N N . ILE A 1 450 ? -26.410 -13.472 -4.985 1.00 93.88 450 ILE A N 1
ATOM 3510 C CA . ILE A 1 450 ? -24.976 -13.601 -4.693 1.00 93.88 450 ILE A CA 1
ATOM 3511 C C . ILE A 1 450 ? -24.677 -15.013 -4.181 1.00 93.88 450 ILE A C 1
ATOM 3513 O O . ILE A 1 450 ? -25.317 -15.505 -3.242 1.00 93.88 450 ILE A O 1
ATOM 3517 N N . ARG A 1 451 ? -23.694 -15.654 -4.808 1.00 89.94 451 ARG A N 1
ATOM 3518 C CA . ARG A 1 451 ? -23.194 -16.999 -4.517 1.00 89.94 451 ARG A CA 1
ATOM 3519 C C . ARG A 1 451 ? -21.731 -16.937 -4.062 1.00 89.94 451 ARG A C 1
ATOM 3521 O O . ARG A 1 451 ? -21.054 -15.933 -4.283 1.00 89.94 451 ARG A O 1
ATOM 3528 N N . PRO A 1 452 ? -21.213 -18.011 -3.439 1.00 85.88 452 PRO A N 1
ATOM 3529 C CA . PRO A 1 452 ? -19.780 -18.126 -3.193 1.00 85.88 452 PRO A CA 1
ATOM 3530 C C . PRO A 1 452 ? -18.974 -17.907 -4.483 1.00 85.88 452 PRO A C 1
ATOM 3532 O O . PRO A 1 452 ? -19.353 -18.427 -5.533 1.00 85.88 452 PRO A O 1
ATOM 3535 N N . ASN A 1 453 ? -17.851 -17.194 -4.377 1.00 82.12 453 ASN A N 1
ATOM 3536 C CA . ASN A 1 453 ? -16.971 -16.749 -5.472 1.00 82.12 453 ASN A CA 1
ATOM 3537 C C . ASN A 1 453 ? -17.484 -15.609 -6.375 1.00 82.12 453 ASN A C 1
ATOM 3539 O O . ASN A 1 453 ? -16.701 -15.129 -7.196 1.00 82.12 453 ASN A O 1
ATOM 3543 N N . ASP A 1 454 ? -18.718 -15.122 -6.216 1.00 90.19 454 ASP A N 1
ATOM 3544 C CA . ASP A 1 454 ? -19.109 -13.854 -6.845 1.00 90.19 454 ASP A CA 1
ATOM 3545 C C . ASP A 1 454 ? -18.336 -12.697 -6.198 1.00 90.19 454 ASP A C 1
ATOM 3547 O O . ASP A 1 454 ? -18.148 -12.678 -4.982 1.00 90.19 454 ASP A O 1
ATOM 3551 N N . VAL A 1 455 ? -17.903 -11.716 -6.994 1.00 90.31 455 VAL A N 1
ATOM 3552 C CA . VAL A 1 455 ? -17.192 -10.540 -6.473 1.00 90.31 455 VAL A CA 1
ATOM 3553 C C . VAL A 1 455 ? -18.184 -9.441 -6.109 1.00 90.31 455 VAL A C 1
ATOM 3555 O O . VAL A 1 455 ? -18.932 -8.963 -6.961 1.00 90.31 455 VAL A O 1
ATOM 3558 N N . VAL A 1 456 ? -18.153 -9.002 -4.852 1.00 93.00 456 VAL A N 1
ATOM 3559 C CA . VAL A 1 456 ? -18.956 -7.880 -4.353 1.00 93.00 456 VAL A CA 1
ATOM 3560 C C . VAL A 1 456 ? -18.097 -6.617 -4.328 1.00 93.00 456 VAL A C 1
ATOM 3562 O O . VAL A 1 456 ? -17.200 -6.490 -3.497 1.00 93.00 456 VAL A O 1
ATOM 3565 N N . ALA A 1 457 ? -18.360 -5.668 -5.224 1.00 91.56 457 ALA A N 1
ATOM 3566 C CA . ALA A 1 457 ? -17.722 -4.356 -5.155 1.00 91.56 457 ALA A CA 1
ATOM 3567 C C . ALA A 1 457 ? -18.330 -3.528 -4.010 1.00 91.56 457 ALA A C 1
ATOM 3569 O O . ALA A 1 457 ? -19.554 -3.453 -3.885 1.00 91.56 457 ALA A O 1
ATOM 3570 N N . ILE A 1 458 ? -17.490 -2.922 -3.169 1.00 92.19 458 ILE A N 1
ATOM 3571 C CA . ILE A 1 458 ? -17.917 -2.114 -2.019 1.00 92.19 458 ILE A CA 1
ATOM 3572 C C . ILE A 1 458 ? -17.294 -0.724 -2.141 1.00 92.19 458 ILE A C 1
ATOM 3574 O O . ILE A 1 458 ? -16.079 -0.585 -2.034 1.00 92.19 458 ILE A O 1
ATOM 3578 N N . CYS A 1 459 ? -18.142 0.286 -2.333 1.00 87.62 459 CYS A N 1
ATOM 3579 C CA . CYS A 1 459 ? -17.768 1.699 -2.389 1.00 87.62 459 CYS A CA 1
ATOM 3580 C C . CYS A 1 459 ? -18.241 2.395 -1.114 1.00 87.62 459 CYS A C 1
ATOM 3582 O O . CYS A 1 459 ? -19.444 2.411 -0.849 1.00 87.62 459 CYS A O 1
ATOM 3584 N N . THR A 1 460 ? -17.321 2.897 -0.293 1.00 85.94 460 THR A N 1
ATOM 3585 C CA . THR A 1 460 ? -17.665 3.468 1.017 1.00 85.94 460 THR A CA 1
ATOM 3586 C C . THR A 1 460 ? -16.539 4.321 1.585 1.00 85.94 460 THR A C 1
ATOM 3588 O O . THR A 1 460 ? -15.368 3.943 1.529 1.00 85.94 460 THR A O 1
ATOM 3591 N N . ASP A 1 461 ? -16.926 5.401 2.259 1.00 83.81 461 ASP A N 1
ATOM 3592 C CA . ASP A 1 461 ? -16.064 6.148 3.173 1.00 83.81 461 ASP A CA 1
ATOM 3593 C C . ASP A 1 461 ? -15.957 5.463 4.545 1.00 83.81 461 ASP A C 1
ATOM 3595 O O . ASP A 1 461 ? -16.529 4.393 4.779 1.00 83.81 461 ASP A O 1
ATOM 3599 N N . ASN A 1 462 ? -15.226 6.086 5.471 1.00 85.38 462 ASN A N 1
ATOM 3600 C CA . ASN A 1 462 ? -15.084 5.633 6.851 1.00 85.38 462 ASN A CA 1
ATOM 3601 C C . ASN A 1 462 ? -16.303 6.015 7.703 1.00 85.38 462 ASN A C 1
ATOM 3603 O O . ASN A 1 462 ? -16.408 7.145 8.177 1.00 85.38 462 ASN A O 1
ATOM 3607 N N . HIS A 1 463 ? -17.181 5.050 7.974 1.00 90.75 463 HIS A N 1
ATOM 3608 C CA . HIS A 1 463 ? -18.271 5.192 8.943 1.00 90.75 463 HIS A CA 1
ATOM 3609 C C . HIS A 1 463 ? -18.609 3.851 9.616 1.00 90.75 463 HIS A C 1
ATOM 3611 O O . HIS A 1 463 ? -18.015 2.809 9.329 1.00 90.75 463 HIS A O 1
ATOM 3617 N N . LEU A 1 464 ? -19.563 3.860 10.552 1.00 93.25 464 LEU A N 1
ATOM 3618 C CA . LEU A 1 464 ? -19.940 2.669 11.329 1.00 93.25 464 LEU A CA 1
ATOM 3619 C C . LEU A 1 464 ? -20.465 1.508 10.469 1.00 93.25 464 LEU A C 1
ATOM 3621 O O . LEU A 1 464 ? -20.405 0.358 10.904 1.00 93.25 464 LEU A O 1
ATOM 3625 N N . ASP A 1 465 ? -20.962 1.770 9.258 1.00 93.88 465 ASP A N 1
ATOM 3626 C CA . ASP A 1 465 ? -21.597 0.731 8.441 1.00 93.88 465 ASP A CA 1
ATOM 3627 C C . ASP A 1 465 ? -20.629 0.102 7.433 1.00 93.88 465 ASP A C 1
ATOM 3629 O O . ASP A 1 465 ? -20.948 -0.942 6.870 1.00 93.88 465 ASP A O 1
ATOM 3633 N N . THR A 1 466 ? -19.426 0.666 7.266 1.00 93.50 466 THR A N 1
ATOM 3634 C CA . THR A 1 466 ? -18.382 0.203 6.338 1.00 93.50 466 THR A CA 1
ATOM 3635 C C . THR A 1 466 ? -18.066 -1.290 6.490 1.00 93.50 466 THR A C 1
ATOM 3637 O O . THR A 1 466 ? -17.886 -1.997 5.501 1.00 93.50 466 THR A O 1
ATOM 3640 N N . CYS A 1 467 ? -18.010 -1.805 7.726 1.00 95.44 467 CYS A N 1
ATOM 3641 C CA . CYS A 1 467 ? -17.672 -3.211 7.978 1.00 95.44 467 CYS A CA 1
ATOM 3642 C C . CYS A 1 467 ? -18.832 -4.188 7.707 1.00 95.44 467 CYS A C 1
ATOM 3644 O O . CYS A 1 467 ? -18.599 -5.382 7.527 1.00 95.44 467 CYS A O 1
ATOM 3646 N N . ILE A 1 468 ? -20.076 -3.705 7.640 1.00 97.19 468 ILE A N 1
ATOM 3647 C CA . ILE A 1 468 ? -21.272 -4.543 7.498 1.00 97.19 468 ILE A CA 1
ATOM 3648 C C . ILE A 1 468 ? -21.301 -5.303 6.160 1.00 97.19 468 ILE A C 1
ATOM 3650 O O . ILE A 1 468 ? -21.446 -6.529 6.187 1.00 97.19 468 ILE A O 1
ATOM 3654 N N . PRO A 1 469 ? -21.151 -4.656 4.983 1.00 96.56 469 PRO A N 1
ATOM 3655 C CA . PRO A 1 469 ? -21.091 -5.378 3.713 1.00 96.56 469 PRO A CA 1
ATOM 3656 C C . PRO A 1 469 ? -19.814 -6.224 3.578 1.00 96.56 469 PRO A C 1
ATOM 3658 O O . PRO A 1 469 ? -19.861 -7.279 2.949 1.00 96.56 469 PRO A O 1
ATOM 3661 N N . VAL A 1 470 ? -18.709 -5.822 4.221 1.00 96.38 470 VAL A N 1
ATOM 3662 C CA . VAL A 1 470 ? -17.451 -6.590 4.268 1.00 96.38 470 VAL A CA 1
ATOM 3663 C C . VAL A 1 470 ? -17.668 -7.945 4.942 1.00 96.38 470 VAL A C 1
ATOM 3665 O O . VAL A 1 470 ? -17.400 -8.993 4.352 1.00 96.38 470 VAL A O 1
ATOM 3668 N N . PHE A 1 471 ? -18.205 -7.951 6.164 1.00 97.00 471 PHE A N 1
ATOM 3669 C CA . PHE A 1 471 ? -18.484 -9.194 6.882 1.00 97.00 471 PHE A CA 1
ATOM 3670 C C . PHE A 1 471 ? -19.563 -10.018 6.186 1.00 97.00 471 PHE A C 1
ATOM 3672 O O . PHE A 1 471 ? -19.421 -11.234 6.081 1.00 97.00 471 PHE A O 1
ATOM 3679 N N . ALA A 1 472 ? -20.591 -9.370 5.634 1.00 96.69 472 ALA A N 1
ATOM 3680 C CA . ALA A 1 472 ? -21.632 -10.052 4.880 1.00 96.69 472 ALA A CA 1
ATOM 3681 C C . ALA A 1 472 ? -21.086 -10.828 3.668 1.00 96.69 472 ALA A C 1
ATOM 3683 O O . ALA A 1 472 ? -21.430 -11.999 3.497 1.00 96.69 472 ALA A O 1
ATOM 3684 N N . ALA A 1 473 ? -20.213 -10.214 2.860 1.00 95.25 473 ALA A N 1
ATOM 3685 C CA . ALA A 1 473 ? -19.570 -10.877 1.724 1.00 95.25 473 ALA A CA 1
ATOM 3686 C C . ALA A 1 473 ? -18.712 -12.072 2.183 1.00 95.25 473 ALA A C 1
ATOM 3688 O O . ALA A 1 473 ? -18.867 -13.190 1.682 1.00 95.25 473 ALA A O 1
ATOM 3689 N N . LEU A 1 474 ? -17.897 -11.879 3.227 1.00 94.00 474 LEU A N 1
ATOM 3690 C CA . LEU A 1 474 ? -17.051 -12.937 3.787 1.00 94.00 474 LEU A CA 1
ATOM 3691 C C . LEU A 1 474 ? -17.854 -14.111 4.375 1.00 94.00 474 LEU A C 1
ATOM 3693 O O . LEU A 1 474 ? -17.411 -15.259 4.270 1.00 94.00 474 LEU A O 1
ATOM 3697 N N . TYR A 1 475 ? -19.025 -13.863 4.975 1.00 94.25 475 TYR A N 1
ATOM 3698 C CA . TYR A 1 475 ? -19.928 -14.917 5.461 1.00 94.25 475 TYR A CA 1
ATOM 3699 C C . TYR A 1 475 ? -20.497 -15.766 4.325 1.00 94.25 475 TYR A C 1
ATOM 3701 O O . TYR A 1 475 ? -20.703 -16.965 4.504 1.00 94.25 475 TYR A O 1
ATOM 3709 N N . LEU A 1 476 ? -20.728 -15.161 3.159 1.00 92.19 476 LEU A N 1
ATOM 3710 C CA . LEU A 1 476 ? -21.217 -15.854 1.967 1.00 92.19 476 LEU A CA 1
ATOM 3711 C C . LEU A 1 476 ? -20.111 -16.581 1.190 1.00 92.19 476 LEU A C 1
ATOM 3713 O O . LEU A 1 476 ? -20.419 -17.300 0.242 1.00 92.19 476 LEU A O 1
ATOM 3717 N N . GLY A 1 477 ? -18.838 -16.406 1.564 1.00 88.88 477 GLY A N 1
ATOM 3718 C CA . GLY A 1 477 ? -17.707 -16.895 0.769 1.00 88.88 477 GLY A CA 1
ATOM 3719 C C . GLY A 1 477 ? -17.564 -16.160 -0.568 1.00 88.88 477 GLY A C 1
ATOM 3720 O O . GLY A 1 477 ? -17.051 -16.728 -1.531 1.00 88.88 477 GLY A O 1
ATOM 3721 N N . ALA A 1 478 ? -18.065 -14.927 -0.642 1.00 90.50 478 ALA A N 1
ATOM 3722 C CA . ALA A 1 478 ? -17.932 -14.040 -1.786 1.00 90.50 478 ALA A CA 1
ATOM 3723 C C . ALA A 1 478 ? -16.718 -13.120 -1.560 1.00 90.50 478 ALA A C 1
ATOM 3725 O O . ALA A 1 478 ? -16.681 -12.426 -0.536 1.00 90.50 478 ALA A O 1
ATOM 3726 N N . PRO A 1 479 ? -15.718 -13.105 -2.462 1.00 91.94 479 PRO A N 1
ATOM 3727 C CA . PRO A 1 479 ? -14.684 -12.087 -2.430 1.00 91.94 479 PRO A CA 1
ATOM 3728 C C . PRO A 1 479 ? -15.300 -10.693 -2.515 1.00 91.94 479 PRO A C 1
ATOM 3730 O O . PRO A 1 479 ? -16.268 -10.489 -3.248 1.00 91.94 479 PRO A O 1
ATOM 3733 N N . TYR A 1 480 ? -14.717 -9.715 -1.830 1.00 94.50 480 TYR A N 1
ATOM 3734 C CA . TYR A 1 480 ? -15.095 -8.321 -2.048 1.00 94.50 480 TYR A CA 1
ATOM 3735 C C . TYR A 1 480 ? -13.950 -7.503 -2.639 1.00 94.50 480 TYR A C 1
ATOM 3737 O O . TYR A 1 480 ? -12.772 -7.793 -2.423 1.00 94.50 480 TYR A O 1
ATOM 3745 N N . LEU A 1 481 ? -14.322 -6.486 -3.411 1.00 89.69 481 LEU A N 1
ATOM 3746 C CA . LEU A 1 481 ? -13.430 -5.531 -4.057 1.00 89.69 481 LEU A CA 1
ATOM 3747 C C . LEU A 1 481 ? -13.761 -4.138 -3.517 1.00 89.69 481 LEU A C 1
ATOM 3749 O O . LEU A 1 481 ? -14.784 -3.567 -3.901 1.00 89.69 481 LEU A O 1
ATOM 3753 N N . PRO A 1 482 ? -12.943 -3.584 -2.615 1.00 85.25 482 PRO A N 1
ATOM 3754 C CA . PRO A 1 482 ? -13.042 -2.184 -2.255 1.00 85.25 482 PRO A CA 1
ATOM 3755 C C . PRO A 1 482 ? -12.790 -1.291 -3.467 1.00 85.25 482 PRO A C 1
ATOM 3757 O O . PRO A 1 482 ? -11.783 -1.445 -4.158 1.00 85.25 482 PRO A O 1
ATOM 3760 N N . ILE A 1 483 ? -13.691 -0.347 -3.694 1.00 78.00 483 ILE A N 1
ATOM 3761 C CA . ILE A 1 483 ? -13.534 0.736 -4.664 1.00 78.00 483 ILE A CA 1
ATOM 3762 C C . ILE A 1 483 ? -13.756 2.067 -3.944 1.00 78.00 483 ILE A C 1
ATOM 3764 O O . ILE A 1 483 ? -14.394 2.107 -2.891 1.00 78.00 483 ILE A O 1
ATOM 3768 N N . ASP A 1 484 ? -13.193 3.138 -4.484 1.00 68.44 484 ASP A N 1
ATOM 3769 C CA . ASP A 1 484 ? -13.373 4.501 -3.982 1.00 68.44 484 ASP A CA 1
ATOM 3770 C C . ASP A 1 484 ? -14.065 5.309 -5.083 1.00 68.44 484 ASP A C 1
ATOM 3772 O O . ASP A 1 484 ? -13.701 5.186 -6.258 1.00 68.44 484 ASP A O 1
ATOM 3776 N N . ASP A 1 485 ? -15.066 6.103 -4.713 1.00 54.78 485 ASP A N 1
ATOM 3777 C CA . ASP A 1 485 ? -15.729 7.048 -5.618 1.00 54.78 485 ASP A CA 1
ATOM 3778 C C . ASP A 1 485 ? -14.828 8.254 -5.923 1.00 54.78 485 ASP A C 1
ATOM 3780 O O . ASP A 1 485 ? -15.034 8.943 -6.919 1.00 54.78 485 ASP A O 1
ATOM 3784 N N . ALA A 1 486 ? -13.787 8.448 -5.109 1.00 47.84 486 ALA A N 1
ATOM 3785 C CA . ALA A 1 486 ? -12.739 9.451 -5.247 1.00 47.84 486 ALA A CA 1
ATOM 3786 C C . ALA A 1 486 ? -11.477 8.917 -5.950 1.00 47.84 486 ALA A C 1
ATOM 3788 O O . ALA A 1 486 ? -10.351 9.200 -5.541 1.00 47.84 486 ALA A O 1
ATOM 3789 N N . SER A 1 487 ? -11.628 8.120 -7.010 1.00 47.25 487 SER A N 1
ATOM 3790 C CA . SER A 1 487 ? -10.502 7.933 -7.932 1.00 47.25 487 SER A CA 1
ATOM 3791 C C . SER A 1 487 ? -10.381 9.219 -8.754 1.00 47.25 487 SER A C 1
ATOM 3793 O O . SER A 1 487 ? -11.041 9.337 -9.776 1.00 47.25 487 SER A O 1
ATOM 3795 N N . ASP A 1 488 ? -9.637 10.226 -8.297 1.00 50.91 488 ASP A N 1
ATOM 3796 C CA . ASP A 1 488 ? -9.480 11.456 -9.081 1.00 50.91 488 ASP A CA 1
ATOM 3797 C C . ASP A 1 488 ? -8.867 11.110 -10.452 1.00 50.91 488 ASP A C 1
ATOM 3799 O O . ASP A 1 488 ? -7.793 10.506 -10.527 1.00 50.91 488 ASP A O 1
ATOM 3803 N N . ILE A 1 489 ? -9.539 11.470 -11.551 1.00 53.47 489 ILE A N 1
ATOM 3804 C CA . ILE A 1 489 ? -8.913 11.423 -12.878 1.00 53.47 489 ILE A CA 1
ATOM 3805 C C . ILE A 1 489 ? -7.962 12.618 -12.943 1.00 53.47 489 ILE A C 1
ATOM 3807 O O . ILE A 1 489 ? -8.379 13.767 -12.798 1.00 53.47 489 ILE A O 1
ATOM 3811 N N . LEU A 1 490 ? -6.668 12.335 -13.093 1.00 61.78 490 LEU A N 1
ATOM 3812 C CA . LEU A 1 490 ? -5.602 13.334 -13.118 1.00 61.78 490 LEU A CA 1
ATOM 3813 C C . LEU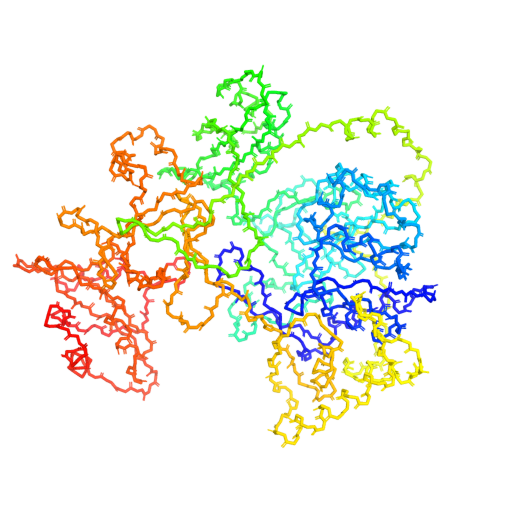 A 1 490 ? -5.048 13.459 -14.535 1.00 61.78 490 LEU A C 1
ATOM 3815 O O . LEU A 1 490 ? -4.776 12.449 -15.188 1.00 61.78 490 LEU A O 1
ATOM 3819 N N . TYR A 1 491 ? -4.796 14.687 -14.975 1.00 70.38 491 TYR A N 1
ATOM 3820 C CA . TYR A 1 491 ? -4.022 14.954 -16.186 1.00 70.38 491 TYR A CA 1
ATOM 3821 C C . TYR A 1 491 ? -2.868 15.908 -15.880 1.00 70.38 491 TYR A C 1
ATOM 3823 O O . TYR A 1 491 ? -2.975 16.789 -15.027 1.00 70.38 491 TYR A O 1
ATOM 3831 N N . GLY A 1 492 ? -1.735 15.683 -16.541 1.00 65.25 492 GLY A N 1
ATOM 3832 C CA . GLY A 1 492 ? -0.479 16.383 -16.315 1.00 65.25 492 GLY A CA 1
ATOM 3833 C C . GLY A 1 492 ? 0.667 15.755 -17.107 1.00 65.25 492 GLY A C 1
ATOM 3834 O O . GLY A 1 492 ? 0.519 14.674 -17.680 1.00 65.25 492 GLY A O 1
ATOM 3835 N N . SER A 1 493 ? 1.821 16.415 -17.119 1.00 55.06 493 SER A N 1
ATOM 3836 C CA . SER A 1 493 ? 3.047 15.899 -17.738 1.00 55.06 493 SER A CA 1
ATOM 3837 C C . SER A 1 493 ? 4.263 16.195 -16.861 1.00 55.06 493 SER A C 1
ATOM 3839 O O . SER A 1 493 ? 4.173 16.939 -15.885 1.00 55.06 493 SER A O 1
ATOM 3841 N N . THR A 1 494 ? 5.420 15.619 -17.190 1.00 48.09 494 THR A N 1
ATOM 3842 C CA . THR A 1 494 ? 6.679 15.908 -16.483 1.00 48.09 494 THR A CA 1
ATOM 3843 C C . THR A 1 494 ? 7.032 17.399 -16.557 1.00 48.09 494 THR A C 1
ATOM 3845 O O . THR A 1 494 ? 7.575 17.953 -15.608 1.00 48.09 494 THR A O 1
ATOM 3848 N N . GLU A 1 495 ? 6.674 18.055 -17.658 1.00 55.88 495 GLU A N 1
ATOM 3849 C CA . GLU A 1 495 ? 6.931 19.464 -17.940 1.00 55.88 495 GLU A CA 1
ATOM 3850 C C . GLU A 1 495 ? 6.045 20.440 -17.166 1.00 55.88 495 GLU A C 1
ATOM 3852 O O . GLU A 1 495 ? 6.401 21.608 -17.077 1.00 55.88 495 GLU A O 1
ATOM 3857 N N . VAL A 1 496 ? 4.901 20.017 -16.622 1.00 56.06 496 VAL A N 1
ATOM 3858 C CA . VAL A 1 496 ? 3.970 20.923 -15.910 1.00 56.06 496 VAL A CA 1
ATOM 3859 C C . VAL A 1 496 ? 3.465 20.395 -14.571 1.00 56.06 496 VAL A C 1
ATOM 3861 O O . VAL A 1 496 ? 2.755 21.104 -13.852 1.00 56.06 496 VAL A O 1
ATOM 3864 N N . GLY A 1 497 ? 3.843 19.169 -14.213 1.00 58.91 497 GLY A N 1
ATOM 3865 C CA . GLY A 1 497 ? 3.304 18.459 -13.065 1.00 58.91 497 GLY A CA 1
ATOM 3866 C C . GLY A 1 497 ? 1.820 18.137 -13.247 1.00 58.91 497 GLY A C 1
ATOM 3867 O O . GLY A 1 497 ? 1.345 17.900 -14.358 1.00 58.91 497 GLY A O 1
ATOM 3868 N N . LEU A 1 498 ? 1.085 18.116 -12.135 1.00 64.75 498 LEU A N 1
ATOM 3869 C CA . LEU A 1 498 ? -0.363 17.931 -12.133 1.00 64.75 498 LEU A CA 1
ATOM 3870 C C . LEU A 1 498 ? -1.055 19.174 -12.705 1.00 64.75 498 LEU A C 1
ATOM 3872 O O . LEU A 1 498 ? -0.913 20.262 -12.153 1.00 64.75 498 LEU A O 1
ATOM 3876 N N . ALA A 1 499 ? -1.821 19.002 -13.778 1.00 72.81 499 ALA A N 1
ATOM 3877 C CA . ALA A 1 499 ? -2.508 20.087 -14.463 1.00 72.81 499 ALA A CA 1
ATOM 3878 C C . ALA A 1 499 ? -3.990 20.171 -14.097 1.00 72.81 499 ALA A C 1
ATOM 3880 O O . ALA A 1 499 ? -4.460 21.249 -13.741 1.00 72.81 499 ALA A O 1
ATOM 3881 N N . THR A 1 500 ? -4.719 19.055 -14.150 1.00 75.25 500 THR A N 1
ATOM 3882 C CA . THR A 1 500 ? -6.147 19.002 -13.806 1.00 75.25 500 THR A CA 1
ATOM 3883 C C . THR A 1 500 ? -6.465 17.852 -12.862 1.00 75.25 500 THR A C 1
ATOM 3885 O O . THR A 1 500 ? -5.768 16.836 -12.830 1.00 75.25 500 THR A O 1
ATOM 3888 N N . VAL A 1 501 ? -7.538 18.031 -12.092 1.00 67.38 501 VAL A N 1
ATOM 3889 C CA . VAL A 1 501 ? -8.077 17.041 -11.159 1.00 67.38 501 VAL A CA 1
ATOM 3890 C C . VAL A 1 501 ? -9.575 16.937 -11.374 1.00 67.38 501 VAL A C 1
ATOM 3892 O O . VAL A 1 501 ? -10.296 17.936 -11.285 1.00 67.38 501 VAL A O 1
ATOM 3895 N N . GLN A 1 502 ? -10.064 15.730 -11.625 1.00 64.19 502 GLN A N 1
ATOM 3896 C CA . GLN A 1 502 ? -11.490 15.459 -11.640 1.00 64.19 502 GLN A CA 1
ATOM 3897 C C . GLN A 1 502 ? -11.954 14.959 -10.277 1.00 64.19 502 GLN A C 1
ATOM 3899 O O . GLN A 1 502 ? -11.896 13.773 -9.982 1.00 64.19 502 GLN A O 1
ATOM 3904 N N . GLN A 1 503 ? -12.508 15.878 -9.494 1.00 50.78 503 GLN A N 1
ATOM 3905 C CA . GLN A 1 503 ? -13.049 15.593 -8.163 1.00 50.78 503 GLN A CA 1
ATOM 3906 C C . GLN A 1 503 ? -14.497 15.052 -8.196 1.00 50.78 503 GLN A C 1
ATOM 3908 O O . GLN A 1 503 ? -15.106 14.847 -7.147 1.00 50.78 503 GLN A O 1
ATOM 3913 N N . SER A 1 504 ? -15.104 14.899 -9.385 1.00 49.03 504 SER A N 1
ATOM 3914 C CA . SER A 1 504 ? -16.446 14.317 -9.566 1.00 49.03 504 SER A CA 1
ATOM 3915 C C . SER A 1 504 ? -16.651 13.651 -10.908 1.00 49.03 504 SER A C 1
ATOM 3917 O O . SER A 1 504 ? -16.380 14.248 -11.950 1.00 49.03 504 SER A O 1
ATOM 3919 N N . TYR A 1 505 ? -17.298 12.493 -10.881 1.00 53.66 505 TYR A N 1
ATOM 3920 C CA . TYR A 1 505 ? -17.665 11.702 -12.055 1.00 53.66 505 TYR A CA 1
ATOM 3921 C C . TYR A 1 505 ? -18.919 12.189 -12.800 1.00 53.66 505 TYR A C 1
ATOM 3923 O O . TYR A 1 505 ? -19.486 11.455 -13.604 1.00 53.66 505 TYR A O 1
ATOM 3931 N N . ASP A 1 506 ? -19.347 13.435 -12.585 1.00 53.00 506 ASP A N 1
ATOM 3932 C CA . ASP A 1 506 ? -20.534 14.018 -13.234 1.00 53.00 506 ASP A CA 1
ATOM 3933 C C . ASP A 1 506 ? -20.357 14.086 -14.768 1.00 53.00 506 ASP A C 1
ATOM 3935 O O . ASP A 1 506 ? -21.334 14.123 -15.515 1.00 53.00 506 ASP A O 1
ATOM 3939 N N . LYS A 1 507 ? -19.095 14.092 -15.227 1.00 66.44 507 LYS A N 1
ATOM 3940 C CA . LYS A 1 507 ? -18.669 14.138 -16.633 1.00 66.44 507 LYS A CA 1
ATOM 3941 C C . LYS A 1 507 ? -17.565 13.093 -16.875 1.00 66.44 507 LYS A C 1
ATOM 3943 O O . LYS A 1 507 ? -16.392 13.447 -16.832 1.00 66.44 507 LYS A O 1
ATOM 3948 N N . PRO A 1 508 ? -17.895 11.809 -17.084 1.00 57.38 508 PRO A N 1
ATOM 3949 C CA . PRO A 1 508 ? -16.920 10.708 -17.087 1.00 57.38 508 PRO A CA 1
ATOM 3950 C C . PRO A 1 508 ? -15.840 10.780 -18.185 1.00 57.38 508 PRO A C 1
ATOM 3952 O O . PRO A 1 508 ? -14.846 10.072 -18.093 1.00 57.38 508 PRO A O 1
ATOM 3955 N N . GLU A 1 509 ? -16.016 11.625 -19.204 1.00 65.56 509 GLU A N 1
ATOM 3956 C CA . GLU A 1 509 ? -15.045 11.841 -20.294 1.00 65.56 509 GLU A CA 1
ATOM 3957 C C . GLU A 1 509 ? -14.059 12.995 -20.019 1.00 65.56 509 GLU A C 1
ATOM 3959 O O . GLU A 1 509 ? -13.136 13.235 -20.795 1.00 65.56 509 GLU A O 1
ATOM 3964 N N . SER A 1 510 ? -14.264 13.733 -18.926 1.00 77.06 510 SER A N 1
ATOM 3965 C CA . SER A 1 510 ? -13.430 14.865 -18.525 1.00 77.06 510 SER A CA 1
ATOM 3966 C C . SER A 1 510 ? -12.160 14.396 -17.810 1.00 77.06 510 SER A C 1
ATOM 3968 O O . SER A 1 510 ? -12.166 13.388 -17.118 1.00 77.06 510 SER A O 1
ATOM 3970 N N . VAL A 1 511 ? -11.076 15.166 -17.913 1.00 73.31 511 VAL A N 1
ATOM 3971 C CA . VAL A 1 511 ? -9.891 15.051 -17.040 1.00 73.31 511 VAL A CA 1
ATOM 3972 C C . VAL A 1 511 ? -9.921 16.044 -15.874 1.00 73.31 511 VAL A C 1
ATOM 3974 O O . VAL A 1 511 ? -8.952 16.197 -15.131 1.00 73.31 511 VAL A O 1
ATOM 3977 N N . GLY A 1 512 ? -11.049 16.722 -15.697 1.00 78.75 512 GLY A N 1
ATOM 3978 C CA . GLY A 1 512 ? -11.339 17.599 -14.577 1.00 78.75 512 GLY A CA 1
ATOM 3979 C C . GLY A 1 512 ? -10.989 19.059 -14.820 1.00 78.75 512 GLY A C 1
ATOM 3980 O O . GLY A 1 512 ? -10.837 19.523 -15.948 1.00 78.75 512 GLY A O 1
ATOM 3981 N N . THR A 1 513 ? -10.897 19.799 -13.723 1.00 83.56 513 THR A N 1
ATOM 3982 C CA . THR A 1 513 ? -10.635 21.243 -13.710 1.00 83.56 513 THR A CA 1
ATOM 3983 C C . THR A 1 513 ? -9.187 21.519 -13.307 1.00 83.56 513 THR A C 1
ATOM 3985 O O . THR A 1 513 ? -8.592 20.664 -12.647 1.00 83.56 513 THR A O 1
ATOM 3988 N N . PRO A 1 514 ? -8.605 22.688 -13.635 1.00 84.06 514 PRO A N 1
ATOM 3989 C CA . PRO A 1 514 ? -7.231 23.007 -13.258 1.00 84.06 514 PRO A CA 1
ATOM 3990 C C . PRO A 1 514 ? -6.956 22.835 -11.760 1.00 84.06 514 PRO A C 1
ATOM 3992 O O . PRO A 1 514 ? -7.757 23.246 -10.916 1.00 84.06 514 PRO A O 1
ATOM 3995 N N . ALA A 1 515 ? -5.808 22.238 -11.443 1.00 74.38 515 ALA A N 1
ATOM 3996 C CA . ALA A 1 515 ? -5.287 22.133 -10.087 1.00 74.38 515 ALA A CA 1
ATOM 3997 C C . ALA A 1 515 ? -4.934 23.519 -9.517 1.00 74.38 515 ALA A C 1
ATOM 3999 O O . ALA A 1 515 ? -4.912 24.529 -10.220 1.00 74.38 515 ALA A O 1
ATOM 4000 N N . ASP A 1 516 ? -4.657 23.594 -8.219 1.00 72.12 516 ASP A N 1
ATOM 4001 C CA . ASP A 1 516 ? -4.355 24.869 -7.565 1.00 72.12 516 ASP A CA 1
ATOM 4002 C C . ASP A 1 516 ? -3.167 25.594 -8.173 1.00 72.12 516 ASP A C 1
ATOM 4004 O O . ASP A 1 516 ? -2.144 24.984 -8.474 1.00 72.12 516 ASP A O 1
ATOM 4008 N N . ASN A 1 517 ? -3.292 26.916 -8.281 1.00 71.75 517 ASN A N 1
ATOM 4009 C CA . ASN A 1 517 ? -2.314 27.795 -8.913 1.00 71.75 517 ASN A CA 1
ATOM 4010 C C . ASN A 1 517 ? -2.003 27.446 -10.391 1.00 71.75 517 ASN A C 1
ATOM 4012 O O . ASN A 1 517 ? -1.117 28.073 -10.967 1.00 71.75 517 ASN A O 1
ATOM 4016 N N . VAL A 1 518 ? -2.713 26.498 -11.023 1.00 82.69 518 VAL A N 1
ATOM 4017 C CA . VAL A 1 518 ? -2.551 26.143 -12.443 1.00 82.69 518 VAL A CA 1
ATOM 4018 C C . VAL A 1 518 ? -3.511 26.953 -13.308 1.00 82.69 518 VAL A C 1
ATOM 4020 O O . VAL A 1 518 ? -4.677 27.141 -12.967 1.00 82.69 518 VAL A O 1
ATOM 4023 N N . GLN A 1 519 ? -3.034 27.415 -14.457 1.00 90.69 519 GLN A N 1
ATOM 4024 C CA . GLN A 1 519 ? -3.822 28.078 -15.488 1.00 90.69 519 GLN A CA 1
ATOM 4025 C C . GLN A 1 519 ? -3.716 27.289 -16.789 1.00 90.69 519 GLN A C 1
ATOM 4027 O O . GLN A 1 519 ? -2.629 26.857 -17.167 1.00 90.69 519 GLN A O 1
ATOM 4032 N N . ILE A 1 520 ? -4.832 27.112 -17.488 1.00 93.38 520 ILE A N 1
ATOM 4033 C CA . ILE A 1 520 ? -4.879 26.349 -18.736 1.00 93.38 520 ILE A CA 1
ATOM 4034 C C . ILE A 1 520 ? -5.641 27.147 -19.791 1.00 93.38 520 ILE A C 1
ATOM 4036 O O . ILE A 1 520 ? -6.708 27.696 -19.510 1.00 93.38 520 ILE A O 1
ATOM 4040 N N . LYS A 1 521 ? -5.094 27.203 -21.007 1.00 94.62 521 LYS A N 1
ATOM 4041 C CA . LYS A 1 521 ? -5.737 27.780 -22.193 1.00 94.62 521 LYS A CA 1
ATOM 4042 C C . LYS A 1 521 ? -5.704 26.783 -23.349 1.00 94.62 521 LYS A C 1
ATOM 4044 O O . LYS A 1 521 ? -4.800 25.954 -23.417 1.00 94.62 521 LYS A O 1
ATOM 4049 N N . ILE A 1 522 ? -6.682 26.867 -24.245 1.00 94.44 522 ILE A N 1
ATOM 4050 C CA . ILE A 1 522 ? -6.688 26.107 -25.502 1.00 94.44 522 ILE A CA 1
ATOM 4051 C C . ILE A 1 522 ? -6.304 27.057 -26.627 1.00 94.44 522 ILE A C 1
ATOM 4053 O O . ILE A 1 522 ? -6.846 28.157 -26.698 1.00 94.44 522 ILE A O 1
ATOM 4057 N N . VAL A 1 523 ? -5.375 26.653 -27.487 1.00 91.00 523 VAL A N 1
ATOM 4058 C CA . VAL A 1 523 ? -4.850 27.492 -28.568 1.00 91.00 523 VAL A CA 1
ATOM 4059 C C . VAL A 1 523 ? -5.071 26.817 -29.916 1.00 91.00 523 VAL A C 1
ATOM 4061 O O . VAL A 1 523 ? -4.780 25.632 -30.082 1.00 91.00 523 VAL A O 1
ATOM 4064 N N . ASP A 1 524 ? -5.574 27.561 -30.898 1.00 88.50 524 ASP A N 1
ATOM 4065 C CA . ASP A 1 524 ? -5.661 27.067 -32.270 1.00 88.50 524 ASP A CA 1
ATOM 4066 C C . ASP A 1 524 ? -4.257 26.827 -32.844 1.00 88.50 524 ASP A C 1
ATOM 4068 O O . ASP A 1 524 ? -3.366 27.674 -32.764 1.00 88.50 524 ASP A O 1
ATOM 4072 N N . ILE A 1 525 ? -4.047 25.654 -33.438 1.00 79.44 525 ILE A N 1
ATOM 4073 C CA . ILE A 1 525 ? -2.722 25.213 -33.895 1.00 79.44 525 ILE A CA 1
ATOM 4074 C C . ILE A 1 525 ? -2.257 26.020 -35.123 1.00 79.44 525 ILE A C 1
ATOM 4076 O O . ILE A 1 525 ? -1.055 26.122 -35.367 1.00 79.44 525 ILE A O 1
ATOM 4080 N N . GLN A 1 526 ? -3.189 26.579 -35.904 1.00 74.00 526 GLN A N 1
ATOM 4081 C CA . GLN A 1 526 ? -2.896 27.327 -37.127 1.00 74.00 526 GLN A CA 1
ATOM 4082 C C . GLN A 1 526 ? -2.794 28.830 -36.866 1.00 74.00 526 GLN A C 1
ATOM 4084 O O . GLN A 1 526 ? -1.822 29.453 -37.292 1.00 74.00 526 GLN A O 1
ATOM 4089 N N . SER A 1 527 ? -3.786 29.417 -36.195 1.00 81.00 527 SER A N 1
ATOM 4090 C CA . SER A 1 527 ? -3.851 30.864 -35.966 1.00 81.00 527 SER A CA 1
ATOM 4091 C C . SER A 1 527 ? -3.112 31.310 -34.705 1.00 81.00 527 SER A C 1
ATOM 4093 O O . SER A 1 527 ? -2.708 32.468 -34.621 1.00 81.00 527 SER A O 1
ATOM 4095 N N . GLY A 1 528 ? -2.913 30.414 -33.731 1.00 80.94 528 GLY A N 1
ATOM 4096 C CA . GLY A 1 528 ? -2.360 30.759 -32.420 1.00 80.94 528 GLY A CA 1
ATOM 4097 C C . GLY A 1 528 ? -3.339 31.509 -31.509 1.00 80.94 528 GLY A C 1
ATOM 4098 O O . GLY A 1 528 ? -2.936 31.973 -30.443 1.00 80.94 528 GLY A O 1
ATOM 4099 N N . GLU A 1 529 ? -4.609 31.648 -31.901 1.00 87.75 529 GLU A N 1
ATOM 4100 C CA . GLU A 1 529 ? -5.630 32.328 -31.101 1.00 87.75 529 GLU A CA 1
ATOM 4101 C C . GLU A 1 529 ? -6.098 31.469 -29.919 1.00 87.75 529 GLU A C 1
ATOM 4103 O O . GLU A 1 529 ? -6.197 30.245 -30.019 1.00 87.75 529 GLU A O 1
ATOM 4108 N N . ILE A 1 530 ? -6.422 32.119 -28.794 1.00 91.12 530 ILE A N 1
ATOM 4109 C CA . ILE A 1 530 ? -6.990 31.442 -27.623 1.00 91.12 530 ILE A CA 1
ATOM 4110 C C . ILE A 1 530 ? -8.461 31.124 -27.891 1.00 91.12 530 ILE A C 1
ATOM 4112 O O . ILE A 1 530 ? -9.281 32.017 -28.116 1.00 91.12 530 ILE A O 1
ATOM 4116 N N . LEU A 1 531 ? -8.795 29.845 -27.806 1.00 91.69 531 LEU A N 1
ATOM 4117 C CA . LEU A 1 531 ? -10.106 29.312 -28.117 1.00 91.69 531 LEU A CA 1
ATOM 4118 C C . LEU A 1 531 ? -11.050 29.324 -26.905 1.00 91.69 531 LEU A C 1
ATOM 4120 O O . LEU A 1 531 ? -10.648 29.167 -25.748 1.00 91.69 531 LEU A O 1
ATOM 4124 N N . GLY A 1 532 ? -12.332 29.535 -27.191 1.00 86.38 532 GLY A N 1
ATOM 4125 C CA . GLY A 1 532 ? -13.420 29.479 -26.224 1.00 86.38 532 GLY A CA 1
ATOM 4126 C C . GLY A 1 532 ? -13.865 28.045 -25.900 1.00 86.38 532 GLY A C 1
ATOM 4127 O O . GLY A 1 532 ? -13.304 27.074 -26.416 1.00 86.38 532 GLY A O 1
ATOM 4128 N N . PRO A 1 533 ? -14.901 27.897 -25.060 1.00 87.81 533 PRO A N 1
ATOM 4129 C CA . PRO A 1 533 ? -15.459 26.597 -24.708 1.00 87.81 533 PRO A CA 1
ATOM 4130 C C . PRO A 1 533 ? -15.857 25.761 -25.936 1.00 87.81 533 PRO A C 1
ATOM 4132 O O . PRO A 1 533 ? -16.330 26.281 -26.945 1.00 87.81 533 PRO A O 1
ATOM 4135 N N . SER A 1 534 ? -15.700 24.441 -25.835 1.00 87.69 534 SER A N 1
ATOM 4136 C CA . SER A 1 534 ? -16.006 23.422 -26.854 1.00 87.69 534 SER A CA 1
ATOM 4137 C C . SER A 1 534 ? -15.226 23.526 -28.171 1.00 87.69 534 SER A C 1
ATOM 4139 O O . SER A 1 534 ? -15.470 22.752 -29.098 1.00 87.69 534 SER A O 1
ATOM 4141 N N . GLN A 1 535 ? -14.265 24.444 -28.273 1.00 85.38 535 GLN A N 1
ATOM 4142 C CA . GLN A 1 535 ? -13.392 24.572 -29.434 1.00 85.38 535 GLN A CA 1
ATOM 4143 C C . GLN A 1 535 ? -12.102 23.776 -29.203 1.00 85.38 535 GLN A C 1
ATOM 4145 O O . GLN A 1 535 ? -11.455 23.903 -28.165 1.00 85.38 535 GLN A O 1
ATOM 4150 N N . LYS A 1 536 ? -11.748 22.919 -30.168 1.00 87.56 536 LYS A N 1
ATOM 4151 C CA . LYS A 1 536 ? -10.594 22.016 -30.071 1.00 87.56 536 LYS A CA 1
ATOM 4152 C C . LYS A 1 536 ? -9.314 22.732 -30.487 1.00 87.56 536 LYS A C 1
ATOM 4154 O O . LYS A 1 536 ? -9.267 23.324 -31.559 1.00 87.56 536 LYS A O 1
ATOM 4159 N N . GLY A 1 537 ? -8.269 22.589 -29.687 1.00 85.62 537 GLY A N 1
ATOM 4160 C CA . GLY A 1 537 ? -6.946 23.130 -29.975 1.00 85.62 537 GLY A CA 1
ATOM 4161 C C . GLY A 1 537 ? -5.883 22.490 -29.095 1.00 85.62 537 GLY A C 1
ATOM 4162 O O . GLY A 1 537 ? -6.156 21.541 -28.361 1.00 85.62 537 GLY A O 1
ATOM 4163 N N . GLU A 1 538 ? -4.662 22.995 -29.181 1.00 90.69 538 GLU A N 1
ATOM 4164 C CA . GLU A 1 538 ? -3.574 22.567 -28.311 1.00 90.69 538 GLU A CA 1
ATOM 4165 C C . GLU A 1 538 ? -3.809 23.054 -26.879 1.00 90.69 538 GLU A C 1
ATOM 4167 O O . GLU A 1 538 ? -4.135 24.220 -26.650 1.00 90.69 538 GLU A O 1
ATOM 4172 N N . ILE A 1 539 ? -3.636 22.155 -25.915 1.00 91.62 539 ILE A N 1
ATOM 4173 C CA . ILE A 1 539 ? -3.680 22.480 -24.496 1.00 91.62 539 ILE A CA 1
ATOM 4174 C C . ILE A 1 539 ? -2.362 23.160 -24.116 1.00 91.62 539 ILE A C 1
ATOM 4176 O O . ILE A 1 539 ? -1.277 22.605 -24.285 1.00 91.62 539 ILE A O 1
ATOM 4180 N N . CYS A 1 540 ? -2.457 24.360 -23.556 1.00 91.19 540 CYS A N 1
ATOM 4181 C CA . CYS A 1 540 ? -1.318 25.126 -23.072 1.00 91.19 540 CYS A CA 1
ATOM 4182 C C . CYS A 1 540 ? -1.476 25.379 -21.570 1.00 91.19 540 CYS A C 1
ATOM 4184 O O . CYS A 1 540 ? -2.517 25.866 -21.126 1.00 91.19 540 CYS A O 1
ATOM 4186 N N . ILE A 1 541 ? -0.453 25.052 -20.776 1.00 90.75 541 ILE A N 1
ATOM 4187 C CA . ILE A 1 541 ? -0.542 25.005 -19.308 1.00 90.75 541 ILE A CA 1
ATOM 4188 C C . ILE A 1 541 ? 0.530 25.886 -18.675 1.00 90.75 541 ILE A C 1
ATOM 4190 O O . ILE A 1 541 ? 1.719 25.749 -18.950 1.00 90.75 541 ILE A O 1
ATOM 4194 N N . ASN A 1 542 ? 0.114 26.755 -17.764 1.00 87.81 542 ASN A N 1
ATOM 4195 C CA . ASN A 1 542 ? 0.988 27.523 -16.894 1.00 87.81 542 ASN A CA 1
ATOM 4196 C C . ASN A 1 542 ? 0.785 27.029 -15.455 1.00 87.81 542 ASN A C 1
ATOM 4198 O O . ASN A 1 542 ? -0.307 27.119 -14.904 1.00 87.81 542 ASN A O 1
ATOM 4202 N N . SER A 1 543 ? 1.825 26.445 -14.870 1.00 79.19 543 SER A N 1
ATOM 4203 C CA . SER A 1 543 ? 1.788 25.780 -13.565 1.00 79.19 543 SER A CA 1
ATOM 4204 C C . SER A 1 543 ? 2.987 26.236 -12.730 1.00 79.19 543 SER A C 1
ATOM 4206 O O . SER A 1 543 ? 4.053 26.470 -13.302 1.00 79.19 543 SER A O 1
ATOM 4208 N N . PRO A 1 544 ? 2.892 26.301 -11.389 1.00 64.31 544 PRO A N 1
ATOM 4209 C CA . PRO A 1 544 ? 4.059 26.529 -10.536 1.00 64.31 544 PRO A CA 1
ATOM 4210 C C . PRO A 1 544 ? 5.115 25.422 -10.660 1.00 64.31 544 PRO A C 1
ATOM 4212 O O . PRO A 1 544 ? 6.281 25.652 -10.365 1.00 64.31 544 PRO A O 1
ATOM 4215 N N . ALA A 1 545 ? 4.706 24.226 -11.096 1.00 53.09 545 ALA A N 1
ATOM 4216 C CA . ALA A 1 545 ? 5.588 23.096 -11.374 1.00 53.09 545 ALA A CA 1
ATOM 4217 C C . ALA A 1 545 ? 6.028 23.029 -12.852 1.00 53.09 545 ALA A C 1
ATOM 4219 O O . ALA A 1 545 ? 6.587 22.017 -13.273 1.00 53.09 545 ALA A O 1
ATOM 4220 N N . ARG A 1 546 ? 5.755 24.074 -13.651 1.00 74.38 546 ARG A N 1
ATOM 4221 C CA . ARG A 1 546 ? 6.181 24.172 -15.053 1.00 74.38 546 ARG A CA 1
ATOM 4222 C C . ARG A 1 546 ? 7.704 24.141 -15.151 1.00 74.38 546 ARG A C 1
ATOM 4224 O O . ARG A 1 546 ? 8.392 24.810 -14.382 1.00 74.38 546 ARG A O 1
ATOM 4231 N N . LEU A 1 547 ? 8.225 23.417 -16.139 1.00 60.06 547 LEU A N 1
ATOM 4232 C CA . LEU A 1 547 ? 9.637 23.448 -16.483 1.00 60.06 547 LEU A CA 1
ATOM 4233 C C . LEU A 1 547 ? 10.079 24.892 -16.756 1.00 60.06 547 LEU A C 1
ATOM 4235 O O . LEU A 1 547 ? 9.358 25.693 -17.356 1.00 60.06 547 LEU A O 1
ATOM 4239 N N . VAL A 1 548 ? 11.285 25.220 -16.315 1.00 58.19 548 VAL A N 1
ATOM 4240 C CA . VAL A 1 548 ? 11.866 26.548 -16.533 1.00 58.19 548 VAL A CA 1
ATOM 4241 C C . VAL A 1 548 ? 12.448 26.640 -17.942 1.00 58.19 548 VAL A C 1
ATOM 4243 O O . VAL A 1 548 ? 12.181 27.597 -18.662 1.00 58.19 548 VAL A O 1
ATOM 4246 N N . GLU A 1 549 ? 13.200 25.618 -18.355 1.00 56.06 549 GLU A N 1
ATOM 4247 C CA . GLU A 1 549 ? 13.780 25.509 -19.689 1.00 56.06 549 GLU A CA 1
ATOM 4248 C C . GLU A 1 549 ? 14.124 24.057 -20.047 1.00 56.06 549 GLU A C 1
ATOM 4250 O O . GLU A 1 549 ? 14.358 23.216 -19.176 1.00 56.06 549 GLU A O 1
ATOM 4255 N N . TYR A 1 550 ? 14.225 23.771 -21.345 1.00 48.66 550 TYR A N 1
ATOM 4256 C CA . TYR A 1 550 ? 14.989 22.638 -21.845 1.00 48.66 550 TYR A CA 1
ATOM 4257 C C . TYR A 1 550 ? 16.478 22.995 -21.833 1.00 48.66 550 TYR A C 1
ATOM 4259 O O . TYR A 1 550 ? 16.951 23.863 -22.571 1.00 48.66 550 TYR A O 1
ATOM 4267 N N . TYR A 1 551 ? 17.222 22.314 -20.965 1.00 40.91 551 TYR A N 1
ATOM 4268 C CA . TYR A 1 551 ? 18.618 22.619 -20.664 1.00 40.91 551 TYR A CA 1
ATOM 4269 C C . TYR A 1 551 ? 19.506 22.698 -21.918 1.00 40.91 551 TYR A C 1
ATOM 4271 O O . TYR A 1 551 ? 19.596 21.740 -22.691 1.00 40.91 551 TYR A O 1
ATOM 4279 N N . LYS A 1 552 ? 20.192 23.840 -22.088 1.00 45.47 552 LYS A N 1
ATOM 4280 C CA . LYS A 1 552 ? 21.050 24.183 -23.246 1.00 45.47 552 LYS A CA 1
ATOM 4281 C C . LYS A 1 552 ? 20.354 24.102 -24.610 1.00 45.47 552 LYS A C 1
ATOM 4283 O O . LYS A 1 552 ? 21.027 24.059 -25.638 1.00 45.47 552 LYS A O 1
ATOM 4288 N N . ASN A 1 553 ? 19.025 24.127 -24.634 1.00 61.94 553 ASN A N 1
ATOM 4289 C CA . ASN A 1 553 ? 18.243 24.134 -25.859 1.00 61.94 553 ASN A CA 1
ATOM 4290 C C . ASN A 1 553 ? 17.270 25.325 -25.865 1.00 61.94 553 ASN A C 1
ATOM 4292 O O . ASN A 1 553 ? 16.058 25.138 -25.750 1.00 61.94 553 ASN A O 1
ATOM 4296 N N . PRO A 1 554 ? 17.787 26.566 -25.982 1.00 69.88 554 PRO A N 1
ATOM 4297 C CA . PRO A 1 554 ? 16.961 27.771 -25.938 1.00 69.88 554 PRO A CA 1
ATOM 4298 C C . PRO A 1 554 ? 15.932 27.812 -27.074 1.00 69.88 554 PRO A C 1
ATOM 4300 O O . PRO A 1 554 ? 14.858 28.381 -26.903 1.00 69.88 554 PRO A O 1
ATOM 4303 N N . GLU A 1 555 ? 16.228 27.175 -28.210 1.00 71.00 555 GLU A N 1
ATOM 4304 C CA . GLU A 1 555 ? 15.292 27.048 -29.327 1.00 71.00 555 GLU A CA 1
ATOM 4305 C C . GLU A 1 555 ? 14.101 26.156 -28.964 1.00 71.00 555 GLU A C 1
ATOM 4307 O O . GLU A 1 555 ? 12.959 26.574 -29.146 1.00 71.00 555 GLU A O 1
ATOM 4312 N N . ALA A 1 556 ? 14.335 24.974 -28.380 1.00 61.72 556 ALA A N 1
ATOM 4313 C CA . ALA A 1 556 ? 13.250 24.107 -27.920 1.00 61.72 556 ALA A CA 1
ATOM 4314 C C . ALA A 1 556 ? 12.481 24.714 -26.740 1.00 61.72 556 ALA A C 1
ATOM 4316 O O . ALA A 1 556 ? 11.261 24.598 -26.695 1.00 61.72 556 ALA A O 1
ATOM 4317 N N . THR A 1 557 ? 13.166 25.390 -25.810 1.00 67.62 557 THR A N 1
ATOM 4318 C CA . THR A 1 557 ? 12.521 26.112 -24.701 1.00 67.62 557 THR A CA 1
ATOM 4319 C C . THR A 1 557 ? 11.573 27.178 -25.226 1.00 67.62 557 THR A C 1
ATOM 4321 O O . THR A 1 557 ? 10.411 27.209 -24.835 1.00 67.62 557 THR A O 1
ATOM 4324 N N . LYS A 1 558 ? 12.044 28.009 -26.163 1.00 78.88 558 LYS A N 1
ATOM 4325 C CA . LYS A 1 558 ? 11.235 29.062 -26.782 1.00 78.88 558 LYS A CA 1
ATOM 4326 C C . LYS A 1 558 ? 10.106 28.501 -27.650 1.00 78.88 558 LYS A C 1
ATOM 4328 O O . LYS A 1 558 ? 9.065 29.130 -27.786 1.00 78.88 558 LYS A O 1
ATOM 4333 N N . ALA A 1 559 ? 10.299 27.328 -28.250 1.00 76.12 559 ALA A N 1
ATOM 4334 C CA . ALA A 1 559 ? 9.249 26.656 -29.010 1.00 76.12 559 ALA A CA 1
ATOM 4335 C C . ALA A 1 559 ? 8.162 26.045 -28.109 1.00 76.12 559 ALA A C 1
ATOM 4337 O O . ALA A 1 559 ? 7.019 25.908 -28.543 1.00 76.12 559 ALA A O 1
ATOM 4338 N N . ALA A 1 560 ? 8.511 25.663 -26.879 1.00 73.69 560 ALA A N 1
ATOM 4339 C CA . ALA A 1 560 ? 7.618 24.949 -25.977 1.00 73.69 560 ALA A CA 1
ATOM 4340 C C . ALA A 1 560 ? 6.964 25.823 -24.907 1.00 73.69 560 ALA A C 1
ATOM 4342 O O . ALA A 1 560 ? 5.929 25.429 -24.385 1.00 73.69 560 ALA A O 1
ATOM 4343 N N . ILE A 1 561 ? 7.533 26.980 -24.571 1.00 83.50 561 ILE A N 1
ATOM 4344 C CA . ILE A 1 561 ? 6.959 27.938 -23.622 1.00 83.50 561 ILE A CA 1
ATOM 4345 C C . ILE A 1 561 ? 6.719 29.247 -24.367 1.00 83.50 561 ILE A C 1
ATOM 4347 O O . ILE A 1 561 ? 7.647 29.801 -24.954 1.00 83.50 561 ILE A O 1
ATOM 4351 N N . ASP A 1 562 ? 5.477 29.725 -24.359 1.00 85.19 562 ASP A N 1
ATOM 4352 C CA . ASP A 1 562 ? 5.145 31.017 -24.960 1.00 85.19 562 ASP A CA 1
ATOM 4353 C C . ASP A 1 562 ? 5.610 32.208 -24.099 1.00 85.19 562 ASP A C 1
ATOM 4355 O O . ASP A 1 562 ? 6.041 32.052 -22.954 1.00 85.19 562 ASP A O 1
ATOM 4359 N N . ASP A 1 563 ? 5.513 33.422 -24.647 1.00 83.69 563 ASP A N 1
ATOM 4360 C CA . ASP A 1 563 ? 5.966 34.652 -23.977 1.00 83.69 563 ASP A CA 1
ATOM 4361 C C . ASP A 1 563 ? 5.192 34.961 -22.672 1.00 83.69 563 ASP A C 1
ATOM 4363 O O . ASP A 1 563 ? 5.642 35.763 -21.854 1.00 83.69 563 ASP A O 1
ATOM 4367 N N . GLU A 1 564 ? 4.045 34.310 -22.447 1.00 82.12 564 GLU A N 1
ATOM 4368 C CA . GLU A 1 564 ? 3.221 34.426 -21.236 1.00 82.12 564 GLU A CA 1
ATOM 4369 C C . GLU A 1 564 ? 3.503 33.304 -20.216 1.00 82.12 564 GLU A C 1
ATOM 4371 O O . GLU A 1 564 ? 2.894 33.255 -19.142 1.00 82.12 564 GLU A O 1
ATOM 4376 N N . GLY A 1 565 ? 4.432 32.394 -20.525 1.00 82.56 565 GLY A N 1
ATOM 4377 C CA . GLY A 1 565 ? 4.809 31.280 -19.663 1.00 82.56 565 GLY A CA 1
ATOM 4378 C C . GLY A 1 565 ? 3.882 30.065 -19.758 1.00 82.56 565 GLY A C 1
ATOM 4379 O O . GLY A 1 565 ? 3.888 29.221 -18.865 1.00 82.56 565 GLY A O 1
ATOM 4380 N N . PHE A 1 566 ? 3.063 29.920 -20.793 1.00 90.19 566 PHE A N 1
ATOM 4381 C CA . PHE A 1 566 ? 2.303 28.687 -20.989 1.00 90.19 566 PHE A CA 1
ATOM 4382 C C . PHE A 1 566 ? 3.135 27.663 -21.754 1.00 90.19 566 PHE A C 1
ATOM 4384 O O . PHE A 1 566 ? 3.635 27.927 -22.845 1.00 90.19 566 PHE A O 1
ATOM 4391 N N . PHE A 1 567 ? 3.252 26.470 -21.178 1.00 86.75 567 PHE A N 1
ATOM 4392 C CA . PHE A 1 567 ? 3.857 25.323 -21.831 1.00 86.75 567 PHE A CA 1
ATOM 4393 C C . PHE A 1 567 ? 2.881 24.694 -22.827 1.00 86.75 567 PHE A C 1
ATOM 4395 O O . PHE A 1 567 ? 1.754 24.360 -22.459 1.00 86.75 567 PHE A O 1
ATOM 4402 N N . ARG A 1 568 ? 3.329 24.503 -24.065 1.00 85.81 568 ARG A N 1
ATOM 4403 C CA . ARG A 1 568 ? 2.610 23.834 -25.151 1.00 85.81 568 ARG A CA 1
ATOM 4404 C C . ARG A 1 568 ? 2.750 22.323 -24.986 1.00 85.81 568 ARG A C 1
ATOM 4406 O O . ARG A 1 568 ? 3.830 21.774 -25.200 1.00 85.81 568 ARG A O 1
ATOM 4413 N N . THR A 1 569 ? 1.681 21.642 -24.574 1.00 81.19 569 THR A N 1
ATOM 4414 C CA . THR A 1 569 ? 1.766 20.216 -24.208 1.00 81.19 569 THR A CA 1
ATOM 4415 C C . THR A 1 569 ? 1.920 19.297 -25.416 1.00 81.19 569 THR A C 1
ATOM 4417 O O . THR A 1 569 ? 2.385 18.160 -25.289 1.00 81.19 569 THR A O 1
ATOM 4420 N N . GLY A 1 570 ? 1.516 19.765 -26.600 1.00 74.69 570 GLY A N 1
ATOM 4421 C CA . GLY A 1 570 ? 1.311 18.917 -27.762 1.00 74.69 570 GLY A CA 1
ATOM 4422 C C . GLY A 1 570 ? 0.136 17.949 -27.609 1.00 74.69 570 GLY A C 1
ATOM 4423 O O . GLY A 1 570 ? 0.025 17.043 -28.432 1.00 74.69 570 GLY A O 1
ATOM 4424 N N . ASP A 1 571 ? -0.722 18.103 -26.599 1.00 80.81 571 ASP A N 1
ATOM 4425 C CA . ASP A 1 571 ? -1.990 17.385 -26.471 1.00 80.81 571 ASP A CA 1
ATOM 4426 C C . ASP A 1 571 ? -3.129 18.274 -26.972 1.00 80.81 571 ASP A C 1
ATOM 4428 O O . ASP A 1 571 ? -3.169 19.476 -26.711 1.00 80.81 571 ASP A O 1
ATOM 4432 N N . ILE A 1 572 ? -4.060 17.682 -27.709 1.00 81.69 572 ILE A N 1
ATOM 4433 C CA . ILE A 1 572 ? -5.241 18.351 -28.239 1.00 81.69 572 ILE A CA 1
ATOM 4434 C C . ILE A 1 572 ? -6.406 18.098 -27.306 1.00 81.69 572 ILE A C 1
ATOM 4436 O O . ILE A 1 572 ? -6.679 16.956 -26.934 1.00 81.69 572 ILE A O 1
ATOM 4440 N N . GLY A 1 573 ? -7.131 19.158 -26.982 1.00 87.12 573 GLY A N 1
ATOM 4441 C CA . GLY A 1 573 ? -8.317 19.081 -26.153 1.00 87.12 573 GLY A CA 1
ATOM 4442 C C . GLY A 1 573 ? -9.214 20.293 -26.303 1.00 87.12 573 GLY A C 1
ATOM 4443 O O . GLY A 1 573 ? -8.998 21.164 -27.145 1.00 87.12 573 GLY A O 1
ATOM 4444 N N . TYR A 1 574 ? -10.247 20.320 -25.480 1.00 90.75 574 TYR A N 1
ATOM 4445 C CA . TYR A 1 574 ? -11.143 21.457 -25.311 1.00 90.75 574 TYR A CA 1
ATOM 4446 C C . TYR A 1 574 ? -11.582 21.531 -23.847 1.00 90.75 574 TYR A C 1
ATOM 4448 O O . TYR A 1 574 ? -11.332 20.605 -23.074 1.00 90.75 574 TYR A O 1
ATOM 4456 N N . TYR A 1 575 ? -12.241 22.621 -23.461 1.00 92.44 575 TYR A N 1
ATOM 4457 C CA . TYR A 1 575 ? -12.919 22.728 -22.169 1.00 92.44 575 TYR A CA 1
ATOM 4458 C C . TYR A 1 575 ? -14.384 23.105 -22.356 1.00 92.44 575 TYR A C 1
ATOM 4460 O O . TYR A 1 575 ? -14.740 23.677 -23.382 1.00 92.44 575 TYR A O 1
ATOM 4468 N N . ASP A 1 576 ? -15.241 22.771 -21.400 1.00 87.31 576 ASP A N 1
ATOM 4469 C CA . ASP A 1 576 ? -16.647 23.185 -21.412 1.00 87.31 576 ASP A CA 1
ATOM 4470 C C . ASP A 1 576 ? -16.896 24.496 -20.650 1.00 87.31 576 ASP A C 1
ATOM 4472 O O . ASP A 1 576 ? -15.993 25.058 -20.032 1.00 87.31 576 ASP A O 1
ATOM 4476 N N . ASP A 1 577 ? -18.140 24.983 -20.674 1.00 84.12 577 ASP A N 1
ATOM 4477 C CA . ASP A 1 577 ? -18.541 26.228 -20.000 1.00 84.12 577 ASP A CA 1
ATOM 4478 C C . ASP A 1 577 ? -18.316 26.205 -18.474 1.00 84.12 577 ASP A C 1
ATOM 4480 O O . ASP A 1 577 ? -18.243 27.255 -17.836 1.00 84.12 577 ASP A O 1
ATOM 4484 N N . ASP A 1 578 ? -18.169 25.014 -17.885 1.00 80.06 578 ASP A N 1
ATOM 4485 C CA . ASP A 1 578 ? -17.891 24.818 -16.462 1.00 80.06 578 ASP A CA 1
ATOM 4486 C C . ASP A 1 578 ? -16.379 24.704 -16.163 1.00 80.06 578 ASP A C 1
ATOM 4488 O O . ASP A 1 578 ? -15.990 24.513 -15.007 1.00 80.06 578 ASP A O 1
ATOM 4492 N N . GLY A 1 579 ? -15.516 24.816 -17.181 1.00 81.00 579 GLY A N 1
ATOM 4493 C CA . GLY A 1 579 ? -14.058 24.759 -17.055 1.00 81.00 579 GLY A CA 1
ATOM 4494 C C . GLY A 1 579 ? -13.484 23.346 -16.919 1.00 81.00 579 GLY A C 1
ATOM 4495 O O . GLY A 1 579 ? -12.355 23.193 -16.450 1.00 81.00 579 GLY A O 1
ATOM 4496 N N . ASN A 1 580 ? -14.248 22.316 -17.294 1.00 85.12 580 ASN A N 1
ATOM 4497 C CA . ASN A 1 580 ? -13.768 20.936 -17.338 1.00 85.12 580 ASN A CA 1
ATOM 4498 C C . ASN A 1 580 ? -13.039 20.683 -18.650 1.00 85.12 580 ASN A C 1
ATOM 4500 O O . ASN A 1 580 ? -13.580 21.007 -19.704 1.00 85.12 580 ASN A O 1
ATOM 4504 N N . PHE A 1 581 ? -11.858 20.078 -18.591 1.00 87.19 581 PHE A N 1
ATOM 4505 C CA . PHE A 1 581 ? -11.047 19.778 -19.766 1.00 87.19 581 PHE A CA 1
ATOM 4506 C C . PHE A 1 581 ? -11.289 18.360 -20.278 1.00 87.19 581 PHE A C 1
ATOM 4508 O O . PHE A 1 581 ? -11.482 17.433 -19.499 1.00 87.19 581 PHE A O 1
ATOM 4515 N N . PHE A 1 582 ? -11.220 18.190 -21.595 1.00 84.81 582 PHE A N 1
ATOM 4516 C CA . PHE A 1 582 ? -11.410 16.925 -22.302 1.00 84.81 582 PHE A CA 1
ATOM 4517 C C . PHE A 1 582 ? -10.243 16.708 -23.263 1.00 84.81 582 PHE A C 1
ATOM 4519 O O . PHE A 1 582 ? -9.916 17.596 -24.057 1.00 84.81 582 PHE A O 1
ATOM 4526 N N . LEU A 1 583 ? -9.616 15.532 -23.196 1.00 79.94 583 LEU A N 1
ATOM 4527 C CA . LEU A 1 583 ? -8.519 15.154 -24.087 1.00 79.94 583 LEU A CA 1
ATOM 4528 C C . LEU A 1 583 ? -9.069 14.521 -25.366 1.00 79.94 583 LEU A C 1
ATOM 4530 O O . LEU A 1 583 ? -9.965 13.685 -25.314 1.00 79.94 583 LEU A O 1
ATOM 4534 N N . VAL A 1 584 ? -8.506 14.904 -26.508 1.00 73.75 584 VAL A N 1
ATOM 4535 C CA . VAL A 1 584 ? -8.894 14.403 -27.832 1.00 73.75 584 VAL A CA 1
ATOM 4536 C C . VAL A 1 584 ? -7.810 13.489 -28.405 1.00 73.75 584 VAL A C 1
ATOM 4538 O O . VAL A 1 584 ? -8.099 12.345 -28.736 1.00 73.75 584 VAL A O 1
ATOM 4541 N N . ASP A 1 585 ? -6.571 13.969 -28.547 1.00 63.69 585 ASP A N 1
ATOM 4542 C CA . ASP A 1 585 ? -5.447 13.180 -29.085 1.00 63.69 585 ASP A CA 1
ATOM 4543 C C . ASP A 1 585 ? -4.108 13.907 -28.854 1.00 63.69 585 ASP A C 1
ATOM 4545 O O . ASP A 1 585 ? -4.085 15.007 -28.312 1.00 63.69 585 ASP A O 1
AT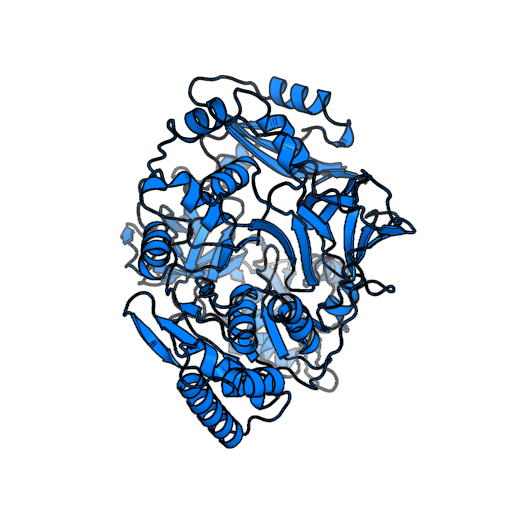OM 4549 N N . ARG A 1 586 ? -2.983 13.346 -29.307 1.00 65.31 586 ARG A N 1
ATOM 4550 C CA . ARG A 1 586 ? -1.670 14.012 -29.289 1.00 65.31 586 ARG A CA 1
ATOM 4551 C C . ARG A 1 586 ? -1.344 14.613 -30.655 1.00 65.31 586 ARG A C 1
ATOM 4553 O O . ARG A 1 586 ? -1.437 13.926 -31.666 1.00 65.31 586 ARG A O 1
ATOM 4560 N N . LEU A 1 587 ? -0.847 15.847 -30.701 1.00 61.34 587 LEU A N 1
ATOM 4561 C CA . LEU A 1 587 ? -0.497 16.597 -31.916 1.00 61.34 587 LEU A CA 1
ATOM 4562 C C . LEU A 1 587 ? 0.382 15.790 -32.890 1.00 61.34 587 LEU A C 1
ATOM 4564 O O . LEU A 1 587 ? 0.131 15.772 -34.090 1.00 61.34 587 LEU A O 1
ATOM 4568 N N . LYS A 1 588 ? 1.387 15.065 -32.377 1.00 55.44 588 LYS A N 1
ATOM 4569 C CA . LYS A 1 588 ? 2.289 14.214 -33.186 1.00 55.44 588 LYS A CA 1
ATOM 4570 C C . LYS A 1 588 ? 1.671 12.878 -33.631 1.00 55.44 588 LYS A C 1
ATOM 4572 O O . LYS A 1 588 ? 2.285 12.169 -34.425 1.00 55.44 588 LYS A O 1
ATOM 4577 N N . ALA A 1 589 ? 0.513 12.509 -33.091 1.00 55.84 589 ALA A N 1
ATOM 4578 C CA . ALA A 1 589 ? -0.236 11.303 -33.443 1.00 55.84 589 ALA A CA 1
ATOM 4579 C C . ALA A 1 589 ? -1.375 11.577 -34.443 1.00 55.84 589 ALA A C 1
ATOM 4581 O O . ALA A 1 589 ? -1.953 10.623 -34.963 1.00 55.84 589 ALA A O 1
ATOM 4582 N N . LEU A 1 590 ? -1.662 12.849 -34.742 1.00 65.25 590 LEU A N 1
ATOM 4583 C CA . LEU A 1 590 ? -2.649 13.246 -35.742 1.00 65.25 590 LEU A CA 1
ATOM 4584 C C . LEU A 1 590 ? -2.177 12.893 -37.154 1.00 65.25 590 LEU A C 1
ATOM 4586 O O . LEU A 1 590 ? -1.007 13.065 -37.500 1.00 65.25 590 LEU A O 1
ATOM 4590 N N . ILE A 1 591 ? -3.119 12.428 -37.967 1.00 77.25 591 ILE A N 1
ATOM 4591 C CA . ILE A 1 591 ? -2.915 12.126 -39.382 1.00 77.25 591 ILE A CA 1
ATOM 4592 C C . ILE A 1 591 ? -3.145 13.414 -40.163 1.00 77.25 591 ILE A C 1
ATOM 4594 O O . ILE A 1 591 ? -4.187 14.057 -40.007 1.00 77.25 591 ILE A O 1
ATOM 4598 N N . LYS A 1 592 ? -2.171 13.810 -40.980 1.00 79.75 592 LYS A N 1
ATOM 4599 C CA . LYS A 1 592 ? -2.270 15.022 -41.798 1.00 79.75 592 LYS A CA 1
ATOM 4600 C C . LYS A 1 592 ? -3.014 14.689 -43.079 1.00 79.75 592 LYS A C 1
ATOM 4602 O O . LYS A 1 592 ? -2.463 14.026 -43.941 1.00 79.75 592 LYS A O 1
ATOM 4607 N N . PHE A 1 593 ? -4.257 15.136 -43.198 1.00 80.88 593 PHE A N 1
ATOM 4608 C CA . PHE A 1 593 ? -5.046 14.978 -44.415 1.00 80.88 593 PHE A CA 1
ATOM 4609 C C . PHE A 1 593 ? -5.315 16.361 -45.005 1.00 80.88 593 PHE A C 1
ATOM 4611 O O . PHE A 1 593 ? -6.212 17.079 -44.547 1.00 80.88 593 PHE A O 1
ATOM 4618 N N . ARG A 1 594 ? -4.534 16.755 -46.016 1.00 78.38 594 ARG A N 1
ATOM 4619 C CA . ARG A 1 594 ? -4.508 18.132 -46.538 1.00 78.38 594 ARG A CA 1
ATOM 4620 C C . ARG A 1 594 ? -4.273 19.135 -45.392 1.00 78.38 594 ARG A C 1
ATOM 4622 O O . ARG A 1 594 ? -3.398 18.960 -44.553 1.00 78.38 594 ARG A O 1
ATOM 4629 N N . ASN A 1 595 ? -5.125 20.156 -45.286 1.00 66.50 595 ASN A N 1
ATOM 4630 C CA . ASN A 1 595 ? -5.088 21.156 -44.215 1.00 66.50 595 ASN A CA 1
ATOM 4631 C C . ASN A 1 595 ? -5.783 20.701 -42.912 1.00 66.50 595 ASN A C 1
ATOM 4633 O O . ASN A 1 595 ? -5.944 21.516 -42.001 1.00 66.50 595 ASN A O 1
ATOM 4637 N N . TYR A 1 596 ? -6.229 19.442 -42.818 1.00 70.12 596 TYR A N 1
ATOM 4638 C CA . TYR A 1 596 ? -6.923 18.899 -41.649 1.00 70.12 596 TYR A CA 1
ATOM 4639 C C . TYR A 1 596 ? -6.021 17.968 -40.838 1.00 70.12 596 TYR A C 1
ATOM 4641 O O . TYR A 1 596 ? -5.216 17.214 -41.384 1.00 70.12 596 TYR A O 1
ATOM 4649 N N . HIS A 1 597 ? -6.218 17.981 -39.521 1.00 72.75 597 HIS A N 1
ATOM 4650 C CA . HIS A 1 597 ? -5.625 17.009 -38.611 1.00 72.75 597 HIS A CA 1
ATOM 4651 C C . HIS A 1 597 ? -6.699 16.017 -38.170 1.00 72.75 597 HIS A C 1
ATOM 4653 O O . HIS A 1 597 ? -7.675 16.388 -37.519 1.00 72.75 597 HIS A O 1
ATOM 4659 N N . VAL A 1 598 ? -6.520 14.757 -38.548 1.00 77.62 598 VAL A N 1
ATOM 4660 C CA . VAL A 1 598 ? -7.462 13.671 -38.281 1.00 77.62 598 VAL A CA 1
ATOM 4661 C C . VAL A 1 598 ? -7.001 12.900 -37.046 1.00 77.62 598 VAL A C 1
ATOM 4663 O O . VAL A 1 598 ? -5.850 12.460 -36.978 1.00 77.62 598 VAL A O 1
ATOM 4666 N N . SER A 1 599 ? -7.893 12.728 -36.067 1.00 78.00 599 SER A N 1
ATOM 4667 C CA . SER A 1 599 ? -7.618 11.902 -34.888 1.00 78.00 599 SER A CA 1
ATOM 4668 C C . SER A 1 599 ? -7.710 10.426 -35.256 1.00 78.00 599 SER A C 1
ATOM 4670 O O . SER A 1 599 ? -8.742 9.943 -35.721 1.00 78.00 599 SER A O 1
ATOM 4672 N N . ALA A 1 600 ? -6.620 9.698 -35.022 1.00 77.94 600 ALA A N 1
ATOM 4673 C CA . ALA A 1 600 ? -6.609 8.249 -35.169 1.00 77.94 600 ALA A CA 1
ATOM 4674 C C . ALA A 1 600 ? -7.502 7.586 -34.109 1.00 77.94 600 ALA A C 1
ATOM 4676 O O . ALA A 1 600 ? -8.197 6.620 -34.411 1.00 77.94 600 ALA A O 1
ATOM 4677 N N . SER A 1 601 ? -7.517 8.136 -32.892 1.00 75.25 601 SER A N 1
ATOM 4678 C CA . SER A 1 601 ? -8.223 7.579 -31.733 1.00 75.25 601 SER A CA 1
ATOM 4679 C C . SER A 1 601 ? -9.750 7.581 -31.906 1.00 75.25 601 SER A C 1
ATOM 4681 O O . SER A 1 601 ? -10.425 6.633 -31.501 1.00 75.25 601 SER A O 1
ATOM 4683 N N . GLU A 1 602 ? -10.300 8.605 -32.570 1.00 80.06 602 GLU A N 1
ATOM 4684 C CA . GLU A 1 602 ? -11.727 8.681 -32.929 1.00 80.06 602 GLU A CA 1
ATOM 4685 C C . GLU A 1 602 ? -12.132 7.512 -33.840 1.00 80.06 602 GLU A C 1
ATOM 4687 O O . GLU A 1 602 ? -13.095 6.795 -33.570 1.00 80.06 602 GLU A O 1
ATOM 4692 N N . ILE A 1 603 ? -11.338 7.257 -34.882 1.00 84.88 603 ILE A N 1
ATOM 4693 C CA . ILE A 1 603 ? -11.585 6.177 -35.842 1.00 84.88 603 ILE A CA 1
ATOM 4694 C C . ILE A 1 603 ? -11.375 4.803 -35.183 1.00 84.88 603 ILE A C 1
ATOM 4696 O O . ILE A 1 603 ? -12.159 3.882 -35.405 1.00 84.88 603 ILE A O 1
ATOM 4700 N N . GLU A 1 604 ? -10.345 4.660 -34.344 1.00 88.62 604 GLU A N 1
ATOM 4701 C CA . GLU A 1 604 ? -10.074 3.437 -33.576 1.00 88.62 604 GLU A CA 1
ATOM 4702 C C . GLU A 1 604 ? -11.244 3.061 -32.668 1.00 88.62 604 GLU A C 1
ATOM 4704 O O . GLU A 1 604 ? -11.637 1.896 -32.637 1.00 88.62 604 GLU A O 1
ATOM 4709 N N . THR A 1 605 ? -11.834 4.043 -31.984 1.00 82.44 605 THR A N 1
ATOM 4710 C CA . THR A 1 605 ? -12.992 3.835 -31.101 1.00 82.44 605 THR A CA 1
ATOM 4711 C C . THR A 1 605 ? -14.195 3.308 -31.881 1.00 82.44 605 THR A C 1
ATOM 4713 O O . THR A 1 605 ? -14.830 2.337 -31.467 1.00 82.44 605 THR A O 1
ATOM 4716 N N . ILE A 1 606 ? -14.474 3.888 -33.052 1.00 88.69 606 ILE A N 1
ATOM 4717 C CA . ILE A 1 606 ? -15.581 3.456 -33.915 1.00 88.69 606 ILE A CA 1
ATOM 4718 C C . ILE A 1 606 ? -15.343 2.032 -34.421 1.00 88.69 606 ILE A C 1
ATOM 4720 O O . ILE A 1 606 ? -16.238 1.192 -34.355 1.00 88.69 606 ILE A O 1
ATOM 4724 N N . LEU A 1 607 ? -14.125 1.715 -34.864 1.00 88.19 607 LEU A N 1
ATOM 4725 C CA . LEU A 1 607 ? -13.770 0.362 -35.300 1.00 88.19 607 LEU A CA 1
ATOM 4726 C C . LEU A 1 607 ? -13.913 -0.663 -34.167 1.00 88.19 607 LEU A C 1
ATOM 4728 O O . LEU A 1 607 ? -14.437 -1.752 -34.393 1.00 88.19 607 LEU A O 1
ATOM 4732 N N . GLN A 1 608 ? -13.494 -0.311 -32.949 1.00 89.38 608 GLN A N 1
ATOM 4733 C CA . GLN A 1 608 ? -13.603 -1.166 -31.762 1.00 89.38 608 GLN A CA 1
ATOM 4734 C C . GLN A 1 608 ? -15.052 -1.398 -31.309 1.00 89.38 608 GLN A C 1
ATOM 4736 O O . GLN A 1 608 ? -15.319 -2.369 -30.602 1.00 89.38 608 GLN A O 1
ATOM 4741 N N . SER A 1 609 ? -16.005 -0.567 -31.743 1.00 88.69 609 SER A N 1
ATOM 4742 C CA . SER A 1 609 ? -17.432 -0.817 -31.505 1.00 88.69 609 SER A CA 1
ATOM 4743 C C . SER A 1 609 ? -17.966 -2.021 -32.297 1.00 88.69 609 SER A C 1
ATOM 4745 O O . SER A 1 609 ? -18.985 -2.613 -31.926 1.00 88.69 609 SER A O 1
ATOM 4747 N N . HIS A 1 610 ? -17.281 -2.421 -33.377 1.00 92.50 610 HIS A N 1
ATOM 4748 C CA . HIS A 1 610 ? -17.725 -3.519 -34.223 1.00 92.50 610 HIS A CA 1
ATOM 4749 C C . HIS A 1 610 ? -17.479 -4.882 -33.546 1.00 92.50 610 HIS A C 1
ATOM 4751 O O . HIS A 1 610 ? -16.333 -5.226 -33.257 1.00 92.50 610 HIS A O 1
ATOM 4757 N N . PRO A 1 611 ? -18.498 -5.751 -33.377 1.00 88.75 611 PRO A N 1
ATOM 4758 C CA . PRO A 1 611 ? -18.363 -6.994 -32.607 1.00 88.75 611 PRO A CA 1
ATOM 4759 C C . PRO A 1 611 ? -17.319 -7.999 -33.125 1.00 88.75 611 PRO A C 1
ATOM 4761 O O . PRO A 1 611 ? -16.946 -8.920 -32.397 1.00 88.75 611 PRO A O 1
ATOM 4764 N N . ALA A 1 612 ? -16.901 -7.899 -34.386 1.00 92.69 612 ALA A N 1
ATOM 4765 C CA . ALA A 1 612 ? -15.885 -8.773 -34.980 1.00 92.69 612 ALA A CA 1
ATOM 4766 C C . ALA A 1 612 ? -14.446 -8.231 -34.863 1.00 92.69 612 ALA A C 1
ATOM 4768 O O . ALA A 1 612 ? -13.506 -8.953 -35.189 1.00 92.69 612 ALA A O 1
ATOM 4769 N N . VAL A 1 613 ? -14.267 -6.989 -34.404 1.00 91.94 613 VAL A N 1
ATOM 4770 C CA . VAL A 1 613 ? -12.956 -6.350 -34.221 1.00 91.94 613 VAL A CA 1
ATOM 4771 C C . VAL A 1 613 ? -12.451 -6.647 -32.811 1.00 91.94 613 VAL A C 1
ATOM 4773 O O . VAL A 1 613 ? -13.151 -6.403 -31.833 1.00 91.94 613 VAL A O 1
ATOM 4776 N N . GLN A 1 614 ? -11.249 -7.215 -32.707 1.00 89.12 614 GLN A N 1
ATOM 4777 C CA . GLN A 1 614 ? -10.584 -7.484 -31.430 1.00 89.12 614 GLN A CA 1
ATOM 4778 C C . GLN A 1 614 ? -9.707 -6.300 -31.014 1.00 89.12 614 GLN A C 1
ATOM 4780 O O . GLN A 1 614 ? -9.800 -5.838 -29.882 1.00 89.12 614 GLN A O 1
ATOM 4785 N N . GLU A 1 615 ? -8.878 -5.797 -31.929 1.00 87.94 615 GLU A N 1
ATOM 4786 C CA . GLU A 1 615 ? -8.076 -4.586 -31.747 1.00 87.94 615 GLU A CA 1
ATOM 4787 C C . GLU A 1 615 ? -8.050 -3.794 -33.058 1.00 87.94 615 GLU A C 1
ATOM 4789 O O . GLU A 1 615 ? -8.061 -4.376 -34.146 1.00 87.94 615 GLU A O 1
ATOM 4794 N N . ALA A 1 616 ? -7.977 -2.467 -32.958 1.00 91.44 616 ALA A N 1
ATOM 4795 C CA . ALA A 1 616 ? -7.816 -1.577 -34.102 1.00 91.44 616 ALA A CA 1
ATOM 4796 C C . ALA A 1 616 ? -6.767 -0.505 -33.797 1.00 91.44 616 ALA A C 1
ATOM 4798 O O . ALA A 1 616 ? -6.726 0.021 -32.685 1.00 91.44 616 ALA A O 1
ATOM 4799 N N . ALA A 1 617 ? -5.938 -0.188 -34.789 1.00 90.75 617 ALA A N 1
ATOM 4800 C CA . ALA A 1 617 ? -4.965 0.896 -34.730 1.00 90.75 617 ALA A CA 1
ATOM 4801 C C . ALA A 1 617 ? -4.920 1.629 -36.068 1.00 90.75 617 ALA A C 1
ATOM 4803 O O . ALA A 1 617 ? -4.791 1.002 -37.114 1.00 90.75 617 ALA A O 1
ATOM 4804 N N . VAL A 1 618 ? -4.998 2.951 -36.044 1.00 91.00 618 VAL A N 1
ATOM 4805 C CA . VAL A 1 618 ? -5.078 3.799 -37.230 1.00 91.00 618 VAL A CA 1
ATOM 4806 C C . VAL A 1 618 ? -3.807 4.637 -37.340 1.00 91.00 618 VAL A C 1
ATOM 4808 O O . VAL A 1 618 ? -3.310 5.206 -36.362 1.00 91.00 618 VAL A O 1
ATOM 4811 N N . VAL A 1 619 ? -3.250 4.680 -38.548 1.00 89.88 619 VAL A N 1
ATOM 4812 C CA . VAL A 1 619 ? -2.052 5.453 -38.894 1.00 89.88 619 VAL A CA 1
ATOM 4813 C C . VAL A 1 619 ? -2.256 6.182 -40.222 1.00 89.88 619 VAL A C 1
ATOM 4815 O O . VAL A 1 619 ? -3.096 5.798 -41.033 1.00 89.88 619 VAL A O 1
ATOM 4818 N N . GLY A 1 620 ? -1.477 7.237 -40.455 1.00 87.69 620 GLY A N 1
ATOM 4819 C CA . GLY A 1 620 ? -1.437 7.921 -41.745 1.00 87.69 620 GLY A CA 1
ATOM 4820 C C . GLY A 1 620 ? -0.644 7.116 -42.773 1.00 87.69 620 GLY A C 1
ATOM 4821 O O . GLY A 1 620 ? 0.524 6.800 -42.537 1.00 87.69 620 GLY A O 1
ATOM 4822 N N . LYS A 1 621 ? -1.276 6.783 -43.901 1.00 89.50 621 LYS A N 1
ATOM 4823 C CA . LYS A 1 621 ? -0.621 6.249 -45.099 1.00 89.50 621 LYS A CA 1
ATOM 4824 C C . LYS A 1 621 ? -0.231 7.420 -46.005 1.00 89.50 621 LYS A C 1
ATOM 4826 O O . LYS A 1 621 ? -1.140 8.127 -46.430 1.00 89.50 621 LYS A O 1
ATOM 4831 N N . PRO A 1 622 ? 1.055 7.623 -46.336 1.00 87.12 622 PRO A N 1
ATOM 4832 C CA . PRO A 1 622 ? 1.471 8.714 -47.216 1.00 87.12 622 PRO A CA 1
ATOM 4833 C C . PRO A 1 622 ? 0.703 8.731 -48.547 1.00 87.12 622 PRO A C 1
ATOM 4835 O O . PRO A 1 622 ? 0.501 7.682 -49.161 1.00 87.12 622 PRO A O 1
ATOM 4838 N N . HIS A 1 623 ? 0.288 9.917 -48.990 1.00 88.38 623 HIS A N 1
ATOM 4839 C CA . HIS A 1 623 ? -0.420 10.144 -50.248 1.00 88.38 623 HIS A CA 1
ATOM 4840 C C . HIS A 1 623 ? 0.131 11.390 -50.949 1.00 88.38 623 HIS A C 1
ATOM 4842 O O . HIS A 1 623 ? 0.270 12.440 -50.330 1.00 88.38 623 HIS A O 1
ATOM 4848 N N . GLU A 1 624 ? 0.401 11.301 -52.255 1.00 81.25 624 GLU A N 1
ATOM 4849 C CA . GLU A 1 624 ? 1.117 12.348 -53.010 1.00 81.25 624 GLU A CA 1
ATOM 4850 C C . GLU A 1 624 ? 0.420 13.720 -53.016 1.00 81.25 624 GLU A C 1
ATOM 4852 O O . GLU A 1 624 ? 1.084 14.743 -53.152 1.00 81.25 624 GLU A O 1
ATOM 4857 N N . ILE A 1 625 ? -0.911 13.745 -52.885 1.00 82.06 625 ILE A N 1
ATOM 4858 C CA . ILE A 1 625 ? -1.724 14.973 -52.981 1.00 82.06 625 ILE A CA 1
ATOM 4859 C C . ILE A 1 625 ? -2.334 15.381 -51.635 1.00 82.06 625 ILE A C 1
ATOM 4861 O O . ILE A 1 625 ? -2.554 16.563 -51.391 1.00 82.06 625 ILE A O 1
ATOM 4865 N N . ASP A 1 626 ? -2.638 14.410 -50.774 1.00 82.81 626 ASP A N 1
ATOM 4866 C CA . ASP A 1 626 ? -3.454 14.639 -49.570 1.00 82.81 626 ASP A CA 1
ATOM 4867 C C . ASP A 1 626 ? -2.625 14.521 -48.281 1.00 82.81 626 ASP A C 1
ATOM 4869 O O . ASP A 1 626 ? -3.203 14.434 -47.202 1.00 82.81 626 ASP A O 1
ATOM 4873 N N . ASP A 1 627 ? -1.295 14.506 -48.405 1.00 88.19 627 ASP A N 1
ATOM 4874 C CA . ASP A 1 627 ? -0.305 14.237 -47.356 1.00 88.19 627 ASP A CA 1
ATOM 4875 C C . ASP A 1 627 ? -0.390 12.809 -46.793 1.00 88.19 627 ASP A C 1
ATOM 4877 O O . ASP A 1 627 ? 0.482 11.981 -47.061 1.00 88.19 627 ASP A O 1
ATOM 4881 N N . GLU A 1 628 ? -1.449 12.480 -46.056 1.00 89.50 628 GLU A N 1
ATOM 4882 C CA . GLU A 1 628 ? -1.709 11.153 -45.508 1.00 89.50 628 GLU A CA 1
ATOM 4883 C C . GLU A 1 628 ? -3.199 10.779 -45.600 1.00 89.50 628 GLU A C 1
ATOM 4885 O O . GLU A 1 628 ? -4.098 11.565 -45.308 1.00 89.50 628 GLU A O 1
ATOM 4890 N N . HIS A 1 629 ? -3.486 9.524 -45.939 1.00 92.12 629 HIS A N 1
ATOM 4891 C CA . HIS A 1 629 ? -4.814 8.924 -45.823 1.00 92.12 629 HIS A CA 1
ATOM 4892 C C . HIS A 1 629 ? -4.907 8.066 -44.555 1.00 92.12 629 HIS A C 1
ATOM 4894 O O . HIS A 1 629 ? -4.031 7.226 -44.339 1.00 92.12 629 HIS A O 1
ATOM 4900 N N . PRO A 1 630 ? -5.966 8.198 -43.732 1.00 92.12 630 PRO A N 1
ATOM 4901 C CA . PRO A 1 630 ? -6.171 7.305 -42.595 1.00 92.12 630 PRO A CA 1
ATOM 4902 C C . PRO A 1 630 ? -6.301 5.844 -43.042 1.00 92.12 630 PRO A C 1
ATOM 4904 O O . PRO A 1 630 ? -7.143 5.526 -43.883 1.00 92.12 630 PRO A O 1
ATOM 4907 N N . LEU A 1 631 ? -5.474 4.967 -42.476 1.00 94.00 631 LEU A N 1
ATOM 4908 C CA . LEU A 1 631 ? -5.462 3.524 -42.715 1.00 94.00 631 LEU A CA 1
ATOM 4909 C C . LEU A 1 631 ? -5.580 2.791 -41.383 1.00 94.00 631 LEU A C 1
ATOM 4911 O O . LEU A 1 631 ? -4.847 3.105 -40.444 1.00 94.00 631 LEU A O 1
ATOM 4915 N N . ALA A 1 632 ? -6.462 1.795 -41.310 1.00 94.81 632 ALA A N 1
ATOM 4916 C CA . ALA A 1 632 ? -6.635 0.975 -40.117 1.00 94.81 632 ALA A CA 1
ATOM 4917 C C . ALA A 1 632 ? -5.906 -0.365 -40.238 1.00 94.81 632 ALA A C 1
ATOM 4919 O O . ALA A 1 632 ? -6.030 -1.064 -41.236 1.00 94.81 632 ALA A O 1
ATOM 4920 N N . PHE A 1 633 ? -5.209 -0.763 -39.184 1.00 95.25 633 PHE A N 1
ATOM 4921 C CA . PHE A 1 633 ? -4.834 -2.144 -38.924 1.00 95.25 633 PHE A CA 1
ATOM 4922 C C . PHE A 1 633 ? -5.851 -2.751 -37.962 1.00 95.25 633 PHE A C 1
ATOM 4924 O O . PHE A 1 633 ? -6.246 -2.094 -36.996 1.00 95.25 633 PHE A O 1
ATOM 4931 N N . VAL A 1 634 ? -6.278 -3.987 -38.213 1.00 94.81 634 VAL A N 1
ATOM 4932 C CA . VAL A 1 634 ? -7.342 -4.649 -37.445 1.00 94.81 634 VAL A CA 1
ATOM 4933 C C . VAL A 1 634 ? -6.984 -6.105 -37.168 1.00 94.81 634 VAL A C 1
ATOM 4935 O O . VAL A 1 634 ? -6.589 -6.836 -38.074 1.00 94.81 634 VAL A O 1
ATOM 4938 N N . THR A 1 635 ? -7.179 -6.557 -35.932 1.00 92.69 635 THR A N 1
ATOM 4939 C CA . THR A 1 635 ? -7.207 -7.988 -35.588 1.00 92.69 635 THR A CA 1
ATOM 4940 C C . THR A 1 635 ? -8.655 -8.426 -35.368 1.00 92.69 635 THR A C 1
ATOM 4942 O O . THR A 1 635 ? -9.480 -7.664 -34.858 1.00 92.69 635 THR A O 1
ATOM 4945 N N . LYS A 1 636 ? -8.999 -9.645 -35.796 1.00 93.25 636 LYS A N 1
ATOM 4946 C CA . LYS A 1 636 ? -10.367 -10.181 -35.707 1.00 93.25 636 LYS A CA 1
ATOM 4947 C C . LYS A 1 636 ? -10.561 -10.996 -34.435 1.00 93.25 636 LYS A C 1
ATOM 4949 O O . LYS A 1 636 ? -9.679 -11.755 -34.046 1.00 93.25 636 LYS A O 1
ATOM 4954 N N . VAL A 1 637 ? -11.758 -10.926 -33.854 1.00 87.69 637 VAL A N 1
ATOM 4955 C CA . VAL A 1 637 ? -12.164 -11.867 -32.800 1.00 87.69 637 VAL A CA 1
ATOM 4956 C C . VAL A 1 637 ? -12.242 -13.278 -33.405 1.00 87.69 637 VAL A C 1
ATOM 4958 O O . VAL A 1 637 ? -12.945 -13.455 -34.405 1.00 87.69 637 VAL A O 1
ATOM 4961 N N . PRO A 1 638 ? -11.589 -14.301 -32.818 1.00 85.38 638 PRO A N 1
ATOM 4962 C CA . PRO A 1 638 ? -11.616 -15.660 -33.352 1.00 85.38 638 PRO A CA 1
ATOM 4963 C C . PRO A 1 638 ? -13.042 -16.175 -33.600 1.00 85.38 638 PRO A C 1
ATOM 4965 O O . PRO A 1 638 ? -13.893 -16.146 -32.710 1.00 85.38 638 PRO A O 1
ATOM 4968 N N . GLY A 1 639 ? -13.301 -16.659 -34.818 1.00 84.75 639 GLY A N 1
ATOM 4969 C CA . GLY A 1 639 ? -14.603 -17.202 -35.222 1.00 84.75 639 GLY A CA 1
ATOM 4970 C C . GLY A 1 639 ? -15.655 -16.162 -35.629 1.00 84.75 639 GLY A C 1
ATOM 4971 O O . GLY A 1 639 ? -16.801 -16.539 -35.871 1.00 84.75 639 GLY A O 1
ATOM 4972 N N . ARG A 1 640 ? -15.300 -14.873 -35.716 1.00 88.69 640 ARG A N 1
ATOM 4973 C CA . ARG A 1 640 ? -16.152 -13.822 -36.289 1.00 88.69 640 ARG A CA 1
ATOM 4974 C C . ARG A 1 640 ? -15.545 -13.298 -37.583 1.00 88.69 640 ARG A C 1
ATOM 4976 O O . ARG A 1 640 ? -14.347 -13.038 -37.648 1.00 88.69 640 ARG A O 1
ATOM 4983 N N . GLU A 1 641 ? -16.388 -13.112 -38.592 1.00 91.06 641 GLU A N 1
ATOM 4984 C CA . GLU A 1 641 ? -15.981 -12.541 -39.874 1.00 91.06 641 GLU A CA 1
ATOM 4985 C C . GLU A 1 641 ? -16.389 -11.077 -39.992 1.00 91.06 641 GLU A C 1
ATOM 4987 O O . GLU A 1 641 ? -17.411 -10.651 -39.454 1.00 91.06 641 GLU A O 1
ATOM 4992 N N . VAL A 1 642 ? -15.553 -10.322 -40.697 1.00 94.38 642 VAL A N 1
ATOM 4993 C CA . VAL A 1 642 ? -15.793 -8.937 -41.100 1.00 94.38 642 VAL A CA 1
ATOM 4994 C C . VAL A 1 642 ? -14.937 -8.630 -42.322 1.00 94.38 642 VAL A C 1
ATOM 4996 O O . VAL A 1 642 ? -13.812 -9.134 -42.451 1.00 94.38 642 VAL A O 1
ATOM 4999 N N . THR A 1 643 ? -15.487 -7.836 -43.230 1.00 95.06 643 THR A N 1
ATOM 5000 C CA . THR A 1 643 ? -14.832 -7.387 -44.460 1.00 95.06 643 THR A CA 1
ATOM 5001 C C . THR A 1 643 ? -14.244 -5.986 -44.297 1.00 95.06 643 THR A C 1
ATOM 5003 O O . THR A 1 643 ? -14.661 -5.210 -43.439 1.00 95.06 643 THR A O 1
ATOM 5006 N N . GLU A 1 644 ? -13.266 -5.642 -45.136 1.00 95.19 644 GLU A N 1
ATOM 5007 C CA . GLU A 1 644 ? -12.703 -4.285 -45.188 1.00 95.19 644 GLU A CA 1
ATOM 5008 C C . GLU A 1 644 ? -13.791 -3.235 -45.470 1.00 95.19 644 GLU A C 1
ATOM 5010 O O . GLU A 1 644 ? -13.874 -2.231 -44.763 1.00 95.19 644 GLU A O 1
ATOM 5015 N N . GLN A 1 645 ? -14.674 -3.495 -46.442 1.00 94.94 645 GLN A N 1
ATOM 5016 C CA . GLN A 1 645 ? -15.725 -2.552 -46.829 1.00 94.94 645 GLN A CA 1
ATOM 5017 C C . GLN A 1 645 ? -16.716 -2.282 -45.690 1.00 94.94 645 GLN A C 1
ATOM 5019 O O . GLN A 1 645 ? -17.105 -1.137 -45.489 1.00 94.94 645 GLN A O 1
ATOM 5024 N N . GLU A 1 646 ? -17.082 -3.298 -44.902 1.00 94.56 646 GLU A N 1
ATOM 5025 C CA . GLU A 1 646 ? -17.966 -3.121 -43.741 1.00 94.56 646 GLU A CA 1
ATOM 5026 C C . GLU A 1 646 ? -17.376 -2.160 -42.700 1.00 94.56 646 GLU A C 1
ATOM 5028 O O . GLU A 1 646 ? -18.102 -1.335 -42.145 1.00 94.56 646 GLU A O 1
ATOM 5033 N N . LEU A 1 647 ? -16.064 -2.229 -42.454 1.00 94.06 647 LEU A N 1
ATOM 5034 C CA . LEU A 1 647 ? -15.380 -1.345 -41.507 1.00 94.06 647 LEU A CA 1
ATOM 5035 C C . LEU A 1 647 ? -15.189 0.070 -42.065 1.00 94.06 647 LEU A C 1
ATOM 5037 O O . LEU A 1 647 ? -15.344 1.043 -41.326 1.00 94.06 647 LEU A O 1
ATOM 5041 N N . ILE A 1 648 ? -14.915 0.200 -43.367 1.00 95.44 648 ILE A N 1
ATOM 5042 C CA . ILE A 1 648 ? -14.874 1.502 -44.049 1.00 95.44 648 ILE A CA 1
ATOM 5043 C C . ILE A 1 648 ? -16.250 2.178 -43.981 1.00 95.44 648 ILE A C 1
ATOM 5045 O O . ILE A 1 648 ? -16.333 3.357 -43.632 1.00 95.44 648 ILE A O 1
ATOM 5049 N N . ASP A 1 649 ? -17.324 1.437 -44.258 1.00 93.75 649 ASP A N 1
ATOM 5050 C CA . ASP A 1 649 ? -18.697 1.946 -44.229 1.00 93.75 649 ASP A CA 1
ATOM 5051 C C . ASP A 1 649 ? -19.149 2.303 -42.809 1.00 93.75 649 ASP A C 1
ATOM 5053 O O . ASP A 1 649 ? -19.868 3.287 -42.627 1.00 93.75 649 ASP A O 1
ATOM 5057 N N . LEU A 1 650 ? -18.734 1.525 -41.802 1.00 93.19 650 LEU A N 1
ATOM 5058 C CA . LEU A 1 650 ? -18.980 1.824 -40.391 1.00 93.19 650 LEU A CA 1
ATOM 5059 C C . LEU A 1 650 ? -18.373 3.177 -40.014 1.00 93.19 650 LEU A C 1
ATOM 5061 O O . LEU A 1 650 ? -19.088 4.062 -39.550 1.00 93.19 650 LEU A O 1
ATOM 5065 N N . VAL A 1 651 ? -17.079 3.363 -40.284 1.00 91.19 651 VAL A N 1
ATOM 5066 C CA . VAL A 1 651 ? -16.394 4.626 -39.989 1.00 91.19 651 VAL A CA 1
ATOM 5067 C C . VAL A 1 651 ? -17.027 5.772 -40.775 1.00 91.19 651 VAL A C 1
ATOM 5069 O O . VAL A 1 651 ? -17.346 6.808 -40.202 1.00 91.19 651 VAL A O 1
ATOM 5072 N N . ALA A 1 652 ? -17.293 5.587 -42.071 1.00 92.12 652 ALA A N 1
ATOM 5073 C CA . ALA A 1 652 ? -17.846 6.632 -42.932 1.00 92.12 652 ALA A CA 1
ATOM 5074 C C . ALA A 1 652 ? -19.258 7.112 -42.545 1.00 92.12 652 ALA A C 1
ATOM 5076 O O . ALA A 1 652 ? -19.653 8.191 -43.000 1.00 92.12 652 ALA A O 1
ATOM 5077 N N . LYS A 1 653 ? -20.011 6.335 -41.751 1.00 89.75 653 LYS A N 1
ATOM 5078 C CA . LYS A 1 653 ? -21.315 6.732 -41.188 1.00 89.75 653 LYS A CA 1
ATOM 5079 C C . LYS A 1 653 ? -21.190 7.644 -39.971 1.00 89.75 653 LYS A C 1
ATOM 5081 O O . LYS A 1 653 ? -22.101 8.431 -39.734 1.00 89.75 653 LYS A O 1
ATOM 5086 N N . GLU A 1 654 ? -20.105 7.518 -39.215 1.00 83.12 654 GLU A N 1
ATOM 5087 C CA . GLU A 1 654 ? -19.949 8.167 -37.909 1.00 83.12 654 GLU A CA 1
ATOM 5088 C C . GLU A 1 654 ? -18.957 9.334 -37.927 1.00 83.12 654 GLU A C 1
ATOM 5090 O O . GLU A 1 654 ? -18.995 10.178 -37.035 1.00 83.12 654 GLU A O 1
ATOM 5095 N N . VAL A 1 655 ? -18.120 9.442 -38.966 1.00 81.38 655 VAL A N 1
ATOM 5096 C CA . VAL A 1 655 ? -17.118 10.511 -39.085 1.00 81.38 655 VAL A CA 1
ATOM 5097 C C . VAL A 1 655 ? -17.364 11.444 -40.271 1.00 81.38 655 VAL A C 1
ATOM 5099 O O . VAL A 1 655 ? -17.948 11.073 -41.293 1.00 81.38 655 VAL A O 1
ATOM 5102 N N . MET A 1 656 ? -16.860 12.676 -40.159 1.00 79.19 656 MET A N 1
ATOM 5103 C CA . MET A 1 656 ? -16.829 13.638 -41.265 1.00 79.19 656 MET A CA 1
ATOM 5104 C C . MET A 1 656 ? -15.992 13.123 -42.440 1.00 79.19 656 MET A C 1
ATOM 5106 O O . MET A 1 656 ? -15.089 12.307 -42.263 1.00 79.19 656 MET A O 1
ATOM 5110 N N . ASP A 1 657 ? -16.240 13.646 -43.647 1.00 80.94 657 ASP A N 1
ATOM 5111 C CA . ASP A 1 657 ? -15.553 13.187 -44.859 1.00 80.94 657 ASP A CA 1
ATOM 5112 C C . ASP A 1 657 ? -14.025 13.187 -44.696 1.00 80.94 657 ASP A C 1
ATOM 5114 O O . ASP A 1 657 ? -13.381 12.225 -45.094 1.00 80.94 657 ASP A O 1
ATOM 5118 N N . THR A 1 658 ? -13.443 14.178 -44.023 1.00 77.88 658 THR A N 1
ATOM 5119 C CA . THR A 1 658 ? -11.999 14.289 -43.753 1.00 77.88 658 THR A CA 1
ATOM 5120 C C . THR A 1 658 ? -11.403 13.112 -42.977 1.00 77.88 658 THR A C 1
ATOM 5122 O O . THR A 1 658 ? -10.240 12.788 -43.187 1.00 77.88 658 THR A O 1
ATOM 5125 N N . ASN A 1 659 ? -12.189 12.424 -42.146 1.00 80.62 659 ASN A N 1
ATOM 5126 C CA . ASN A 1 659 ? -11.712 11.400 -41.207 1.00 80.62 659 ASN A CA 1
ATOM 5127 C C . ASN A 1 659 ? -11.951 9.965 -41.724 1.00 80.62 659 ASN A C 1
ATOM 5129 O O . ASN A 1 659 ? -11.714 8.991 -41.015 1.00 80.62 659 ASN A O 1
ATOM 5133 N N . ARG A 1 660 ? -12.433 9.805 -42.963 1.00 89.75 660 ARG A N 1
ATOM 5134 C CA . ARG A 1 660 ? -12.700 8.485 -43.559 1.00 89.75 660 ARG A CA 1
ATOM 5135 C C . ARG A 1 660 ? -11.417 7.684 -43.800 1.00 89.75 660 ARG A C 1
ATOM 5137 O O . ARG A 1 660 ? -10.384 8.246 -44.167 1.00 89.75 660 ARG A O 1
ATOM 5144 N N . LEU A 1 661 ? -11.531 6.358 -43.698 1.00 90.25 661 LEU A N 1
ATOM 5145 C CA . LEU A 1 661 ? -10.463 5.380 -43.951 1.00 90.25 661 LEU A CA 1
ATOM 5146 C C . LEU A 1 661 ? -10.099 5.251 -45.442 1.00 90.25 661 LEU A C 1
ATOM 5148 O O . LEU A 1 661 ? -10.272 4.202 -46.056 1.00 90.25 661 LEU A O 1
ATOM 5152 N N . ARG A 1 662 ? -9.588 6.324 -46.050 1.00 92.00 662 ARG A N 1
ATOM 5153 C CA . ARG A 1 662 ? -9.163 6.333 -47.465 1.00 92.00 662 ARG A CA 1
ATOM 5154 C C . ARG A 1 662 ? -7.930 5.478 -47.737 1.00 92.00 662 ARG A C 1
ATOM 5156 O O . ARG A 1 662 ? -7.701 5.087 -48.874 1.00 92.00 662 A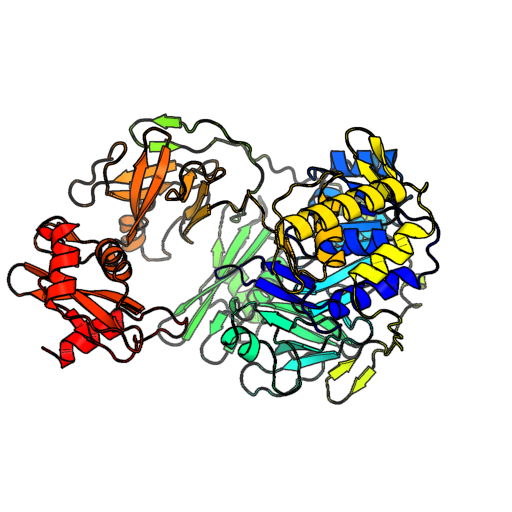RG A O 1
ATOM 5163 N N . GLY A 1 663 ? -7.152 5.182 -46.699 1.00 87.94 663 GLY A N 1
ATOM 5164 C CA . GLY A 1 663 ? -5.996 4.305 -46.788 1.00 87.94 663 GLY A CA 1
ATOM 5165 C C . GLY A 1 663 ? -6.370 2.821 -46.820 1.00 87.94 663 GLY A C 1
ATOM 5166 O O . GLY A 1 663 ? -5.523 2.017 -47.200 1.00 87.94 663 GLY A O 1
ATOM 5167 N N . GLY A 1 664 ? -7.617 2.472 -46.478 1.00 92.62 664 GLY A N 1
ATOM 5168 C CA . GLY A 1 664 ? -8.113 1.096 -46.407 1.00 92.62 664 GLY A CA 1
ATOM 5169 C C . GLY A 1 664 ? -7.968 0.457 -45.022 1.00 92.62 664 GLY A C 1
ATOM 5170 O O . GLY A 1 664 ? -7.659 1.131 -44.030 1.00 92.62 664 GLY A O 1
ATOM 5171 N N . VAL A 1 665 ? -8.205 -0.856 -44.964 1.00 95.19 665 VAL A N 1
ATOM 5172 C CA . VAL A 1 665 ? -8.085 -1.681 -43.752 1.00 95.19 665 VAL A CA 1
ATOM 5173 C C . VAL A 1 665 ? -7.186 -2.887 -44.011 1.00 95.19 665 VAL A C 1
ATOM 5175 O O . VAL A 1 665 ? -7.439 -3.688 -44.904 1.00 95.19 665 VAL A O 1
ATOM 5178 N N . ILE A 1 666 ? -6.163 -3.066 -43.177 1.00 94.25 666 ILE A N 1
ATOM 5179 C CA . ILE A 1 666 ? -5.254 -4.214 -43.217 1.00 94.25 666 ILE A CA 1
ATOM 5180 C C . ILE A 1 666 ? -5.550 -5.134 -42.032 1.00 94.25 666 ILE A C 1
ATOM 5182 O O . ILE A 1 666 ? -5.449 -4.731 -40.873 1.00 94.25 666 ILE A O 1
ATOM 5186 N N . PHE A 1 667 ? -5.876 -6.396 -42.316 1.00 94.00 667 PHE A N 1
ATOM 5187 C CA . PHE A 1 667 ? -6.063 -7.407 -41.277 1.00 94.00 667 PHE A CA 1
ATOM 5188 C C . PHE A 1 667 ? -4.733 -8.046 -40.877 1.00 94.00 667 PHE A C 1
ATOM 5190 O O . PHE A 1 667 ? -3.968 -8.486 -41.733 1.00 94.00 667 PHE A O 1
ATOM 5197 N N . LEU A 1 668 ? -4.482 -8.126 -39.572 1.00 91.19 668 LEU A N 1
ATOM 5198 C CA . LEU A 1 668 ? -3.313 -8.780 -38.991 1.00 91.19 668 LEU A CA 1
ATOM 5199 C C . LEU A 1 668 ? -3.735 -9.990 -38.153 1.00 91.19 668 LEU A C 1
ATOM 5201 O O . LEU A 1 668 ? -4.801 -9.992 -37.538 1.00 91.19 668 LEU A O 1
ATOM 5205 N N . GLU A 1 669 ? -2.863 -10.996 -38.073 1.00 84.50 669 GLU A N 1
ATOM 5206 C CA . GLU A 1 669 ? -3.022 -12.098 -37.112 1.00 84.50 669 GLU A CA 1
ATOM 5207 C C . GLU A 1 669 ? -2.787 -11.627 -35.667 1.00 84.50 669 GLU A C 1
ATOM 5209 O O . GLU A 1 669 ? -3.413 -12.126 -34.736 1.00 84.50 669 GLU A O 1
ATOM 5214 N N . SER A 1 670 ? -1.897 -10.648 -35.470 1.00 86.25 670 SER A N 1
ATOM 5215 C CA . SER A 1 670 ? -1.621 -10.028 -34.170 1.00 86.25 670 SER A CA 1
ATOM 5216 C C . SER A 1 670 ? -1.073 -8.608 -34.330 1.00 86.25 670 SER A C 1
ATOM 5218 O O . SER A 1 670 ? -0.407 -8.297 -35.320 1.00 86.25 670 SER A O 1
ATOM 5220 N N . MET A 1 671 ? -1.345 -7.736 -33.352 1.00 89.69 671 MET A N 1
ATOM 5221 C CA . MET A 1 671 ? -0.812 -6.371 -33.343 1.00 89.69 671 MET A CA 1
ATOM 5222 C C . MET A 1 671 ? 0.663 -6.349 -32.918 1.00 89.69 671 MET A C 1
ATOM 5224 O O . MET A 1 671 ? 1.009 -6.959 -31.903 1.00 89.69 671 MET A O 1
ATOM 5228 N N . PRO A 1 672 ? 1.548 -5.610 -33.617 1.00 82.50 672 PRO A N 1
ATOM 5229 C CA . PRO A 1 672 ? 2.911 -5.401 -33.150 1.00 82.50 672 PRO A CA 1
ATOM 5230 C C . PRO A 1 672 ? 2.900 -4.561 -31.875 1.00 82.50 672 PRO A C 1
ATOM 5232 O O . PRO A 1 672 ? 2.213 -3.541 -31.795 1.00 82.50 672 PRO A O 1
ATOM 5235 N N . ARG A 1 673 ? 3.707 -4.956 -30.889 1.00 74.31 673 ARG A N 1
ATOM 5236 C CA . ARG A 1 673 ? 3.752 -4.302 -29.577 1.00 74.31 673 ARG A CA 1
ATOM 5237 C C . ARG A 1 673 ? 5.114 -3.695 -29.262 1.00 74.31 673 ARG A C 1
ATOM 5239 O O . ARG A 1 673 ? 6.135 -4.068 -29.844 1.00 74.31 673 ARG A O 1
ATOM 5246 N N . THR A 1 674 ? 5.123 -2.701 -28.383 1.00 57.50 674 THR A N 1
ATOM 5247 C CA . THR A 1 674 ? 6.333 -2.162 -27.752 1.00 57.50 674 THR A CA 1
ATOM 5248 C C . THR A 1 674 ? 6.767 -3.069 -26.597 1.00 57.50 674 THR A C 1
ATOM 5250 O O . THR A 1 674 ? 6.016 -3.936 -26.158 1.00 57.50 674 THR A O 1
ATOM 5253 N N . ALA A 1 675 ? 7.948 -2.825 -26.022 1.00 38.62 675 ALA A N 1
ATOM 5254 C CA . ALA A 1 675 ? 8.398 -3.511 -24.803 1.00 38.62 675 ALA A CA 1
ATOM 5255 C C . ALA A 1 675 ? 7.489 -3.268 -23.573 1.00 38.62 675 ALA A C 1
ATOM 5257 O O . ALA A 1 675 ? 7.634 -3.931 -22.551 1.00 38.62 675 ALA A O 1
ATOM 5258 N N . THR A 1 676 ? 6.557 -2.311 -23.664 1.00 38.38 676 THR A N 1
ATOM 5259 C CA . THR A 1 676 ? 5.547 -1.981 -22.644 1.00 38.38 676 THR A CA 1
ATOM 5260 C C . THR A 1 676 ? 4.146 -2.473 -23.013 1.00 38.38 676 THR A C 1
ATOM 5262 O O . THR A 1 676 ? 3.167 -2.004 -22.439 1.00 38.38 676 THR A O 1
ATOM 5265 N N . ASP A 1 677 ? 4.055 -3.392 -23.977 1.00 46.78 677 ASP A N 1
ATOM 5266 C CA . ASP A 1 677 ? 2.827 -4.060 -24.424 1.00 46.78 677 ASP A CA 1
ATOM 5267 C C . ASP A 1 677 ? 1.774 -3.149 -25.094 1.00 46.78 677 ASP A C 1
ATOM 5269 O O . ASP A 1 677 ? 0.651 -3.562 -25.388 1.00 46.78 677 ASP A O 1
ATOM 5273 N N . LYS A 1 678 ? 2.141 -1.902 -25.418 1.00 55.69 678 LYS A N 1
ATOM 5274 C CA . LYS A 1 678 ? 1.300 -0.983 -26.203 1.00 55.69 678 LYS A CA 1
ATOM 5275 C C . LYS A 1 678 ? 1.412 -1.294 -27.695 1.00 55.69 678 LYS A C 1
ATOM 5277 O O . LYS A 1 678 ? 2.480 -1.701 -28.150 1.00 55.69 678 LYS A O 1
ATOM 5282 N N . ILE A 1 679 ? 0.358 -1.029 -28.475 1.00 77.06 679 ILE A N 1
ATOM 5283 C CA . ILE A 1 679 ? 0.417 -1.143 -29.943 1.00 77.06 679 ILE A CA 1
ATOM 5284 C C . ILE A 1 679 ? 1.519 -0.222 -30.484 1.00 77.06 679 ILE A C 1
ATOM 5286 O O . ILE A 1 679 ? 1.548 0.984 -30.227 1.00 77.06 679 ILE A O 1
ATOM 5290 N N . ASN A 1 680 ? 2.441 -0.797 -31.249 1.00 79.81 680 ASN A N 1
ATOM 5291 C CA . ASN A 1 680 ? 3.597 -0.112 -31.805 1.00 79.81 680 ASN A CA 1
ATOM 5292 C C . ASN A 1 680 ? 3.239 0.532 -33.153 1.00 79.81 680 ASN A C 1
ATOM 5294 O O . ASN A 1 680 ? 3.551 -0.001 -34.218 1.00 79.81 680 ASN A O 1
ATOM 5298 N N . LYS A 1 681 ? 2.575 1.696 -33.102 1.00 80.44 681 LYS A N 1
ATOM 5299 C CA . LYS A 1 681 ? 2.220 2.485 -34.299 1.00 80.44 681 LYS A CA 1
ATOM 5300 C C . LYS A 1 681 ? 3.424 2.835 -35.199 1.00 80.44 681 LYS A C 1
ATOM 5302 O O . LYS A 1 681 ? 3.252 2.783 -36.413 1.00 80.44 681 LYS A O 1
ATOM 5307 N N . PRO A 1 682 ? 4.633 3.141 -34.681 1.00 80.50 682 PRO A N 1
ATOM 5308 C CA . PRO A 1 682 ? 5.826 3.283 -35.522 1.00 80.50 682 PRO A CA 1
ATOM 5309 C C . PRO A 1 682 ? 6.133 2.035 -36.354 1.00 80.50 682 PRO A C 1
ATOM 5311 O O . PRO A 1 682 ? 6.325 2.148 -37.560 1.00 80.50 682 PRO A O 1
ATOM 5314 N N . LYS A 1 683 ? 6.074 0.843 -35.747 1.00 79.06 683 LYS A N 1
ATOM 5315 C CA . LYS A 1 683 ? 6.261 -0.424 -36.466 1.00 79.06 683 LYS A CA 1
ATOM 5316 C C . LYS A 1 683 ? 5.150 -0.686 -37.486 1.00 79.06 683 LYS A C 1
ATOM 5318 O O . LYS A 1 683 ? 5.433 -1.171 -38.571 1.00 79.06 683 LYS A O 1
ATOM 5323 N N . LEU A 1 684 ? 3.903 -0.302 -37.195 1.00 83.81 684 LEU A N 1
ATOM 5324 C CA . LEU A 1 684 ? 2.816 -0.331 -38.187 1.00 83.81 684 LEU A CA 1
ATOM 5325 C C . LEU A 1 684 ? 3.095 0.600 -39.380 1.00 83.81 684 LEU A C 1
ATOM 5327 O O . LEU A 1 684 ? 2.860 0.220 -40.524 1.00 83.81 684 LEU A O 1
ATOM 5331 N N . LYS A 1 685 ? 3.644 1.799 -39.137 1.00 81.69 685 LYS A N 1
ATOM 5332 C CA . LYS A 1 685 ? 4.079 2.717 -40.205 1.00 81.69 685 LYS A CA 1
ATOM 5333 C C . LYS A 1 685 ? 5.270 2.172 -41.002 1.00 81.69 685 LYS A C 1
ATOM 5335 O O . LYS A 1 685 ? 5.362 2.447 -42.193 1.00 81.69 685 LYS A O 1
ATOM 5340 N N . GLU A 1 686 ? 6.171 1.413 -40.381 1.00 81.12 686 GLU A N 1
ATOM 5341 C CA . GLU A 1 686 ? 7.241 0.696 -41.090 1.00 81.12 686 GLU A CA 1
ATOM 5342 C C . GLU A 1 686 ? 6.681 -0.423 -41.967 1.00 81.12 686 GLU A C 1
ATOM 5344 O O . GLU A 1 686 ? 7.030 -0.478 -43.138 1.00 81.12 686 GLU A O 1
ATOM 5349 N N . MET A 1 687 ? 5.741 -1.225 -41.457 1.00 80.38 687 MET A N 1
ATOM 5350 C CA . MET A 1 687 ? 5.078 -2.281 -42.234 1.00 80.38 687 MET A CA 1
ATOM 5351 C C . MET A 1 687 ? 4.372 -1.734 -43.483 1.00 80.38 687 MET A C 1
ATOM 5353 O O . MET A 1 687 ? 4.313 -2.420 -44.495 1.00 80.38 687 MET A O 1
ATOM 5357 N N . LEU A 1 688 ? 3.876 -0.490 -43.455 1.00 77.94 688 LEU A N 1
ATOM 5358 C CA . LEU A 1 688 ? 3.339 0.159 -44.657 1.00 77.94 688 LEU A CA 1
ATOM 5359 C C . LEU A 1 688 ? 4.391 0.354 -45.752 1.00 77.94 688 LEU A C 1
ATOM 5361 O O . LEU A 1 688 ? 4.037 0.287 -46.921 1.00 77.94 688 LEU A O 1
ATOM 5365 N N . LYS A 1 689 ? 5.663 0.564 -45.402 1.00 71.00 689 LYS A N 1
ATOM 5366 C CA . LYS A 1 689 ? 6.756 0.707 -46.379 1.00 71.00 689 LYS A CA 1
ATOM 5367 C C . LYS A 1 689 ? 7.123 -0.612 -47.060 1.00 71.00 689 LYS A C 1
ATOM 5369 O O . LYS A 1 689 ? 7.739 -0.573 -48.112 1.00 71.00 689 LYS A O 1
ATOM 5374 N N . ASP A 1 690 ? 6.761 -1.745 -46.459 1.00 59.41 690 ASP A N 1
ATOM 5375 C CA . ASP A 1 690 ? 6.969 -3.080 -47.033 1.00 59.41 690 ASP A CA 1
ATOM 5376 C C . ASP A 1 690 ? 5.774 -3.536 -47.899 1.00 59.41 690 ASP A C 1
ATOM 5378 O O . ASP A 1 690 ? 5.861 -4.536 -48.611 1.00 59.41 690 ASP A O 1
ATOM 5382 N N . ILE A 1 691 ? 4.642 -2.825 -47.810 1.00 62.62 691 ILE A N 1
ATOM 5383 C CA . ILE A 1 691 ? 3.367 -3.130 -48.487 1.00 62.62 691 ILE A CA 1
ATOM 5384 C C . ILE A 1 691 ? 3.104 -2.174 -49.673 1.00 62.62 691 ILE A C 1
ATOM 5386 O O . ILE A 1 691 ? 2.319 -2.509 -50.563 1.00 62.62 691 ILE A O 1
ATOM 5390 N N . ILE A 1 692 ? 3.740 -0.997 -49.683 1.00 52.62 692 ILE A N 1
ATOM 5391 C CA . ILE A 1 692 ? 3.705 0.034 -50.740 1.00 52.62 692 ILE A CA 1
ATOM 5392 C C . ILE A 1 692 ? 4.978 -0.081 -51.570 1.00 52.62 692 ILE A C 1
ATOM 5394 O O . ILE A 1 692 ? 4.860 -0.083 -52.816 1.00 52.62 692 ILE A O 1
#

Radius of gyration: 28.25 Å; chains: 1; bounding box: 66×60×81 Å

Sequence (692 aa):
MKHIAIIVPTSGTTGMPKGVALSHEYFIRAIIPYDNSSFNERSAIIFSKLIWVTANLIILVSAVTRWPRIICATFTTEVLFDVINKYKPSFLVMSVSMMQQTVRSGNNDKCDFSSLKNITVTGARVNSESLTILRELAKNATVNQAYGLTEVGFATVQQSYGKPESVGTPADNVQIKIVDIQSGEILGPSQKGEICINSPARLVEYYKNPEATKAAIDDEGFFRTGDIGYYDDDGNFFLVDRLKALIKFRNYHVSASEIETILQSHPSVQEAAVVGKPHEIDDEHPLAFVTKVPGREVTEQELIDLVAKEVMDTNRLRGGVIFLESMPRTATDKQKQKVKIENNIVKGKEVAFEISYTHLGKYILDNISVSPDKAAQQKQKVKIENNIVKGKEVAFEISYTHLGKYILDNISVSPDKAAQIDAATGKIDTFGDVKDRSIRCAVWLRKKGIRPNDVVAICTDNHLDTCIPVFAALYLGAPYLPIDDASDILYGSTEVGLATVQQSYDKPESVGTPADNVQIKIVDIQSGEILGPSQKGEICINSPARLVEYYKNPEATKAAIDDEGFFRTGDIGYYDDDGNFFLVDRLKALIKFRNYHVSASEIETILQSHPAVQEAAVVGKPHEIDDEHPLAFVTKVPGREVTEQELIDLVAKEVMDTNRLRGGVIFLESMPRTATDKINKPKLKEMLKDII

pLDDT: mean 78.85, std 16.57, range [24.56, 98.0]

Foldseek 3Di:
DLAFFAFAWFPAPPHGTFTFGFALQLLVVLQVVLQPDPDPAFEEEDADWPNDVVVVNNLLNCLLNVHAYAFDQHDDLVLVQLLCVPVLGAEYEDELVSLVRNLPVVVLVSHQLASHAEYEYEDDQHAQLSQLSVCVSNVNYWYKYFYDGPFAPTQAIATSQRDPQFNHAGAAQKKKFFAAPPPRDTDAAPDKHWIWIQHSSGTPARVVCVPVRPVQADPVGTGGPQWMWGAHPQRTIHTQGGVVQFAQFAPDTAGQRVLQVLLVVDQQFDGKTWGFDQDPPGRTAIEMETETDPPDDDDQVNSQVSSPVVDDPSHGRPVTYHYDNDDDDDDDDDDDDFWDADLQKTAAAADDDDDDDDDDSVVVVVPDDDDPVVSVPDSPRFDADSNITGHHHDDDDDPDPGSLVSSLVSLVPWQQDFHYAHSPPRDTHGSVNLNVLLCVLLVVVVVVVDAAAAEAEDEDGTDPCSCSPSSSCRNRNYYYYYDYQQPWQWDDDQQAPTAATQRHCPPVQFSHAGHYRKMKFFAAPPPRDTDHAPDKHFIWMAHPSHDPADPPCVVVRPVQADPVGTGGPQWMWGAHPSRTIGTQGGNVQFAQFAPDTAGQVLLQVLLVVDQQFPGKGWHFDQDPPGRTAIEMETETDPPDDDDQVRSQVSSVVPDDPSHGRPVTYHYDNDADADPVRHRDVVVVNVVSVVVD

Organism: Cephus cinctus (NCBI:txid211228)